Protein AF-0000000083318277 (afdb_homodimer)

Nearest PDB structures (foldseek):
  2yhw-assembly1_A-2  TM=8.645E-01  e=4.310E-25  Homo sapiens
  2yhy-assembly1_A  TM=8.425E-01  e=4.562E-25  Homo sapiens
  3r8e-assembly1_A-2  TM=8.438E-01  e=2.308E-23  Cytophaga hutchinsonii ATCC 33406
  2gup-assembly1_A-2  TM=8.673E-01  e=2.308E-23  Streptococcus pneumoniae TIGR4
  7rhe-assembly1_A-2  TM=7.888E-01  e=1.645E-19  Burkholderia vietnamiensis G4

Foldseek 3Di:
DWEWFWEDDLFKIKIFIADLLLDTPDIDIGGPDLVDAPLVVLVVVLVVVVVRCVVSVHDLVNYQAYFYAYAADAQQVQQAHDDHPSNRNRHRPRSPVSNCVRNPPGDYHYAHLQQLLVLLCCNPKDCVPWQFEKEWEAALFIWIWTGHNNHTDLPPRRRPTRQQADAQDQPPPNDRRGLRCCQHQNNLQVSQCVVVVHGDGSVVLVVCLVVPNPVSVVSNLVSLLSVLSSLLVVCQVGVTLEYEYHYDNCVVDDVSQVSSLVSQLPDRDDNSRNNRYYYYIGDDPCSSRSSRRSSSSDDD/DWEWFWEDDLFKIKIFIADLLLDTPDIDIGGPDLVDAPLVVLVVVLVVNVVRCVVSVHDLVNYQAYFYAYAADAQQVQQAHDDHPSNRNRHRPRSPVSNCVRNPPGDYHYAHLQQLLVLLCCNPKDCVPWQFEKEWEAALFIWIWTGHNNHTDQPDRRRPTRQQADAQDQPPPNDRRRLRCCQHQNNLQVSQCVVVVHGDGSVVLVVCLVVPNPVSVVSNLVNLLSVLSSLLVVCQVGVTLEYEYHYDNCVVDDVSQVSSLVSQLVDRDDNSRNNRYYYYIGDDPCSSRSSRRSSSSDDD

Solvent-accessible surface area (backbone atoms only — not comparable to full-atom values): 28706 Å² total; per-residue (Å²): 95,27,20,35,9,31,19,48,47,64,61,34,32,36,37,33,38,25,38,81,85,70,49,72,78,45,70,51,77,41,76,42,53,85,88,52,50,58,68,56,52,50,51,50,48,51,51,51,51,51,50,50,30,58,75,66,71,53,56,77,88,45,46,68,22,33,6,34,11,28,65,48,33,38,34,37,88,70,29,22,29,50,56,17,83,70,38,65,85,36,46,63,37,45,57,48,62,57,49,33,76,76,59,52,82,55,50,74,38,63,44,30,34,43,40,21,31,30,48,24,24,36,72,76,31,69,34,53,88,57,42,22,30,35,31,34,33,31,20,73,42,33,36,20,7,41,31,48,87,68,24,59,50,39,44,66,39,34,38,21,18,40,46,19,57,21,44,38,32,57,63,43,96,82,38,81,14,26,38,19,67,61,47,8,35,49,24,45,14,51,53,45,16,63,76,68,73,46,93,48,50,43,67,53,41,52,49,39,23,74,72,62,38,61,72,41,35,51,50,50,53,50,30,35,50,49,49,16,45,53,49,25,23,50,33,23,36,44,17,34,54,31,38,32,40,28,46,68,58,45,69,72,37,62,70,54,51,51,45,27,50,52,43,22,47,71,61,25,82,35,75,68,40,28,62,39,42,75,43,64,49,61,58,71,75,58,32,49,32,47,3,5,19,32,56,53,74,46,86,93,96,29,19,34,7,32,19,48,47,63,62,33,31,36,37,32,38,24,38,82,85,68,48,72,80,45,70,51,76,41,75,43,53,84,89,50,52,58,68,56,51,49,49,50,49,51,51,51,50,52,52,49,30,58,76,66,72,53,55,78,88,42,47,68,21,33,6,34,11,28,64,49,34,40,34,36,87,71,28,22,31,51,58,18,82,70,39,64,84,35,47,63,37,43,57,48,61,57,49,34,75,76,58,52,82,55,50,73,38,61,45,28,33,44,40,20,31,29,48,24,24,36,71,76,31,69,34,52,89,57,42,21,30,35,28,36,34,31,21,73,44,31,35,19,8,40,31,51,88,67,24,60,50,39,42,64,41,34,39,21,18,40,46,21,55,21,42,38,31,57,61,44,97,80,36,80,13,26,38,20,67,60,46,10,36,50,23,46,14,51,53,45,14,64,76,66,73,45,91,48,50,43,66,53,42,52,50,41,22,74,71,61,38,61,72,39,36,50,50,51,54,51,30,36,51,50,48,15,45,53,50,24,22,49,32,24,36,43,15,35,54,33,39,31,40,28,47,69,58,45,70,72,37,61,71,54,52,50,44,26,50,52,43,23,47,70,62,25,81,36,74,68,42,27,61,39,42,73,44,62,47,60,56,71,76,58,31,48,32,47,3,5,18,29,57,52,75,47,87,92

Secondary structure (DSSP, 8-state):
-EEEEEEE-SSEEEEEEEETTS-EEEEEEEE--TTS-HHHHHHHHHHHHHHHHHHTT--GGGEEEEEEEE-SSEEGGGTEE---TT-GGGTT-BHHHHHHHHHTTS-EEEEEHHHHHHHHHHHHSTTTT-SSEEEEEESSSEEEEEEETTEEE--SSS-TT-GGGSBS-TTGGGS--BHHHHHSHHHHHHHHHHHHTS---HHHHHHHHHTT-HHHHHHHHHHHHHHHHHHHHHHHHH--SEEEEESGGGGG-HHHHHHHHHHHHHH-SSHHHHT-EEEE-S--TTHHHHHHHHHHHS--/-EEEEEEE-SSEEEEEEEETTS-EEEEEEEE--TTS-HHHHHHHHHHHHHHHHHHTT--GGGEEEEEEEE-SSEEGGGTEE---TT-GGGTT-BHHHHHHHHHTTS-EEEEEHHHHHHHHHHHHSTTTT-SSEEEEEESSSEEEEEEETTEEE--SSS-TT-GGGSBS-TTGGGS--BHHHHHSHHHHHHHHHHHHTS---HHHHHHHHHTT-HHHHHHHHHHHHHHHHHHHHHHHHH--SEEEEESGGGGG-HHHHHHHHHHHHHH-SSHHHHT-EEEE-S--TTHHHHHHHHHHHS--

Organism: Saccharibacillus brassicae (NCBI:txid2583377)

Structure (mmCIF, N/CA/C/O backbone):
data_AF-0000000083318277-model_v1
#
loop_
_entity.id
_entity.type
_entity.pdbx_description
1 polymer 'ROK family protein'
#
loop_
_atom_site.group_PDB
_atom_site.id
_atom_site.type_symbol
_atom_site.label_atom_id
_atom_site.label_alt_id
_atom_site.label_comp_id
_atom_site.label_asym_id
_atom_site.label_entity_id
_atom_site.label_seq_id
_atom_site.pdbx_PDB_ins_code
_atom_site.Cartn_x
_atom_site.Cartn_y
_atom_site.Cartn_z
_atom_site.occupancy
_atom_site.B_iso_or_equiv
_atom_site.auth_seq_id
_atom_site.auth_comp_id
_atom_site.auth_asym_id
_atom_site.auth_atom_id
_atom_site.pdbx_PDB_model_num
ATOM 1 N N . MET A 1 1 ? -22.656 -26.062 -4.105 1 94.56 1 MET A N 1
ATOM 2 C CA . MET A 1 1 ? -22.359 -25.391 -5.371 1 94.56 1 MET A CA 1
ATOM 3 C C . MET A 1 1 ? -20.859 -25.469 -5.676 1 94.56 1 MET A C 1
ATOM 5 O O . MET A 1 1 ? -20.047 -25.688 -4.777 1 94.56 1 MET A O 1
ATOM 9 N N . ILE A 1 2 ? -20.562 -25.453 -6.988 1 97.94 2 ILE A N 1
ATOM 10 C CA . ILE A 1 2 ? -19.203 -25.688 -7.434 1 97.94 2 ILE A CA 1
ATOM 11 C C . ILE A 1 2 ? -18.656 -24.453 -8.133 1 97.94 2 ILE A C 1
ATOM 13 O O . ILE A 1 2 ? -19.375 -23.797 -8.906 1 97.94 2 ILE A O 1
ATOM 17 N N . ALA A 1 3 ? -17.453 -24.125 -7.766 1 98.75 3 ALA A N 1
ATOM 18 C CA . ALA A 1 3 ? -16.703 -23.109 -8.523 1 98.75 3 ALA A CA 1
ATOM 19 C C . ALA A 1 3 ? -15.656 -23.766 -9.414 1 98.75 3 ALA A C 1
ATOM 21 O O . ALA A 1 3 ? -14.992 -24.719 -9.008 1 98.75 3 ALA A O 1
ATOM 22 N N . ILE A 1 4 ? -15.555 -23.297 -10.57 1 98.56 4 ILE A N 1
ATOM 23 C CA . ILE A 1 4 ? -14.445 -23.672 -11.453 1 98.56 4 ILE A CA 1
ATOM 24 C C . ILE A 1 4 ? -13.273 -22.719 -11.234 1 98.56 4 ILE A C 1
ATOM 26 O O . ILE A 1 4 ? -13.414 -21.5 -11.383 1 98.56 4 ILE A O 1
ATOM 30 N N . GLY A 1 5 ? -12.172 -23.234 -10.781 1 98.56 5 GLY A N 1
ATOM 31 C CA . GLY A 1 5 ? -10.945 -22.453 -10.656 1 98.56 5 GLY A CA 1
ATOM 32 C C . GLY A 1 5 ? -9.992 -22.656 -11.828 1 98.56 5 GLY A C 1
ATOM 33 O O . GLY A 1 5 ? -9.711 -23.781 -12.219 1 98.56 5 GLY A O 1
ATOM 34 N N . ILE A 1 6 ? -9.555 -21.578 -12.414 1 98.44 6 ILE A N 1
ATOM 35 C CA . ILE A 1 6 ? -8.57 -21.594 -13.484 1 98.44 6 ILE A CA 1
ATOM 36 C C . ILE A 1 6 ? -7.375 -20.719 -13.094 1 98.44 6 ILE A C 1
ATOM 38 O O . ILE A 1 6 ? -7.516 -19.516 -12.914 1 98.44 6 ILE A O 1
ATOM 42 N N . ASP A 1 7 ? -6.25 -21.297 -12.945 1 97.12 7 ASP A N 1
ATOM 43 C CA . ASP A 1 7 ? -4.996 -20.609 -12.641 1 97.12 7 ASP A CA 1
ATOM 44 C C . ASP A 1 7 ? -4.074 -20.594 -13.859 1 97.12 7 ASP A C 1
ATOM 46 O O . ASP A 1 7 ? -3.441 -21.609 -14.18 1 97.12 7 ASP A O 1
ATOM 50 N N . ILE A 1 8 ? -3.982 -19.469 -14.461 1 95.12 8 ILE A N 1
ATOM 51 C CA . ILE A 1 8 ? -3.166 -19.328 -15.664 1 95.12 8 ILE A CA 1
ATOM 52 C C . ILE A 1 8 ? -1.731 -18.969 -15.273 1 95.12 8 ILE A C 1
ATOM 54 O O . ILE A 1 8 ? -1.472 -17.891 -14.742 1 95.12 8 ILE A O 1
ATOM 58 N N . GLY A 1 9 ? -0.832 -19.875 -15.523 1 90.75 9 GLY A N 1
ATOM 59 C CA . GLY A 1 9 ? 0.586 -19.641 -15.305 1 90.75 9 GLY A CA 1
ATOM 60 C C . GLY A 1 9 ? 1.382 -19.578 -16.594 1 90.75 9 GLY A C 1
ATOM 61 O O . GLY A 1 9 ? 0.856 -19.859 -17.672 1 90.75 9 GLY A O 1
ATOM 62 N N . GLY A 1 10 ? 2.596 -19.172 -16.469 1 84.88 10 GLY A N 1
ATOM 63 C CA . GLY A 1 10 ? 3.463 -19.078 -17.641 1 84.88 10 GLY A CA 1
ATOM 64 C C . GLY A 1 10 ? 3.748 -20.422 -18.281 1 84.88 10 GLY A C 1
ATOM 65 O O . GLY A 1 10 ? 3.887 -20.531 -19.5 1 84.88 10 GLY A O 1
ATOM 66 N N . THR A 1 11 ? 3.756 -21.484 -17.484 1 85.69 11 THR A N 1
ATOM 67 C CA . THR A 1 11 ? 4.148 -22.812 -17.969 1 85.69 11 THR A CA 1
ATOM 68 C C . THR A 1 11 ? 2.947 -23.75 -18.031 1 85.69 11 THR A C 1
ATOM 70 O O . THR A 1 11 ? 2.902 -24.656 -18.859 1 85.69 11 THR A O 1
ATOM 73 N N . LYS A 1 12 ? 2.045 -23.484 -17.141 1 92.31 12 LYS A N 1
ATOM 74 C CA . LYS A 1 12 ? 0.89 -24.375 -17.078 1 92.31 12 LYS A CA 1
ATOM 75 C C . LYS A 1 12 ? -0.378 -23.609 -16.719 1 92.31 12 LYS A C 1
ATOM 77 O O . LYS A 1 12 ? -0.308 -22.531 -16.141 1 92.31 12 LYS A O 1
ATOM 82 N N . ILE A 1 13 ? -1.439 -24.141 -17.062 1 95.69 13 ILE A N 1
ATOM 83 C CA . ILE A 1 13 ? -2.768 -23.719 -16.641 1 95.69 13 ILE A CA 1
ATOM 84 C C . ILE A 1 13 ? -3.424 -24.812 -15.797 1 95.69 13 ILE A C 1
ATOM 86 O O . ILE A 1 13 ? -3.613 -25.938 -16.266 1 95.69 13 ILE A O 1
ATOM 90 N N . ALA A 1 14 ? -3.678 -24.531 -14.555 1 97.19 14 ALA A N 1
ATOM 91 C CA . ALA A 1 14 ? -4.383 -25.469 -13.68 1 97.19 14 ALA A CA 1
ATOM 92 C C . ALA A 1 14 ? -5.887 -25.203 -13.688 1 97.19 14 ALA A C 1
ATOM 94 O O . ALA A 1 14 ? -6.316 -24.047 -13.625 1 97.19 14 ALA A O 1
ATOM 95 N N . VAL A 1 15 ? -6.625 -26.234 -13.852 1 98.06 15 VAL A N 1
ATOM 96 C CA . VAL A 1 15 ? -8.086 -26.156 -13.82 1 98.06 15 VAL A CA 1
ATOM 97 C C . VAL A 1 15 ? -8.641 -27.156 -12.812 1 98.06 15 VAL A C 1
ATOM 99 O O . VAL A 1 15 ? -8.125 -28.266 -12.688 1 98.06 15 VAL A O 1
ATOM 102 N N . GLY A 1 16 ? -9.703 -26.734 -12.133 1 98.19 16 GLY A N 1
ATOM 103 C CA . GLY A 1 16 ? -10.289 -27.656 -11.188 1 98.19 16 GLY A CA 1
ATOM 104 C C . GLY A 1 16 ? -11.68 -27.25 -10.727 1 98.19 16 GLY A C 1
ATOM 105 O O . GLY A 1 16 ? -12.148 -26.156 -11.039 1 98.19 16 GLY A O 1
ATOM 106 N N . LEU A 1 17 ? -12.359 -28.234 -10.141 1 98.69 17 LEU A N 1
ATOM 107 C CA . LEU A 1 17 ? -13.664 -28.062 -9.516 1 98.69 17 LEU A CA 1
ATOM 108 C C . LEU A 1 17 ? -13.539 -28.016 -7.996 1 98.69 17 LEU A C 1
ATOM 110 O O . LEU A 1 17 ? -13.008 -28.938 -7.387 1 98.69 17 LEU A O 1
ATOM 114 N N . VAL A 1 18 ? -13.969 -26.875 -7.43 1 98.44 18 VAL A N 1
ATOM 115 C CA . VAL A 1 18 ? -13.828 -26.688 -5.992 1 98.44 18 VAL A CA 1
ATOM 116 C C . VAL A 1 18 ? -15.203 -26.438 -5.363 1 98.44 18 VAL A C 1
ATOM 118 O O . VAL A 1 18 ? -15.969 -25.609 -5.84 1 98.44 18 VAL A O 1
ATOM 121 N N . ASP A 1 19 ? -15.523 -27.125 -4.281 1 98.38 19 ASP A N 1
ATOM 122 C CA . ASP A 1 19 ? -16.828 -26.938 -3.648 1 98.38 19 ASP A CA 1
ATOM 123 C C . ASP A 1 19 ? -16.797 -25.781 -2.66 1 98.38 19 ASP A C 1
ATOM 125 O O . ASP A 1 19 ? -15.789 -25.062 -2.564 1 98.38 19 ASP A O 1
ATOM 129 N N . ASP A 1 20 ? -17.906 -25.562 -1.999 1 97.19 20 ASP A N 1
ATOM 130 C CA . ASP A 1 20 ? -18.062 -24.375 -1.168 1 97.19 20 ASP A CA 1
ATOM 131 C C . ASP A 1 20 ? -17.297 -24.531 0.145 1 97.19 20 ASP A C 1
ATOM 133 O O . ASP A 1 20 ? -17.266 -23.594 0.957 1 97.19 20 ASP A O 1
ATOM 137 N N . ARG A 1 21 ? -16.797 -25.781 0.396 1 96.81 21 ARG A N 1
ATOM 138 C CA . ARG A 1 21 ? -15.969 -26 1.579 1 96.81 21 ARG A CA 1
ATOM 139 C C . ARG A 1 21 ? -14.484 -25.922 1.236 1 96.81 21 ARG A C 1
ATOM 141 O O . ARG A 1 21 ? -13.633 -26.016 2.121 1 96.81 21 ARG A O 1
ATOM 148 N N . GLY A 1 22 ? -14.102 -25.672 -0.039 1 96.94 22 GLY A N 1
ATOM 149 C CA . GLY A 1 22 ? -12.719 -25.531 -0.473 1 96.94 22 GLY A CA 1
ATOM 150 C C . GLY A 1 22 ? -12.102 -26.859 -0.888 1 96.94 22 GLY A C 1
ATOM 151 O O . GLY A 1 22 ? -10.891 -26.922 -1.126 1 96.94 22 GLY A O 1
ATOM 152 N N . THR A 1 23 ? -12.875 -27.859 -0.989 1 96.75 23 THR A N 1
ATOM 153 C CA . THR A 1 23 ? -12.383 -29.172 -1.399 1 96.75 23 THR A CA 1
ATOM 154 C C . THR A 1 23 ? -12.242 -29.25 -2.918 1 96.75 23 THR A C 1
ATOM 156 O O . THR A 1 23 ? -13.188 -28.953 -3.648 1 96.75 23 THR A O 1
ATOM 159 N N . VAL A 1 24 ? -11.078 -29.688 -3.363 1 97.38 24 VAL A N 1
ATOM 160 C CA . VAL A 1 24 ? -10.859 -29.906 -4.789 1 97.38 24 VAL A CA 1
ATOM 161 C C . VAL A 1 24 ? -11.43 -31.266 -5.191 1 97.38 24 VAL A C 1
ATOM 163 O O . VAL A 1 24 ? -10.898 -32.312 -4.797 1 97.38 24 VAL A O 1
ATOM 166 N N . LEU A 1 25 ? -12.414 -31.266 -5.984 1 98.06 25 LEU A N 1
ATOM 167 C CA . LEU A 1 25 ? -13.094 -32.5 -6.383 1 98.06 25 LEU A CA 1
ATOM 168 C C . LEU A 1 25 ? -12.367 -33.156 -7.547 1 98.06 25 LEU A C 1
ATOM 170 O O . LEU A 1 25 ? -12.336 -34.406 -7.641 1 98.06 25 LEU A O 1
ATOM 174 N N . ALA A 1 26 ? -11.852 -32.375 -8.422 1 98.06 26 ALA A N 1
ATOM 175 C CA . ALA A 1 26 ? -11.117 -32.812 -9.609 1 98.06 26 ALA A CA 1
ATOM 176 C C . ALA A 1 26 ? -10.258 -31.688 -10.164 1 98.06 26 ALA A C 1
ATOM 178 O O . ALA A 1 26 ? -10.594 -30.5 -10 1 98.06 26 ALA A O 1
ATOM 179 N N . GLN A 1 27 ? -9.195 -32.031 -10.75 1 97.88 27 GLN A N 1
ATOM 180 C CA . GLN A 1 27 ? -8.312 -31.016 -11.336 1 97.88 27 GLN A CA 1
ATOM 181 C C . GLN A 1 27 ? -7.523 -31.594 -12.508 1 97.88 27 GLN A C 1
ATOM 183 O O . GLN A 1 27 ? -7.41 -32.812 -12.648 1 97.88 27 GLN A O 1
ATOM 188 N N . GLN A 1 28 ? -7.059 -30.781 -13.312 1 97.19 28 GLN A N 1
ATOM 189 C CA . GLN A 1 28 ? -6.195 -31.078 -14.453 1 97.19 28 GLN A CA 1
ATOM 190 C C . GLN A 1 28 ? -5.211 -29.953 -14.711 1 97.19 28 GLN A C 1
ATOM 192 O O . GLN A 1 28 ? -5.465 -28.797 -14.336 1 97.19 28 GLN A O 1
ATOM 197 N N . SER A 1 29 ? -4.09 -30.266 -15.211 1 96.19 29 SER A N 1
ATOM 198 C CA . SER A 1 29 ? -3.086 -29.281 -15.625 1 96.19 29 SER A CA 1
ATOM 199 C C . SER A 1 29 ? -2.83 -29.359 -17.125 1 96.19 29 SER A C 1
ATOM 201 O O . SER A 1 29 ? -2.688 -30.438 -17.688 1 96.19 29 SER A O 1
ATOM 203 N N . LEU A 1 30 ? -2.859 -28.219 -17.734 1 95.81 30 LEU A N 1
ATOM 204 C CA . LEU A 1 30 ? -2.553 -28.094 -19.156 1 95.81 30 LEU A CA 1
ATOM 205 C C . LEU A 1 30 ? -1.233 -27.359 -19.359 1 95.81 30 LEU A C 1
ATOM 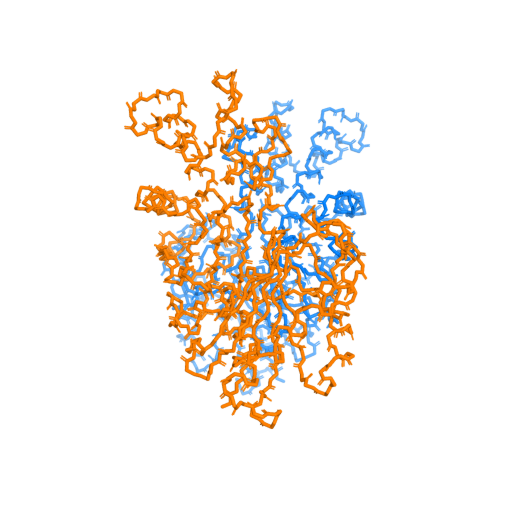207 O O . LEU A 1 30 ? -0.905 -26.438 -18.594 1 95.81 30 LEU A O 1
ATOM 211 N N . LYS A 1 31 ? -0.497 -27.766 -20.344 1 93.75 31 LYS A N 1
ATOM 212 C CA . LYS A 1 31 ? 0.723 -27.031 -20.688 1 93.75 31 LYS A CA 1
ATOM 213 C C . LYS A 1 31 ? 0.402 -25.703 -21.375 1 93.75 31 LYS A C 1
ATOM 215 O O . LYS A 1 31 ? -0.434 -25.656 -22.281 1 93.75 31 LYS A O 1
ATOM 220 N N . THR A 1 32 ? 0.938 -24.656 -20.844 1 90.75 32 THR A N 1
ATOM 221 C CA . THR A 1 32 ? 0.86 -23.391 -21.562 1 90.75 32 THR A CA 1
ATOM 222 C C . THR A 1 32 ? 1.815 -23.375 -22.75 1 90.75 32 THR A C 1
ATOM 224 O O . THR A 1 32 ? 2.893 -22.781 -22.672 1 90.75 32 THR A O 1
ATOM 227 N N . ASP A 1 33 ? 1.435 -23.938 -23.844 1 87.38 33 ASP A N 1
ATOM 228 C CA . ASP A 1 33 ? 2.238 -24.094 -25.047 1 87.38 33 ASP A CA 1
ATOM 229 C C . ASP A 1 33 ? 2.396 -22.766 -25.766 1 87.38 33 ASP A C 1
ATOM 231 O O . ASP A 1 33 ? 1.417 -22.188 -26.266 1 87.38 33 ASP A O 1
ATOM 235 N N . PRO A 1 34 ? 3.629 -22.266 -25.828 1 85.38 34 PRO A N 1
ATOM 236 C CA . PRO A 1 34 ? 3.842 -20.969 -26.469 1 85.38 34 PRO A CA 1
ATOM 237 C C . PRO A 1 34 ? 3.498 -20.984 -27.953 1 85.38 34 PRO A C 1
ATOM 239 O O . PRO A 1 34 ? 3.324 -19.922 -28.578 1 85.38 34 PRO A O 1
ATOM 242 N N . ASP A 1 35 ? 3.375 -22.125 -28.547 1 90.38 35 ASP A N 1
ATOM 243 C CA . ASP A 1 35 ? 3.08 -22.234 -29.969 1 90.38 35 ASP A CA 1
ATOM 244 C C . ASP A 1 35 ? 1.578 -22.156 -30.234 1 90.38 35 ASP A C 1
ATOM 246 O O . ASP A 1 35 ? 1.148 -21.984 -31.375 1 90.38 35 ASP A O 1
ATOM 250 N N . LYS A 1 36 ? 0.843 -22.172 -29.219 1 93.69 36 LYS A N 1
ATOM 251 C CA . LYS A 1 36 ? -0.608 -22.062 -29.344 1 93.69 36 LYS A CA 1
ATOM 252 C C . LYS A 1 36 ? -1.091 -20.641 -29.062 1 93.69 36 LYS A C 1
ATOM 254 O O . LYS A 1 36 ? -0.494 -19.938 -28.25 1 93.69 36 LYS A O 1
ATOM 259 N N . THR A 1 37 ? -2.135 -20.359 -29.734 1 94.75 37 THR A N 1
ATOM 260 C CA . THR A 1 37 ? -2.744 -19.062 -29.453 1 94.75 37 THR A CA 1
ATOM 261 C C . THR A 1 37 ? -3.463 -19.078 -28.109 1 94.75 37 THR A C 1
ATOM 263 O O . THR A 1 37 ? -3.91 -20.141 -27.656 1 94.75 37 THR A O 1
ATOM 266 N N . PRO A 1 38 ? -3.598 -17.922 -27.5 1 95.12 38 PRO A N 1
ATOM 267 C CA . PRO A 1 38 ? -4.367 -17.859 -26.266 1 95.12 38 PRO A CA 1
ATOM 268 C C . PRO A 1 38 ? -5.785 -18.406 -26.422 1 95.12 38 PRO A C 1
ATOM 270 O O . PRO A 1 38 ? -6.297 -19.078 -25.516 1 95.12 38 PRO A O 1
ATOM 273 N N . ALA A 1 39 ? -6.418 -18.141 -27.547 1 96.38 39 ALA A N 1
ATOM 274 C CA . ALA A 1 39 ? -7.766 -18.641 -27.812 1 96.38 39 ALA A CA 1
ATOM 275 C C . ALA A 1 39 ? -7.797 -20.156 -27.812 1 96.38 39 ALA A C 1
ATOM 277 O O . ALA A 1 39 ? -8.719 -20.766 -27.266 1 96.38 39 ALA A O 1
ATOM 278 N N . ALA A 1 40 ? -6.805 -20.719 -28.422 1 96.81 40 ALA A N 1
ATOM 279 C CA . ALA A 1 40 ? -6.707 -22.188 -28.469 1 96.81 40 ALA A CA 1
ATOM 280 C C . ALA A 1 40 ? -6.504 -22.766 -27.062 1 96.81 40 ALA A C 1
ATOM 282 O O . ALA A 1 40 ? -7.066 -23.797 -26.734 1 96.81 40 ALA A O 1
ATOM 283 N N . LEU A 1 41 ? -5.684 -22.109 -26.312 1 96.25 41 LEU A N 1
ATOM 284 C CA . LEU A 1 41 ? -5.422 -22.562 -24.953 1 96.25 41 LEU A CA 1
ATOM 285 C C . LEU A 1 41 ? -6.684 -22.484 -24.094 1 96.25 41 LEU A C 1
ATOM 287 O O . LEU A 1 41 ? -6.949 -23.375 -23.281 1 96.25 41 LEU A O 1
ATOM 291 N N . ILE A 1 42 ? -7.488 -21.406 -24.297 1 97.12 42 ILE A N 1
ATOM 292 C CA . ILE A 1 42 ? -8.734 -21.266 -23.562 1 97.12 42 ILE A CA 1
ATOM 293 C C . ILE A 1 42 ? -9.727 -22.344 -24.016 1 97.12 42 ILE A C 1
ATOM 295 O O . ILE A 1 42 ? -10.484 -22.875 -23.203 1 97.12 42 ILE A O 1
ATOM 299 N N . GLU A 1 43 ? -9.719 -22.625 -25.281 1 97.62 43 GLU A N 1
ATOM 300 C CA . GLU A 1 43 ? -10.562 -23.703 -25.797 1 97.62 43 GLU A CA 1
ATOM 301 C C . GLU A 1 43 ? -10.219 -25.047 -25.125 1 97.62 43 GLU A C 1
ATOM 303 O O . GLU A 1 43 ? -11.109 -25.781 -24.719 1 97.62 43 GLU A O 1
ATOM 308 N N . GLU A 1 44 ? -8.961 -25.297 -25.031 1 97.88 44 GLU A N 1
ATOM 309 C CA . GLU A 1 44 ? -8.508 -26.516 -24.359 1 97.88 44 GLU A CA 1
ATOM 310 C C . GLU A 1 44 ? -8.898 -26.5 -22.891 1 97.88 44 GLU A C 1
ATOM 312 O O . GLU A 1 44 ? -9.266 -27.531 -22.328 1 97.88 44 GLU A O 1
ATOM 317 N N . THR A 1 45 ? -8.734 -25.375 -22.312 1 98 45 THR A N 1
ATOM 318 C CA . THR A 1 45 ? -9.125 -25.203 -20.922 1 98 45 THR A CA 1
ATOM 319 C C . THR A 1 45 ? -10.609 -25.484 -20.734 1 98 45 THR A C 1
ATOM 321 O O . THR A 1 45 ? -11 -26.203 -19.812 1 98 45 THR A O 1
ATOM 324 N N . ALA A 1 46 ? -11.43 -24.969 -21.625 1 97.94 46 ALA A N 1
ATOM 325 C CA . ALA A 1 46 ? -12.875 -25.203 -21.562 1 97.94 46 ALA A CA 1
ATOM 326 C C . ALA A 1 46 ? -13.203 -26.672 -21.719 1 97.94 46 ALA A C 1
ATOM 328 O O . ALA A 1 46 ? -14.078 -27.203 -21.031 1 97.94 46 ALA A O 1
ATOM 329 N N . ALA A 1 47 ? -12.5 -27.312 -22.625 1 98.25 47 ALA A N 1
ATOM 330 C CA . ALA A 1 47 ? -12.695 -28.75 -22.828 1 98.25 47 ALA A CA 1
ATOM 331 C C . ALA A 1 47 ? -12.344 -29.531 -21.562 1 98.25 47 ALA A C 1
ATOM 333 O O . ALA A 1 47 ? -13.055 -30.453 -21.188 1 98.25 47 ALA A O 1
ATOM 334 N N . ALA A 1 48 ? -11.25 -29.094 -20.953 1 98.31 48 ALA A N 1
ATOM 335 C CA . ALA A 1 48 ? -10.828 -29.734 -19.719 1 98.31 48 ALA A CA 1
ATOM 336 C C . ALA A 1 48 ? -11.875 -29.562 -18.625 1 98.31 48 ALA A C 1
ATOM 338 O O . ALA A 1 48 ? -12.164 -30.5 -17.875 1 98.31 48 ALA A O 1
ATOM 339 N N . VAL A 1 49 ? -12.422 -28.391 -18.516 1 98 49 VAL A N 1
ATOM 340 C CA . VAL A 1 49 ? -13.469 -28.109 -17.531 1 98 49 VAL A CA 1
ATOM 341 C C . VAL A 1 49 ? -14.672 -29.016 -17.781 1 98 49 VAL A C 1
ATOM 343 O O . VAL A 1 49 ? -15.172 -29.656 -16.844 1 98 49 VAL A O 1
ATOM 346 N N . ASN A 1 50 ? -15.086 -29.094 -19 1 97.88 50 ASN A N 1
ATOM 347 C CA . ASN A 1 50 ? -16.25 -29.922 -19.328 1 97.88 50 ASN A CA 1
ATOM 348 C C . ASN A 1 50 ? -16 -31.391 -19.031 1 97.88 50 ASN A C 1
ATOM 350 O O . ASN A 1 50 ? -16.891 -32.094 -18.547 1 97.88 50 ASN A O 1
ATOM 354 N N . GLU A 1 51 ? -14.812 -31.797 -19.328 1 98.38 51 GLU A N 1
ATOM 355 C CA . GLU A 1 51 ? -14.445 -33.156 -19.031 1 98.38 51 GLU A CA 1
ATOM 356 C C . GLU A 1 51 ? -14.523 -33.438 -17.531 1 98.38 51 GLU A C 1
ATOM 358 O O . GLU A 1 51 ? -15.047 -34.469 -17.109 1 98.38 51 GLU A O 1
ATOM 363 N N . LEU A 1 52 ? -14.008 -32.531 -16.734 1 98.44 52 LEU A N 1
ATOM 364 C CA . LEU A 1 52 ? -14.039 -32.688 -15.289 1 98.44 52 LEU A CA 1
ATOM 365 C C . LEU A 1 52 ? -15.469 -32.688 -14.773 1 98.44 52 LEU A C 1
ATOM 367 O O . LEU A 1 52 ? -15.805 -33.5 -13.883 1 98.44 52 LEU A O 1
ATOM 371 N N . LEU A 1 53 ? -16.297 -31.828 -15.305 1 97.88 53 LEU A N 1
ATOM 372 C CA . LEU A 1 53 ? -17.688 -31.766 -14.898 1 97.88 53 LEU A CA 1
ATOM 373 C C . LEU A 1 53 ? -18.391 -33.094 -15.203 1 97.88 53 LEU A C 1
ATOM 375 O O . LEU A 1 53 ? -19.125 -33.625 -14.359 1 97.88 53 LEU A O 1
ATOM 379 N N . GLU A 1 54 ? -18.141 -33.594 -16.359 1 98.06 54 GLU A N 1
ATOM 380 C CA . GLU A 1 54 ? -18.734 -34.875 -16.766 1 98.06 54 GLU A CA 1
ATOM 381 C C . GLU A 1 54 ? -18.266 -36 -15.867 1 98.06 54 GLU A C 1
ATOM 383 O O . GLU A 1 54 ? -19.078 -36.812 -15.406 1 98.06 54 GLU A O 1
ATOM 388 N N . GLN A 1 55 ? -17 -36.062 -15.617 1 97.88 55 GLN A N 1
ATOM 389 C CA . GLN A 1 55 ? -16.406 -37.125 -14.797 1 97.88 55 GLN A CA 1
ATOM 390 C C . GLN A 1 55 ? -16.984 -37.094 -13.391 1 97.88 55 GLN A C 1
ATOM 392 O O . GLN A 1 55 ? -17.125 -38.156 -12.766 1 97.88 55 GLN A O 1
ATOM 397 N N . GLN A 1 56 ? -17.328 -35.938 -12.938 1 97.75 56 GLN A N 1
ATOM 398 C CA . GLN A 1 56 ? -17.812 -35.781 -11.57 1 97.75 56 GLN A CA 1
ATOM 399 C C . GLN A 1 56 ? -19.344 -35.75 -11.523 1 97.75 56 GLN A C 1
ATOM 401 O O . GLN A 1 56 ? -19.922 -35.562 -10.461 1 97.75 56 GLN A O 1
ATOM 406 N N . ASN A 1 57 ? -19.969 -35.906 -12.68 1 97.88 57 ASN A N 1
ATOM 407 C CA . ASN A 1 57 ? -21.422 -35.875 -12.812 1 97.88 57 ASN A CA 1
ATOM 408 C C . ASN A 1 57 ? -22 -34.594 -12.227 1 97.88 57 ASN A C 1
ATOM 410 O O . ASN A 1 57 ? -22.938 -34.656 -11.438 1 97.88 57 ASN A O 1
ATOM 414 N N . ILE A 1 58 ? -21.359 -33.531 -12.547 1 97.31 58 ILE A N 1
ATOM 415 C CA . ILE A 1 58 ? -21.812 -32.219 -12.117 1 97.31 58 ILE A CA 1
ATOM 416 C C . ILE A 1 58 ? -22.516 -31.5 -13.273 1 97.31 58 ILE A C 1
ATOM 418 O O . ILE A 1 58 ? -21.938 -31.359 -14.359 1 97.31 58 ILE A O 1
ATOM 422 N N . GLY A 1 59 ? -23.734 -31.016 -13.047 1 96.06 59 GLY A N 1
ATOM 423 C CA . GLY A 1 59 ? -24.5 -30.312 -14.062 1 96.06 59 GLY A CA 1
ATOM 424 C C . GLY A 1 59 ? -24.266 -28.812 -14.039 1 96.06 59 GLY A C 1
ATOM 425 O O . GLY A 1 59 ? -23.719 -28.281 -13.062 1 96.06 59 GLY A O 1
ATOM 426 N N . PRO A 1 60 ? -24.641 -28.156 -15.117 1 94.62 60 PRO A N 1
ATOM 427 C CA . PRO A 1 60 ? -24.438 -26.703 -15.211 1 94.62 60 PRO A CA 1
ATOM 428 C C . PRO A 1 60 ? -25.109 -25.938 -14.07 1 94.62 60 PRO A C 1
ATOM 430 O O . PRO A 1 60 ? -24.594 -24.906 -13.641 1 94.62 60 PRO A O 1
ATOM 433 N N . SER A 1 61 ? -26.188 -26.406 -13.547 1 95.38 61 SER A N 1
ATOM 434 C CA . SER A 1 61 ? -26.938 -25.734 -12.5 1 95.38 61 SER A CA 1
ATOM 435 C C . SER A 1 61 ? -26.219 -25.797 -11.164 1 95.38 61 SER A C 1
ATOM 437 O O . SER A 1 61 ? -26.516 -25.031 -10.242 1 95.38 61 SER A O 1
ATOM 439 N N . ASP A 1 62 ? -25.281 -26.688 -11.086 1 97 62 ASP A N 1
ATOM 440 C CA . ASP A 1 62 ? -24.531 -26.875 -9.852 1 97 62 ASP A CA 1
ATOM 441 C C . ASP A 1 62 ? -23.297 -25.984 -9.828 1 97 62 ASP A C 1
ATOM 443 O O . ASP A 1 62 ? -22.625 -25.859 -8.797 1 97 62 ASP A O 1
ATOM 447 N N . VAL A 1 63 ? -23.031 -25.281 -10.906 1 97.94 63 VAL A N 1
ATOM 448 C CA . VAL A 1 63 ? -21.844 -24.438 -11.023 1 97.94 63 VAL A CA 1
ATOM 449 C C . VAL A 1 63 ? -22.203 -23 -10.664 1 97.94 63 VAL A C 1
ATOM 451 O O . VAL A 1 63 ? -23.109 -22.406 -11.25 1 97.94 63 VAL A O 1
ATOM 454 N N . LYS A 1 64 ? -21.5 -22.469 -9.68 1 98 64 LYS A N 1
ATOM 455 C CA . LYS A 1 64 ? -21.734 -21.125 -9.195 1 98 64 LYS A CA 1
ATOM 456 C C . LYS A 1 64 ? -21.062 -20.078 -10.094 1 98 64 LYS A C 1
ATOM 458 O O . LYS A 1 64 ? -21.547 -18.953 -10.219 1 98 64 LYS A O 1
ATOM 463 N N . GLY A 1 65 ? -19.953 -20.484 -10.719 1 98.31 65 GLY A N 1
ATOM 464 C CA . GLY A 1 65 ? -19.219 -19.578 -11.578 1 98.31 65 GLY A CA 1
ATOM 465 C C . GLY A 1 65 ? -17.781 -20.031 -11.812 1 98.31 65 GLY A C 1
ATOM 466 O O . GLY A 1 65 ? -17.406 -21.141 -11.43 1 98.31 65 GLY A O 1
ATOM 467 N N . ILE A 1 66 ? -17.031 -19.141 -12.516 1 98.5 66 ILE A N 1
ATOM 468 C CA . ILE A 1 66 ? -15.641 -19.406 -12.883 1 98.5 66 ILE A CA 1
ATOM 469 C C . ILE A 1 66 ? -14.742 -18.328 -12.281 1 98.5 66 ILE A C 1
ATOM 471 O O . ILE A 1 66 ? -15.031 -17.125 -12.406 1 98.5 66 ILE A O 1
ATOM 475 N N . GLY A 1 67 ? -13.789 -18.719 -11.531 1 98.38 67 GLY A N 1
ATOM 476 C CA . GLY A 1 67 ? -12.734 -17.828 -11.094 1 98.38 67 GLY A CA 1
ATOM 477 C C . GLY A 1 67 ? -11.43 -18.031 -11.844 1 98.38 67 GLY A C 1
ATOM 478 O O . GLY A 1 67 ? -11.008 -19.172 -12.055 1 98.38 67 GLY A O 1
ATOM 479 N N . VAL A 1 68 ? -10.805 -16.938 -12.242 1 98.19 68 VAL A N 1
ATOM 480 C CA . VAL A 1 68 ? -9.555 -17 -12.992 1 98.19 68 VAL A CA 1
ATOM 481 C C . VAL A 1 68 ? -8.484 -16.172 -12.281 1 98.19 68 VAL A C 1
ATOM 483 O O . VAL A 1 68 ? -8.68 -14.984 -12.023 1 98.19 68 VAL A O 1
ATOM 486 N N . GLY A 1 69 ? -7.441 -16.75 -11.891 1 96.81 69 GLY A N 1
ATOM 487 C CA . GLY A 1 69 ? -6.211 -16.078 -11.508 1 96.81 69 GLY A CA 1
ATOM 488 C C . GLY A 1 69 ? -5.18 -16.047 -12.617 1 96.81 69 GLY A C 1
ATOM 489 O O . GLY A 1 69 ? -4.93 -17.062 -13.273 1 96.81 69 GLY A O 1
ATOM 490 N N . ALA A 1 70 ? -4.602 -14.945 -12.914 1 95.25 70 ALA A N 1
ATOM 491 C CA . ALA A 1 70 ? -3.625 -14.805 -13.992 1 95.25 70 ALA A CA 1
ATOM 492 C C . ALA A 1 70 ? -2.521 -13.828 -13.609 1 95.25 70 ALA A C 1
ATOM 494 O O . ALA A 1 70 ? -2.715 -12.969 -12.742 1 95.25 70 ALA A O 1
ATOM 495 N N . PRO A 1 71 ? -1.396 -13.984 -14.219 1 92.06 71 PRO A N 1
ATOM 496 C CA . PRO A 1 71 ? -0.332 -13.016 -13.945 1 92.06 71 PRO A CA 1
ATOM 497 C C . PRO A 1 71 ? -0.622 -11.641 -14.539 1 92.06 71 PRO A C 1
ATOM 499 O O . PRO A 1 71 ? -1.206 -11.539 -15.625 1 92.06 71 PRO A O 1
ATOM 502 N N . GLY A 1 72 ? -0.249 -10.625 -13.875 1 90.19 72 GLY A N 1
ATOM 503 C CA . GLY A 1 72 ? -0.438 -9.258 -14.336 1 90.19 72 GLY A CA 1
ATOM 504 C C . GLY A 1 72 ? 0.687 -8.773 -15.227 1 90.19 72 GLY A C 1
ATOM 505 O O . GLY A 1 72 ? 1.61 -9.523 -15.539 1 90.19 72 GLY A O 1
ATOM 506 N N . PRO A 1 73 ? 0.511 -7.609 -15.641 1 94.5 73 PRO A N 1
ATOM 507 C CA . PRO A 1 73 ? -0.561 -6.648 -15.367 1 94.5 73 PRO A CA 1
ATOM 508 C C . PRO A 1 73 ? -1.871 -7.016 -16.062 1 94.5 73 PRO A C 1
ATOM 510 O O . PRO A 1 73 ? -1.857 -7.645 -17.125 1 94.5 73 PRO A O 1
ATOM 513 N N . LEU A 1 74 ? -2.959 -6.602 -15.406 1 95.62 74 LEU A N 1
ATOM 514 C CA . LEU A 1 74 ? -4.293 -6.914 -15.906 1 95.62 74 LEU A CA 1
ATOM 515 C C . LEU A 1 74 ? -5.035 -5.645 -16.312 1 95.62 74 LEU A C 1
ATOM 517 O O . LEU A 1 74 ? -4.68 -4.547 -15.875 1 95.62 74 LEU A O 1
ATOM 521 N N . ASP A 1 75 ? -5.918 -5.797 -17.219 1 94.44 75 ASP A N 1
ATOM 522 C CA . ASP A 1 75 ? -7.094 -4.945 -17.375 1 94.44 75 ASP A CA 1
ATOM 523 C C . ASP A 1 75 ? -8.352 -5.641 -16.844 1 94.44 75 ASP A C 1
ATOM 525 O O . ASP A 1 75 ? -9.148 -6.164 -17.625 1 94.44 75 ASP A O 1
ATOM 529 N N . ALA A 1 76 ? -8.484 -5.613 -15.531 1 90.81 76 ALA A N 1
ATOM 530 C CA . ALA A 1 76 ? -9.516 -6.406 -14.875 1 90.81 76 ALA A CA 1
ATOM 531 C C . ALA A 1 76 ? -10.914 -5.93 -15.266 1 90.81 76 ALA A C 1
ATOM 533 O O . ALA A 1 76 ? -11.852 -6.727 -15.352 1 90.81 76 ALA A O 1
ATOM 534 N N . LYS A 1 77 ? -11.055 -4.637 -15.484 1 87.5 77 LYS A N 1
ATOM 535 C CA . LYS A 1 77 ? -12.344 -4.07 -15.867 1 87.5 77 LYS A CA 1
ATOM 536 C C . LYS A 1 77 ? -12.867 -4.723 -17.141 1 87.5 77 LYS A C 1
ATOM 538 O O . LYS A 1 77 ? -14.07 -4.957 -17.281 1 87.5 77 LYS A O 1
ATOM 543 N N . HIS A 1 78 ? -11.93 -5.074 -18.016 1 92.56 78 HIS A N 1
ATOM 544 C CA . HIS A 1 78 ? -12.359 -5.617 -19.297 1 92.56 78 HIS A CA 1
ATOM 545 C C . HIS A 1 78 ? -12 -7.09 -19.422 1 92.56 78 HIS A C 1
ATOM 547 O O . HIS A 1 78 ? -12.156 -7.684 -20.484 1 92.56 78 HIS A O 1
ATOM 553 N N . GLY A 1 79 ? -11.461 -7.609 -18.359 1 95.31 79 GLY A N 1
ATOM 554 C CA . GLY A 1 79 ? -11.188 -9.039 -18.312 1 95.31 79 GLY A CA 1
ATOM 555 C C . GLY A 1 79 ? -10.062 -9.461 -19.234 1 95.31 79 GLY A C 1
ATOM 556 O O . GLY A 1 79 ? -10.133 -10.523 -19.859 1 95.31 79 GLY A O 1
ATOM 557 N N . ARG A 1 80 ? -9 -8.586 -19.359 1 95.62 80 ARG A N 1
ATOM 558 C CA . ARG A 1 80 ? -7.918 -8.82 -20.312 1 95.62 80 ARG A CA 1
ATOM 559 C C . ARG A 1 80 ? -6.566 -8.852 -19.609 1 95.62 80 ARG A C 1
ATOM 561 O O . ARG A 1 80 ? -6.43 -8.336 -18.5 1 95.62 80 ARG A O 1
ATOM 568 N N . LEU A 1 81 ? -5.668 -9.562 -20.266 1 93.75 81 LEU A N 1
ATOM 569 C CA . LEU A 1 81 ? -4.266 -9.445 -19.875 1 93.75 81 LEU A CA 1
ATOM 570 C C . LEU A 1 81 ? -3.592 -8.297 -20.625 1 93.75 81 LEU A C 1
ATOM 572 O O . LEU A 1 81 ? -3.721 -8.188 -21.844 1 93.75 81 LEU A O 1
ATOM 576 N N . ASP A 1 82 ? -3.037 -7.395 -19.984 1 90 82 ASP A N 1
ATOM 577 C CA . ASP A 1 82 ? -2.463 -6.215 -20.625 1 90 82 ASP A CA 1
ATOM 578 C C . ASP A 1 82 ? -1.052 -6.5 -21.141 1 90 82 ASP A C 1
ATOM 580 O O . ASP A 1 82 ? -0.767 -6.324 -22.328 1 90 82 ASP A O 1
ATOM 584 N N . SER A 1 83 ? -0.045 -6.848 -20.359 1 80.81 83 SER A N 1
ATOM 585 C CA . SER A 1 83 ? 1.328 -7.113 -20.766 1 80.81 83 SER A CA 1
ATOM 586 C C . SER A 1 83 ? 2.041 -8.023 -19.781 1 80.81 83 SER A C 1
ATOM 588 O O . SER A 1 83 ? 3.035 -7.625 -19.172 1 80.81 83 SER A O 1
ATOM 590 N N . PRO A 1 84 ? 1.529 -9.203 -19.859 1 78.94 84 PRO A N 1
ATOM 591 C CA . PRO A 1 84 ? 2.227 -10.086 -18.922 1 78.94 84 PRO A CA 1
ATOM 592 C C . PRO A 1 84 ? 3.619 -10.484 -19.406 1 78.94 84 PRO A C 1
ATOM 594 O O . PRO A 1 84 ? 3.76 -11.047 -20.484 1 78.94 84 PRO A O 1
ATOM 597 N N . PRO A 1 85 ? 4.555 -10.156 -18.609 1 75 85 PRO A N 1
ATOM 598 C CA . PRO A 1 85 ? 5.93 -10.398 -19.062 1 75 85 PRO A CA 1
ATOM 599 C C . PRO A 1 85 ? 6.188 -11.867 -19.391 1 75 85 PRO A C 1
ATOM 601 O O . PRO A 1 85 ? 6.934 -12.172 -20.328 1 75 85 PRO A O 1
ATOM 604 N N . ASN A 1 86 ? 5.488 -12.758 -18.781 1 77.12 86 ASN A N 1
ATOM 605 C CA . ASN A 1 86 ? 5.762 -14.188 -18.922 1 77.12 86 ASN A CA 1
ATOM 606 C C . ASN A 1 86 ? 4.809 -14.836 -19.922 1 77.12 86 ASN A C 1
ATOM 608 O O . ASN A 1 86 ? 4.922 -16.031 -20.203 1 77.12 86 ASN A O 1
ATOM 612 N N . LEU A 1 87 ? 3.879 -14.055 -20.406 1 85.88 87 LEU A N 1
ATOM 613 C CA . LEU A 1 87 ? 2.916 -14.508 -21.391 1 85.88 87 LEU A CA 1
ATOM 614 C C . LEU A 1 87 ? 2.773 -13.492 -22.531 1 85.88 87 LEU A C 1
ATOM 616 O O . LEU A 1 87 ? 1.687 -12.961 -22.75 1 85.88 87 LEU A O 1
ATOM 620 N N . PRO A 1 88 ? 3.828 -13.375 -23.25 1 83.12 88 PRO A N 1
ATOM 621 C CA . PRO A 1 88 ? 3.822 -12.281 -24.219 1 83.12 88 PRO A CA 1
ATOM 622 C C . PRO A 1 88 ? 2.738 -12.445 -25.281 1 83.12 88 PRO A C 1
ATOM 624 O O . PRO A 1 88 ? 2.189 -11.445 -25.766 1 83.12 88 PRO A O 1
ATOM 627 N N . THR A 1 89 ? 2.373 -13.68 -25.625 1 88.31 89 THR A N 1
ATOM 628 C CA . THR A 1 89 ? 1.393 -13.898 -26.672 1 88.31 89 THR A CA 1
ATOM 629 C C . THR A 1 89 ? -0.014 -13.562 -26.188 1 88.31 89 THR A C 1
ATOM 631 O O . THR A 1 89 ? -0.949 -13.477 -26.984 1 88.31 89 THR A O 1
ATOM 634 N N . TRP A 1 90 ? -0.155 -13.297 -24.938 1 92.69 90 TRP A N 1
ATOM 635 C CA . TRP A 1 90 ? -1.467 -13.062 -24.344 1 92.69 90 TRP A CA 1
ATOM 636 C C . TRP A 1 90 ? -1.76 -11.57 -24.25 1 92.69 90 TRP A C 1
ATOM 638 O O . TRP A 1 90 ? -2.809 -11.164 -23.734 1 92.69 90 TRP A O 1
ATOM 648 N N . HIS A 1 91 ? -0.842 -10.766 -24.719 1 91.06 91 HIS A N 1
ATOM 649 C CA . HIS A 1 91 ? -0.999 -9.32 -24.625 1 91.06 91 HIS A CA 1
ATOM 650 C C . HIS A 1 91 ? -2.316 -8.867 -25.25 1 91.06 91 HIS A C 1
ATOM 652 O O . HIS A 1 91 ? -2.578 -9.125 -26.422 1 91.06 91 HIS A O 1
ATOM 658 N N . GLY A 1 92 ? -3.105 -8.203 -24.406 1 93.38 92 GLY A N 1
ATOM 659 C CA . GLY A 1 92 ? -4.367 -7.637 -24.859 1 93.38 92 GLY A CA 1
ATOM 660 C C . GLY A 1 92 ? -5.469 -8.672 -24.984 1 93.38 92 GLY A C 1
ATOM 661 O O . GLY A 1 92 ? -6.605 -8.336 -25.328 1 93.38 92 GLY A O 1
ATOM 662 N N . PHE A 1 93 ? -5.211 -9.891 -24.672 1 95.19 93 PHE A N 1
ATOM 663 C CA . PHE A 1 93 ? -6.156 -10.984 -24.891 1 95.19 93 PHE A CA 1
ATOM 664 C C . PHE A 1 93 ? -7.289 -10.93 -23.875 1 95.19 93 PHE A C 1
ATOM 666 O O . PHE A 1 93 ? -7.047 -10.766 -22.672 1 95.19 93 PHE A O 1
ATOM 673 N N . GLY A 1 94 ? -8.531 -11.016 -24.312 1 96.62 94 GLY A N 1
ATOM 674 C CA . GLY A 1 94 ? -9.719 -11 -23.469 1 96.62 94 GLY A CA 1
ATOM 675 C C . GLY A 1 94 ? -10.078 -12.359 -22.922 1 96.62 94 GLY A C 1
ATOM 676 O O . GLY A 1 94 ? -10.953 -13.047 -23.453 1 96.62 94 GLY A O 1
ATOM 677 N N . VAL A 1 95 ? -9.539 -12.727 -21.844 1 96.75 95 VAL A N 1
ATOM 678 C CA . VAL A 1 95 ? -9.711 -14.039 -21.219 1 96.75 95 VAL A CA 1
ATOM 679 C C . VAL A 1 95 ? -11.18 -14.25 -20.859 1 96.75 95 VAL A C 1
ATOM 681 O O . VAL A 1 95 ? -11.758 -15.297 -21.172 1 96.75 95 VAL A O 1
ATOM 684 N N . VAL A 1 96 ? -11.82 -13.242 -20.25 1 97.12 96 VAL A N 1
ATOM 685 C CA . VAL A 1 96 ? -13.18 -13.367 -19.75 1 97.12 96 VAL A CA 1
ATOM 686 C C . VAL A 1 96 ? -14.156 -13.531 -20.906 1 97.12 96 VAL A C 1
ATOM 688 O O . VAL A 1 96 ? -15.023 -14.406 -20.891 1 97.12 96 VAL A O 1
ATOM 691 N N . GLU A 1 97 ? -13.969 -12.68 -21.891 1 96.69 97 GLU A N 1
ATOM 692 C CA . GLU A 1 97 ? -14.836 -12.758 -23.062 1 96.69 97 GLU A CA 1
ATOM 693 C C . GLU A 1 97 ? -14.719 -14.117 -23.75 1 96.69 97 GLU A C 1
ATOM 695 O O . GLU A 1 97 ? -15.727 -14.695 -24.156 1 96.69 97 GLU A O 1
ATOM 700 N N . GLU A 1 98 ? -13.5 -14.602 -23.859 1 96.94 98 GLU A N 1
ATOM 701 C CA . GLU A 1 98 ? -13.289 -15.891 -24.516 1 96.94 98 GLU A CA 1
ATOM 702 C C . GLU A 1 98 ? -13.93 -17.031 -23.719 1 96.94 98 GLU A C 1
ATOM 704 O O . GLU A 1 98 ? -14.547 -17.922 -24.281 1 96.94 98 GLU A O 1
ATOM 709 N N . LEU A 1 99 ? -13.812 -17.016 -22.422 1 97.56 99 LEU A N 1
ATOM 710 C CA . LEU A 1 99 ? -14.406 -18.031 -21.562 1 97.56 99 LEU A CA 1
ATOM 711 C C . LEU A 1 99 ? -15.93 -18 -21.656 1 97.56 99 LEU A C 1
ATOM 713 O O . LEU A 1 99 ? -16.578 -19.047 -21.641 1 97.56 99 LEU A O 1
ATOM 717 N N . ARG A 1 100 ? -16.438 -16.812 -21.766 1 95.75 100 ARG A N 1
ATOM 718 C CA . ARG A 1 100 ? -17.891 -16.656 -21.844 1 95.75 100 ARG A CA 1
ATOM 719 C C . ARG A 1 100 ? -18.438 -17.297 -23.109 1 95.75 100 ARG A C 1
ATOM 721 O O . ARG A 1 100 ? -19.562 -17.781 -23.125 1 95.75 100 ARG A O 1
ATOM 728 N N . LYS A 1 101 ? -17.672 -17.312 -24.141 1 96.44 101 LYS A N 1
ATOM 729 C CA . LYS A 1 101 ? -18.094 -17.984 -25.359 1 96.44 101 LYS A CA 1
ATOM 730 C C . LYS A 1 101 ? -18.328 -19.484 -25.125 1 96.44 101 LYS A C 1
ATOM 732 O O . LYS A 1 101 ? -19.172 -20.094 -25.797 1 96.44 101 LYS A O 1
ATOM 737 N N . HIS A 1 102 ? -17.641 -19.984 -24.188 1 95.88 102 HIS A N 1
ATOM 738 C CA . HIS A 1 102 ? -17.703 -21.422 -23.953 1 95.88 102 HIS A CA 1
ATOM 739 C C . HIS A 1 102 ? -18.703 -21.75 -22.844 1 95.88 102 HIS A C 1
ATOM 741 O O . HIS A 1 102 ? -19.281 -22.844 -22.844 1 95.88 102 HIS A O 1
ATOM 747 N N . PHE A 1 103 ? -18.922 -20.828 -21.922 1 96 103 PHE A N 1
ATOM 748 C CA . PHE A 1 103 ? -19.641 -21.219 -20.719 1 96 103 PHE A CA 1
ATOM 749 C C . PHE A 1 103 ? -20.906 -20.375 -20.562 1 96 103 PHE A C 1
ATOM 751 O O . PHE A 1 103 ? -21.719 -20.609 -19.672 1 96 103 PHE A O 1
ATOM 758 N N . GLY A 1 104 ? -21.047 -19.438 -21.375 1 90.88 104 GLY A N 1
ATOM 759 C CA . GLY A 1 104 ? -22.281 -18.672 -21.422 1 90.88 104 GLY A CA 1
ATOM 760 C C . GLY A 1 104 ? -22.422 -17.719 -20.25 1 90.88 104 GLY A C 1
ATOM 761 O O . GLY A 1 104 ? -21.578 -16.844 -20.031 1 90.88 104 GLY A O 1
ATOM 762 N N . ALA A 1 105 ? -23.453 -18.031 -19.484 1 88.38 105 ALA A N 1
ATOM 763 C CA . ALA A 1 105 ? -23.953 -17.031 -18.547 1 88.38 105 ALA A CA 1
ATOM 764 C C . ALA A 1 105 ? -23.25 -17.156 -17.188 1 88.38 105 ALA A C 1
ATOM 766 O O . ALA A 1 105 ? -23.516 -16.375 -16.281 1 88.38 105 ALA A O 1
ATOM 767 N N . TRP A 1 106 ? -22.469 -18.172 -17.109 1 95.5 106 TRP A N 1
ATOM 768 C CA . TRP A 1 106 ? -21.812 -18.297 -15.805 1 95.5 106 TRP A CA 1
ATOM 769 C C . TRP A 1 106 ? -21 -17.047 -15.477 1 95.5 106 TRP A C 1
ATOM 771 O O . TRP A 1 106 ? -20.328 -16.484 -16.344 1 95.5 106 TRP A O 1
ATOM 781 N N . PRO A 1 107 ? -21.156 -16.531 -14.25 1 96.56 107 PRO A N 1
ATOM 782 C CA . PRO A 1 107 ? -20.281 -15.414 -13.852 1 96.56 107 PRO A CA 1
ATOM 783 C C . PRO A 1 107 ? -18.812 -15.781 -13.906 1 96.56 107 PRO A C 1
ATOM 785 O O . PRO A 1 107 ? -18.422 -16.906 -13.562 1 96.56 107 PRO A O 1
ATOM 788 N N . VAL A 1 108 ? -17.969 -14.859 -14.445 1 97.62 108 VAL A N 1
ATOM 789 C CA . VAL A 1 108 ? -16.531 -15.039 -14.492 1 97.62 108 VAL A CA 1
ATOM 790 C C . VAL A 1 108 ? -15.852 -13.953 -13.664 1 97.62 108 VAL A C 1
ATOM 792 O O . VAL A 1 108 ? -16.047 -12.758 -13.914 1 97.62 108 VAL A O 1
ATOM 795 N N . HIS A 1 109 ? -15.141 -14.367 -12.625 1 97.12 109 HIS A N 1
ATOM 796 C CA . HIS A 1 109 ? -14.312 -13.484 -11.812 1 97.12 109 HIS A CA 1
ATOM 797 C C . HIS A 1 109 ? -12.852 -13.562 -12.227 1 97.12 109 HIS A C 1
ATOM 799 O O . HIS A 1 109 ? -12.312 -14.656 -12.414 1 97.12 109 HIS A O 1
ATOM 805 N N . PHE A 1 110 ? -12.227 -12.422 -12.406 1 97.19 110 PHE A N 1
ATOM 806 C CA . PHE A 1 110 ? -10.891 -12.344 -12.984 1 97.19 110 PHE A CA 1
ATOM 807 C C . PHE A 1 110 ? -10 -11.422 -12.164 1 97.19 110 PHE A C 1
ATOM 809 O O . PHE A 1 110 ? -10.258 -10.227 -12.062 1 97.19 110 PHE A O 1
ATOM 816 N N . GLN A 1 111 ? -8.953 -12.008 -11.531 1 96.62 111 GLN A N 1
ATOM 817 C CA . GLN A 1 111 ? -8.023 -11.242 -10.711 1 96.62 111 GLN A CA 1
ATOM 818 C C . GLN A 1 111 ? -6.586 -11.719 -10.906 1 96.62 111 GLN A C 1
ATOM 820 O O . GLN A 1 111 ? -6.352 -12.758 -11.531 1 96.62 111 GLN A O 1
ATOM 825 N N . ASN A 1 112 ? -5.672 -10.898 -10.43 1 95.69 112 ASN A N 1
ATOM 826 C CA . ASN A 1 112 ? -4.273 -11.305 -10.367 1 95.69 112 ASN A CA 1
ATOM 827 C C . ASN A 1 112 ? -4.09 -12.562 -9.523 1 95.69 112 ASN A C 1
ATOM 829 O O . ASN A 1 112 ? -4.781 -12.742 -8.516 1 95.69 112 ASN A O 1
ATOM 833 N N . ASP A 1 113 ? -3.148 -13.383 -9.914 1 94.88 113 ASP A N 1
ATOM 834 C CA . ASP A 1 113 ? -2.943 -14.672 -9.25 1 94.88 113 ASP A CA 1
ATOM 835 C C . ASP A 1 113 ? -2.564 -14.477 -7.785 1 94.88 113 ASP A C 1
ATOM 837 O O . ASP A 1 113 ? -3.033 -15.219 -6.918 1 94.88 113 ASP A O 1
ATOM 841 N N . ALA A 1 114 ? -1.674 -13.5 -7.457 1 95.5 114 ALA A N 1
ATOM 842 C CA . ALA A 1 114 ? -1.306 -13.258 -6.066 1 95.5 114 ALA A CA 1
ATOM 843 C C . ALA A 1 114 ? -2.502 -12.75 -5.266 1 95.5 114 ALA A C 1
ATOM 845 O O . ALA A 1 114 ? -2.656 -13.078 -4.086 1 95.5 114 ALA A O 1
ATOM 846 N N . THR A 1 115 ? -3.309 -11.93 -5.855 1 97 115 THR A N 1
ATOM 847 C CA . THR A 1 115 ? -4.539 -11.445 -5.242 1 97 115 THR A CA 1
ATOM 848 C C . THR A 1 115 ? -5.484 -12.602 -4.934 1 97 115 THR A C 1
ATOM 850 O O . THR A 1 115 ? -6.035 -12.68 -3.836 1 97 115 THR A O 1
ATOM 853 N N . ALA A 1 116 ? -5.625 -13.492 -5.891 1 97.06 116 ALA A N 1
ATOM 854 C CA . ALA A 1 116 ? -6.461 -14.672 -5.684 1 97.06 116 ALA A CA 1
ATOM 855 C C . ALA A 1 116 ? -5.895 -15.555 -4.57 1 97.06 116 ALA A C 1
ATOM 857 O O . ALA A 1 116 ? -6.645 -16.094 -3.756 1 97.06 116 ALA A O 1
ATOM 858 N N . ALA A 1 117 ? -4.621 -15.688 -4.562 1 96.56 117 ALA A N 1
ATOM 859 C CA . ALA A 1 117 ? -3.969 -16.5 -3.533 1 96.56 117 ALA A CA 1
ATOM 860 C C . ALA A 1 117 ? -4.211 -15.914 -2.145 1 96.56 117 ALA A C 1
ATOM 862 O O . ALA A 1 117 ? -4.395 -16.656 -1.177 1 96.56 117 ALA A O 1
ATOM 863 N N . ALA A 1 118 ? -4.172 -14.625 -2.031 1 97.81 118 ALA A N 1
ATOM 864 C CA . ALA A 1 118 ? -4.473 -13.977 -0.756 1 97.81 118 ALA A CA 1
ATOM 865 C C . ALA A 1 118 ? -5.875 -14.344 -0.273 1 97.81 118 ALA A C 1
ATOM 867 O O . ALA A 1 118 ? -6.074 -14.633 0.909 1 97.81 118 ALA A O 1
ATOM 868 N N . LEU A 1 119 ? -6.785 -14.305 -1.195 1 97.81 119 LEU A N 1
ATOM 869 C CA . LEU A 1 119 ? -8.164 -14.625 -0.833 1 97.81 119 LEU A CA 1
ATOM 870 C C . LEU A 1 119 ? -8.281 -16.078 -0.398 1 97.81 119 LEU A C 1
ATOM 872 O O . LEU A 1 119 ? -9.062 -16.406 0.498 1 97.81 119 LEU A O 1
ATOM 876 N N . ALA A 1 120 ? -7.492 -16.953 -1.031 1 97.88 120 ALA A N 1
ATOM 877 C CA . ALA A 1 120 ? -7.469 -18.359 -0.625 1 97.88 120 ALA A CA 1
ATOM 878 C C . ALA A 1 120 ? -6.98 -18.516 0.814 1 97.88 120 ALA A C 1
ATOM 880 O O . ALA A 1 120 ? -7.551 -19.281 1.594 1 97.88 120 ALA A O 1
ATOM 881 N N . GLU A 1 121 ? -5.922 -17.781 1.132 1 98.12 121 GLU A N 1
ATOM 882 C CA . GLU A 1 121 ? -5.395 -17.828 2.492 1 98.12 121 GLU A CA 1
ATOM 883 C C . GLU A 1 121 ? -6.402 -17.281 3.496 1 98.12 121 GLU A C 1
ATOM 885 O O . GLU A 1 121 ? -6.473 -17.75 4.637 1 98.12 121 GLU A O 1
ATOM 890 N N . LYS A 1 122 ? -7.145 -16.234 3.113 1 98 122 LYS A N 1
ATOM 891 C CA . LYS A 1 122 ? -8.211 -15.703 3.951 1 98 122 LYS A CA 1
ATOM 892 C C . LYS A 1 122 ? -9.32 -16.734 4.148 1 98 122 LYS A C 1
ATOM 894 O O . LYS A 1 122 ? -9.859 -16.875 5.246 1 98 122 LYS A O 1
ATOM 899 N N . TRP A 1 123 ? -9.609 -17.469 3.129 1 97.5 123 TRP A N 1
ATOM 900 C CA . TRP A 1 123 ? -10.719 -18.422 3.113 1 97.5 123 TRP A CA 1
ATOM 901 C C . TRP A 1 123 ? -10.367 -19.688 3.893 1 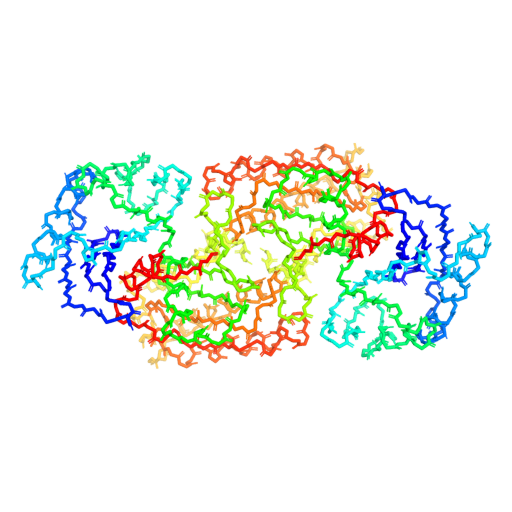97.5 123 TRP A C 1
ATOM 903 O O . TRP A 1 123 ? -11.117 -20.109 4.773 1 97.5 123 TRP A O 1
ATOM 913 N N . LEU A 1 124 ? -9.117 -20.25 3.629 1 97.44 124 LEU A N 1
ATOM 914 C CA . LEU A 1 124 ? -8.836 -21.594 4.109 1 97.44 124 LEU A CA 1
ATOM 915 C C . LEU A 1 124 ? -7.449 -21.672 4.734 1 97.44 124 LEU A C 1
ATOM 917 O O . LEU A 1 124 ? -7.051 -22.719 5.246 1 97.44 124 LEU A O 1
ATOM 921 N N . GLY A 1 125 ? -6.75 -20.594 4.73 1 97.69 125 GLY A N 1
ATOM 922 C CA . GLY A 1 125 ? -5.336 -20.719 5.047 1 97.69 125 GLY A CA 1
ATOM 923 C C . GLY A 1 125 ? -4.93 -19.938 6.285 1 97.69 125 GLY A C 1
ATOM 924 O O . GLY A 1 125 ? -5.629 -19.969 7.301 1 97.69 125 GLY A O 1
ATOM 925 N N . ALA A 1 126 ? -3.766 -19.312 6.184 1 98.25 126 ALA A N 1
ATOM 926 C CA . ALA A 1 126 ? -3.068 -18.75 7.332 1 98.25 126 ALA A CA 1
ATOM 927 C C . ALA A 1 126 ? -3.707 -17.438 7.762 1 98.25 126 ALA A C 1
ATOM 929 O O . ALA A 1 126 ? -3.467 -16.953 8.875 1 98.25 126 ALA A O 1
ATOM 930 N N . ALA A 1 127 ? -4.59 -16.844 6.938 1 98.25 127 ALA A N 1
ATOM 931 C CA . ALA A 1 127 ? -5.078 -15.5 7.215 1 98.25 127 ALA A CA 1
ATOM 932 C C . ALA A 1 127 ? -6.566 -15.516 7.547 1 98.25 127 ALA A C 1
ATOM 934 O O . ALA A 1 127 ? -7.258 -14.508 7.371 1 98.25 127 ALA A O 1
ATOM 935 N N . ARG A 1 128 ? -7.102 -16.641 7.926 1 97.69 128 ARG A N 1
ATOM 936 C CA . ARG A 1 128 ? -8.539 -16.812 8.125 1 97.69 128 ARG A CA 1
ATOM 937 C C . ARG A 1 128 ? -9.094 -15.789 9.102 1 97.69 128 ARG A C 1
ATOM 939 O O . ARG A 1 128 ? -10.195 -15.281 8.922 1 97.69 128 ARG A O 1
ATOM 946 N N . ASP A 1 129 ? -8.32 -15.398 10.133 1 97.75 129 ASP A N 1
ATOM 947 C CA . ASP A 1 129 ? -8.852 -14.547 11.203 1 97.75 129 ASP A CA 1
ATOM 948 C C . ASP A 1 129 ? -8.352 -13.109 11.055 1 97.75 129 ASP A C 1
ATOM 950 O O . ASP A 1 129 ? -8.641 -12.258 11.898 1 97.75 129 ASP A O 1
ATOM 954 N N . ALA A 1 130 ? -7.605 -12.82 10.023 1 98.19 130 ALA A N 1
ATOM 955 C CA . ALA A 1 130 ? -7.02 -11.492 9.844 1 98.19 130 ALA A CA 1
ATOM 956 C C . ALA A 1 130 ? -7.902 -10.609 8.961 1 98.19 130 ALA A C 1
ATOM 958 O O . ALA A 1 130 ? -8.445 -11.078 7.957 1 98.19 130 ALA A O 1
ATOM 959 N N . ASP A 1 131 ? -8.078 -9.367 9.328 1 97.88 131 ASP A N 1
ATOM 960 C CA . ASP A 1 131 ? -8.852 -8.422 8.531 1 97.88 131 ASP A CA 1
ATOM 961 C C . ASP A 1 131 ? -7.938 -7.414 7.832 1 97.88 131 ASP A C 1
ATOM 963 O O . ASP A 1 131 ? -8.391 -6.637 6.992 1 97.88 131 ASP A O 1
ATOM 967 N N . ASN A 1 132 ? -6.691 -7.402 8.227 1 98.69 132 ASN A N 1
ATOM 968 C CA . ASN A 1 132 ? -5.641 -6.586 7.625 1 98.69 132 ASN A CA 1
ATOM 969 C C . ASN A 1 132 ? -4.355 -7.387 7.43 1 98.69 132 ASN A C 1
ATOM 971 O O . ASN A 1 132 ? -3.539 -7.496 8.344 1 98.69 132 ASN A O 1
ATOM 975 N N . PHE A 1 133 ? -4.211 -7.957 6.207 1 98.88 133 PHE A N 1
ATOM 976 C CA . PHE A 1 133 ? -3.002 -8.742 5.988 1 98.88 133 PHE A CA 1
ATOM 977 C C . PHE A 1 133 ? -2.529 -8.625 4.547 1 98.88 133 PHE A C 1
ATOM 979 O O . PHE A 1 133 ? -3.264 -8.133 3.686 1 98.88 133 PHE A O 1
ATOM 986 N N . ILE A 1 134 ? -1.304 -8.984 4.328 1 98.94 134 ILE A N 1
ATOM 987 C CA . ILE A 1 134 ? -0.694 -9.039 3.002 1 98.94 134 ILE A CA 1
ATOM 988 C C . ILE A 1 134 ? -0.119 -10.438 2.76 1 98.94 134 ILE A C 1
ATOM 990 O O . ILE A 1 134 ? 0.601 -10.969 3.604 1 98.94 134 ILE A O 1
ATOM 994 N N . PHE A 1 135 ? -0.578 -11.055 1.729 1 98.75 135 PHE A N 1
ATOM 995 C CA . PHE A 1 135 ? 0.078 -12.25 1.218 1 98.75 135 PHE A CA 1
ATOM 996 C C . PHE A 1 135 ? 1.206 -11.891 0.261 1 98.75 135 PHE A C 1
ATOM 998 O O . PHE A 1 135 ? 1.001 -11.125 -0.685 1 98.75 135 PHE A O 1
ATOM 1005 N N . ILE A 1 136 ? 2.379 -12.375 0.489 1 98.5 136 ILE A N 1
ATOM 1006 C CA . ILE A 1 136 ? 3.539 -12.117 -0.357 1 98.5 136 ILE A CA 1
ATOM 1007 C C . ILE A 1 136 ? 4.074 -13.438 -0.912 1 98.5 136 ILE A C 1
ATOM 1009 O O . ILE A 1 136 ? 4.348 -14.375 -0.154 1 98.5 136 ILE A O 1
ATOM 1013 N N . THR A 1 137 ? 4.125 -13.516 -2.199 1 96.62 137 THR A N 1
ATOM 1014 C CA . THR A 1 137 ? 4.738 -14.688 -2.822 1 96.62 137 THR A CA 1
ATOM 1015 C C . THR A 1 137 ? 6.145 -14.359 -3.32 1 96.62 137 THR A C 1
ATOM 1017 O O . THR A 1 137 ? 6.348 -13.352 -4.008 1 96.62 137 THR A O 1
ATOM 1020 N N . VAL A 1 138 ? 7.133 -15.125 -2.908 1 96.62 138 VAL A N 1
ATOM 1021 C CA . VAL A 1 138 ? 8.516 -15.031 -3.371 1 96.62 138 VAL A CA 1
ATOM 1022 C C . VAL A 1 138 ? 8.875 -16.266 -4.176 1 96.62 138 VAL A C 1
ATOM 1024 O O . VAL A 1 138 ? 9.125 -17.344 -3.609 1 96.62 138 VAL A O 1
ATOM 1027 N N . SER A 1 139 ? 8.867 -16.188 -5.391 1 92.75 139 SER A N 1
ATOM 1028 C CA . SER A 1 139 ? 9.141 -17.25 -6.344 1 92.75 139 SER A CA 1
ATOM 1029 C C . SER A 1 139 ? 10.016 -16.766 -7.496 1 92.75 139 SER A C 1
ATOM 1031 O O . SER A 1 139 ? 11.047 -16.125 -7.27 1 92.75 139 SER A O 1
ATOM 1033 N N . THR A 1 140 ? 9.57 -17.062 -8.781 1 90.88 140 THR A N 1
ATOM 1034 C CA . THR A 1 140 ? 10.297 -16.484 -9.906 1 90.88 140 THR A CA 1
ATOM 1035 C C . THR A 1 140 ? 10.336 -14.961 -9.797 1 90.88 140 THR A C 1
ATOM 1037 O O . THR A 1 140 ? 11.352 -14.336 -10.117 1 90.88 140 THR A O 1
ATOM 1040 N N . GLY A 1 141 ? 9.305 -14.367 -9.367 1 93.75 141 GLY A N 1
ATOM 1041 C CA . GLY A 1 141 ? 9.188 -12.961 -9.023 1 93.75 141 GLY A CA 1
ATOM 1042 C C . GLY A 1 141 ? 8.648 -12.734 -7.625 1 93.75 141 GLY A C 1
ATOM 1043 O O . GLY A 1 141 ? 8.68 -13.633 -6.785 1 93.75 141 GLY A O 1
ATOM 1044 N N . ILE A 1 142 ? 8.328 -11.562 -7.312 1 96.81 142 ILE A N 1
ATOM 1045 C CA . ILE A 1 142 ? 7.688 -11.219 -6.051 1 96.81 142 ILE A CA 1
ATOM 1046 C C . ILE A 1 142 ? 6.355 -10.516 -6.32 1 96.81 142 ILE A C 1
ATOM 1048 O O . ILE A 1 142 ? 6.285 -9.594 -7.137 1 96.81 142 ILE A O 1
ATOM 1052 N N . GLY A 1 143 ? 5.293 -10.977 -5.785 1 96.69 143 GLY A N 1
ATOM 1053 C CA . GLY A 1 143 ? 3.961 -10.391 -5.852 1 96.69 143 GLY A CA 1
ATOM 1054 C C . GLY A 1 143 ? 3.232 -10.406 -4.523 1 96.69 143 GLY A C 1
ATOM 1055 O O . GLY A 1 143 ? 3.715 -10.992 -3.553 1 96.69 143 GLY A O 1
ATOM 1056 N N . ALA A 1 144 ? 2.096 -9.758 -4.531 1 98.31 144 ALA A N 1
ATOM 1057 C CA . ALA A 1 144 ? 1.355 -9.727 -3.273 1 98.31 144 ALA A CA 1
ATOM 1058 C C . ALA A 1 144 ? -0.147 -9.633 -3.523 1 98.31 144 ALA A C 1
ATOM 1060 O O . ALA A 1 144 ? -0.58 -9.219 -4.602 1 98.31 144 ALA A O 1
ATOM 1061 N N . GLY A 1 145 ? -0.891 -10.148 -2.672 1 98.5 145 GLY A N 1
ATOM 1062 C CA . GLY A 1 145 ? -2.293 -9.828 -2.461 1 98.5 145 GLY A CA 1
ATOM 1063 C C . GLY A 1 145 ? -2.545 -9.07 -1.17 1 98.5 145 GLY A C 1
ATOM 1064 O O . GLY A 1 145 ? -1.945 -9.375 -0.138 1 98.5 145 GLY A O 1
ATOM 1065 N N . ILE A 1 146 ? -3.379 -8.078 -1.271 1 98.88 146 ILE A N 1
ATOM 1066 C CA . ILE A 1 146 ? -3.588 -7.168 -0.147 1 98.88 146 ILE A CA 1
ATOM 1067 C C . ILE A 1 146 ? -5.039 -7.25 0.316 1 98.88 146 ILE A C 1
ATOM 1069 O O . ILE A 1 146 ? -5.965 -7.199 -0.5 1 98.88 146 ILE A O 1
ATOM 1073 N N . TYR A 1 147 ? -5.242 -7.492 1.562 1 98.75 147 TYR A N 1
ATOM 1074 C CA . TYR A 1 147 ? -6.543 -7.547 2.217 1 98.75 147 TYR A CA 1
ATOM 1075 C C . TYR A 1 147 ? -6.609 -6.562 3.381 1 98.75 147 TYR A C 1
ATOM 1077 O O . TYR A 1 147 ? -5.824 -6.664 4.328 1 98.75 147 TYR A O 1
ATOM 1085 N N . MET A 1 148 ? -7.492 -5.535 3.301 1 98.44 148 MET A N 1
ATOM 1086 C CA . MET A 1 148 ? -7.602 -4.484 4.309 1 98.44 148 MET A CA 1
ATOM 1087 C C . MET A 1 148 ? -9.055 -4.242 4.691 1 98.44 148 MET A C 1
ATOM 1089 O O . MET A 1 148 ? -9.93 -4.211 3.824 1 98.44 148 MET A O 1
ATOM 1093 N N . HIS A 1 149 ? -9.281 -4.074 5.965 1 97.25 149 HIS A N 1
ATOM 1094 C CA . HIS A 1 149 ? -10.602 -3.768 6.504 1 97.25 149 HIS A CA 1
ATOM 1095 C C . HIS A 1 149 ? -11.648 -4.754 5.996 1 97.25 149 HIS A C 1
ATOM 1097 O O . HIS A 1 149 ? -12.734 -4.348 5.574 1 97.25 149 HIS A O 1
ATOM 1103 N N . GLY A 1 150 ? -11.219 -5.977 5.824 1 96.31 150 GLY A N 1
ATOM 1104 C CA . GLY A 1 150 ? -12.148 -7.051 5.508 1 96.31 150 GLY A CA 1
ATOM 1105 C C . GLY A 1 150 ? -12.422 -7.188 4.023 1 96.31 150 GLY A C 1
ATOM 1106 O O . GLY A 1 150 ? -13.375 -7.855 3.621 1 96.31 150 GLY A O 1
ATOM 1107 N 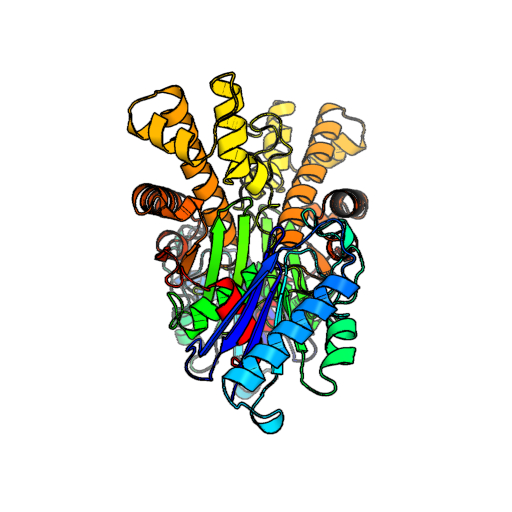N . ARG A 1 151 ? -11.609 -6.57 3.232 1 96.31 151 ARG A N 1
ATOM 1108 C CA . ARG A 1 151 ? -11.852 -6.633 1.795 1 96.31 151 ARG A CA 1
ATOM 1109 C C . ARG A 1 151 ? -10.547 -6.781 1.026 1 96.31 151 ARG A C 1
ATOM 1111 O O . ARG A 1 151 ? -9.5 -6.312 1.476 1 96.31 151 ARG A O 1
ATOM 1118 N N . LEU A 1 152 ? -10.672 -7.398 -0.144 1 96.94 152 LEU A N 1
ATOM 1119 C CA . LEU A 1 152 ? -9.547 -7.492 -1.07 1 96.94 152 LEU A CA 1
ATOM 1120 C C . LEU A 1 152 ? -9.273 -6.145 -1.731 1 96.94 152 LEU A C 1
ATOM 1122 O O . LEU A 1 152 ? -10.203 -5.48 -2.197 1 96.94 152 LEU A O 1
ATOM 1126 N N . ILE A 1 153 ? -8.062 -5.73 -1.75 1 98.12 153 ILE A N 1
ATOM 1127 C CA . ILE A 1 153 ? -7.66 -4.508 -2.441 1 98.12 153 ILE A CA 1
ATOM 1128 C C . ILE A 1 153 ? -7.148 -4.852 -3.84 1 98.12 153 ILE A C 1
ATOM 1130 O O . ILE A 1 153 ? -6.055 -5.402 -3.99 1 98.12 153 ILE A O 1
ATOM 1134 N N . THR A 1 154 ? -7.898 -4.492 -4.844 1 97.38 154 THR A N 1
ATOM 1135 C CA . THR A 1 154 ? -7.551 -4.859 -6.211 1 97.38 154 THR A CA 1
ATOM 1136 C C . THR A 1 154 ? -7.027 -3.65 -6.98 1 97.38 154 THR A C 1
ATOM 1138 O O . THR A 1 154 ? -6.355 -3.801 -8.008 1 97.38 154 THR A O 1
ATOM 1141 N N . GLY A 1 155 ? -7.34 -2.41 -6.453 1 97.38 155 GLY A N 1
ATOM 1142 C CA . GLY A 1 155 ? -6.957 -1.182 -7.129 1 97.38 155 GLY A CA 1
ATOM 1143 C C . GLY A 1 155 ? -7.918 -0.786 -8.234 1 97.38 155 GLY A C 1
ATOM 1144 O O . GLY A 1 155 ? -8.992 -1.368 -8.367 1 97.38 155 GLY A O 1
ATOM 1145 N N . ALA A 1 156 ? -7.609 0.266 -8.938 1 97.25 156 ALA A N 1
ATOM 1146 C CA . ALA A 1 156 ? -8.492 0.874 -9.93 1 97.25 156 ALA A CA 1
ATOM 1147 C C . ALA A 1 156 ? -8.609 -0.001 -11.172 1 97.25 156 ALA A C 1
ATOM 1149 O O . ALA A 1 156 ? -9.656 -0.027 -11.828 1 97.25 156 ALA A O 1
ATOM 1150 N N . SER A 1 157 ? -7.543 -0.779 -11.445 1 95.81 157 SER A N 1
ATOM 1151 C CA . SER A 1 157 ? -7.547 -1.528 -12.703 1 95.81 157 SER A CA 1
ATOM 1152 C C . SER A 1 157 ? -7.262 -3.008 -12.461 1 95.81 157 SER A C 1
ATOM 1154 O O . SER A 1 157 ? -7.102 -3.775 -13.414 1 95.81 157 SER A O 1
ATOM 1156 N N . GLY A 1 158 ? -7.172 -3.393 -11.195 1 95.31 158 GLY A N 1
ATOM 1157 C CA . GLY A 1 158 ? -6.961 -4.793 -10.867 1 95.31 158 GLY A CA 1
ATOM 1158 C C . GLY A 1 158 ? -5.496 -5.16 -10.719 1 95.31 158 GLY A C 1
ATOM 1159 O O . GLY A 1 158 ? -5.137 -6.34 -10.781 1 95.31 158 GLY A O 1
ATOM 1160 N N . ASN A 1 159 ? -4.621 -4.16 -10.523 1 96.69 159 ASN A N 1
ATOM 1161 C CA . ASN A 1 159 ? -3.188 -4.422 -10.539 1 96.69 159 ASN A CA 1
ATOM 1162 C C . ASN A 1 159 ? -2.551 -4.125 -9.188 1 96.69 159 ASN A C 1
ATOM 1164 O O . ASN A 1 159 ? -1.327 -4.012 -9.078 1 96.69 159 ASN A O 1
ATOM 1168 N N . ALA A 1 160 ? -3.398 -3.936 -8.141 1 98 160 ALA A N 1
ATOM 1169 C CA . ALA A 1 160 ? -2.812 -3.82 -6.809 1 98 160 ALA A CA 1
ATOM 1170 C C . ALA A 1 160 ? -1.999 -5.062 -6.461 1 98 160 ALA A C 1
ATOM 1172 O O . ALA A 1 160 ? -2.367 -6.18 -6.836 1 98 160 ALA A O 1
ATOM 1173 N N . GLY A 1 161 ? -0.882 -4.82 -5.793 1 98.25 161 GLY A N 1
ATOM 1174 C CA . GLY A 1 161 ? -0.097 -5.941 -5.301 1 98.25 161 GLY A CA 1
ATOM 1175 C C . GLY A 1 161 ? 1.127 -6.234 -6.148 1 98.25 161 GLY A C 1
ATOM 1176 O O . GLY A 1 161 ? 1.809 -7.238 -5.941 1 98.25 161 GLY A O 1
ATOM 1177 N N . ASP A 1 162 ? 1.421 -5.387 -7.145 1 96.81 162 ASP A N 1
ATOM 1178 C CA . ASP A 1 162 ? 2.648 -5.535 -7.918 1 96.81 162 ASP A CA 1
ATOM 1179 C C . ASP A 1 162 ? 3.857 -5.023 -7.137 1 96.81 162 ASP A C 1
ATOM 1181 O O . ASP A 1 162 ? 4.641 -4.223 -7.652 1 96.81 162 ASP A O 1
ATOM 1185 N N . VAL A 1 163 ? 4.086 -5.641 -5.992 1 98.44 163 VAL A N 1
ATOM 1186 C CA . VAL A 1 163 ? 5.039 -5.117 -5.02 1 98.44 163 VAL A CA 1
ATOM 1187 C C . VAL A 1 163 ? 6.461 -5.5 -5.43 1 98.44 163 VAL A C 1
ATOM 1189 O O . VAL A 1 163 ? 7.434 -4.945 -4.91 1 98.44 163 VAL A O 1
ATOM 1192 N N . GLY A 1 164 ? 6.625 -6.465 -6.312 1 97.25 164 GLY A N 1
ATOM 1193 C CA . GLY A 1 164 ? 7.941 -6.773 -6.84 1 97.25 164 GLY A CA 1
ATOM 1194 C C . GLY A 1 164 ? 8.617 -5.582 -7.492 1 97.25 164 GLY A C 1
ATOM 1195 O O . GLY A 1 164 ? 9.844 -5.551 -7.613 1 97.25 164 GLY A O 1
ATOM 1196 N N . TYR A 1 165 ? 7.844 -4.613 -7.828 1 96.62 165 TYR A N 1
ATOM 1197 C CA . TYR A 1 165 ? 8.359 -3.471 -8.57 1 96.62 165 TYR A CA 1
ATOM 1198 C C . TYR A 1 165 ? 8.336 -2.209 -7.719 1 96.62 165 TYR A C 1
ATOM 1200 O O . TYR A 1 165 ? 8.25 -1.097 -8.242 1 96.62 165 TYR A O 1
ATOM 1208 N N . ILE A 1 166 ? 8.383 -2.377 -6.41 1 97.88 166 ILE A N 1
ATOM 1209 C CA . ILE A 1 166 ? 8.727 -1.221 -5.59 1 97.88 166 ILE A CA 1
ATOM 1210 C C . ILE A 1 166 ? 10.242 -1.027 -5.574 1 97.88 166 ILE A C 1
ATOM 1212 O O . ILE A 1 166 ? 11 -1.999 -5.645 1 97.88 166 ILE A O 1
ATOM 1216 N N . MET A 1 167 ? 10.633 0.212 -5.551 1 97.12 167 MET A N 1
ATOM 1217 C CA . MET A 1 167 ? 12.062 0.513 -5.488 1 97.12 167 MET A CA 1
ATOM 1218 C C . MET A 1 167 ? 12.633 0.174 -4.113 1 97.12 167 MET A C 1
ATOM 1220 O O . MET A 1 167 ? 12.039 0.527 -3.09 1 97.12 167 MET A O 1
ATOM 1224 N N . VAL A 1 168 ? 13.75 -0.528 -4.086 1 96.75 168 VAL A N 1
ATOM 1225 C CA . VAL A 1 168 ? 14.367 -0.883 -2.814 1 96.75 168 VAL A CA 1
ATOM 1226 C C . VAL A 1 168 ? 15.836 -0.474 -2.822 1 96.75 168 VAL A C 1
ATOM 1228 O O . VAL A 1 168 ? 16.328 0.126 -1.861 1 96.75 168 VAL A O 1
ATOM 1231 N N . GLU A 1 169 ? 16.531 -0.716 -3.916 1 95.62 169 GLU A N 1
ATOM 1232 C CA . GLU A 1 169 ? 17.969 -0.481 -3.924 1 95.62 169 GLU A CA 1
ATOM 1233 C C . GLU A 1 169 ? 18.484 -0.24 -5.34 1 95.62 169 GLU A C 1
ATOM 1235 O O . GLU A 1 169 ? 19.141 -1.107 -5.926 1 95.62 169 GLU A O 1
ATOM 1240 N N . PRO A 1 170 ? 18.281 0.987 -5.844 1 93.06 170 PRO A N 1
ATOM 1241 C CA . PRO A 1 170 ? 18.812 1.281 -7.176 1 93.06 170 PRO A CA 1
ATOM 1242 C C . PRO A 1 170 ? 20.312 1.017 -7.285 1 93.06 170 PRO A C 1
ATOM 1244 O O . PRO A 1 170 ? 21.062 1.291 -6.344 1 93.06 170 PRO A O 1
ATOM 1247 N N . GLY A 1 171 ? 20.688 0.421 -8.453 1 88.5 171 GLY A N 1
ATOM 1248 C CA . GLY A 1 171 ? 22.094 0.172 -8.727 1 88.5 171 GLY A CA 1
ATOM 1249 C C . GLY A 1 171 ? 22.609 -1.132 -8.133 1 88.5 171 GLY A C 1
ATOM 1250 O O . GLY A 1 171 ? 23.75 -1.515 -8.352 1 88.5 171 GLY A O 1
ATOM 1251 N N . ALA A 1 172 ? 21.641 -1.793 -7.395 1 85.88 172 ALA A N 1
ATOM 1252 C CA . ALA A 1 172 ? 22.031 -3.094 -6.855 1 85.88 172 ALA A CA 1
ATOM 1253 C C . ALA A 1 172 ? 22.234 -4.113 -7.977 1 85.88 172 ALA A C 1
ATOM 1255 O O . ALA A 1 172 ? 21.375 -4.25 -8.859 1 85.88 172 ALA A O 1
ATOM 1256 N N . ALA A 1 173 ? 23.359 -4.895 -7.848 1 77.69 173 ALA A N 1
ATOM 1257 C CA . ALA A 1 173 ? 23.688 -6.035 -8.695 1 77.69 173 ALA A CA 1
ATOM 1258 C C . ALA A 1 173 ? 23.453 -5.711 -10.172 1 77.69 173 ALA A C 1
ATOM 1260 O O . ALA A 1 173 ? 22.906 -6.523 -10.914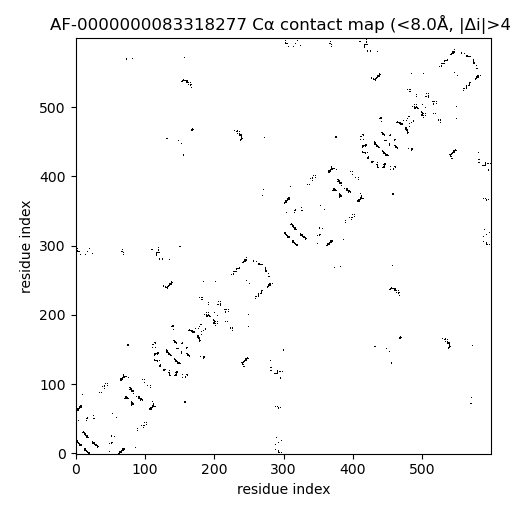 1 77.69 173 ALA A O 1
ATOM 1261 N N . GLY A 1 174 ? 23.609 -4.348 -10.625 1 80.94 174 GLY A N 1
ATOM 1262 C CA . GLY A 1 174 ? 23.438 -4.004 -12.031 1 80.94 174 GLY A CA 1
ATOM 1263 C C . GLY A 1 174 ? 21.969 -3.965 -12.445 1 80.94 174 GLY A C 1
ATOM 1264 O O . GLY A 1 174 ? 21.641 -4.266 -13.594 1 80.94 174 GLY A O 1
ATOM 1265 N N . THR A 1 175 ? 21.109 -3.822 -11.555 1 88.88 175 THR A N 1
ATOM 1266 C CA . THR A 1 175 ? 19.672 -3.766 -11.797 1 88.88 175 THR A CA 1
ATOM 1267 C C . THR A 1 175 ? 19.141 -2.354 -11.562 1 88.88 175 THR A C 1
ATOM 1269 O O . THR A 1 175 ? 19.891 -1.47 -11.125 1 88.88 175 THR A O 1
ATOM 1272 N N . GLU A 1 176 ? 17.828 -2.166 -11.914 1 91.94 176 GLU A N 1
ATOM 1273 C CA . GLU A 1 176 ? 17.172 -0.903 -11.609 1 91.94 176 GLU A CA 1
ATOM 1274 C C . GLU A 1 176 ? 16.922 -0.762 -10.109 1 91.94 176 GLU A C 1
ATOM 1276 O O . GLU A 1 176 ? 16.734 0.35 -9.609 1 91.94 176 GLU A O 1
ATOM 1281 N N . GLY A 1 177 ? 16.938 -1.949 -9.398 1 95.75 177 GLY A N 1
ATOM 1282 C CA . GLY A 1 177 ? 16.828 -1.888 -7.949 1 95.75 177 GLY A CA 1
ATOM 1283 C C . GLY A 1 177 ? 15.43 -2.188 -7.441 1 95.75 177 GLY A C 1
ATOM 1284 O O . GLY A 1 177 ? 15.148 -2.021 -6.254 1 95.75 177 GLY A O 1
ATOM 1285 N N . TYR A 1 178 ? 14.516 -2.705 -8.328 1 97.38 178 TYR A N 1
ATOM 1286 C CA . TYR A 1 178 ? 13.203 -3.152 -7.891 1 97.38 178 TYR A CA 1
ATOM 1287 C C . TYR A 1 178 ? 13.312 -4.398 -7.016 1 97.38 178 TYR A C 1
ATOM 1289 O O . TYR A 1 178 ? 14.234 -5.203 -7.188 1 97.38 178 TYR A O 1
ATOM 1297 N N . TRP A 1 179 ? 12.43 -4.539 -6.121 1 98.19 179 TRP A N 1
ATOM 1298 C CA . TRP A 1 179 ? 12.438 -5.586 -5.102 1 98.19 179 TRP A CA 1
ATOM 1299 C C . TRP A 1 179 ? 12.625 -6.961 -5.734 1 98.19 179 TRP A C 1
ATOM 1301 O O . TRP A 1 179 ? 13.5 -7.727 -5.328 1 98.19 179 TRP A O 1
ATOM 1311 N N . GLU A 1 180 ? 11.883 -7.277 -6.762 1 96.94 180 GLU A N 1
ATOM 1312 C CA . GLU A 1 180 ? 11.93 -8.586 -7.402 1 96.94 180 GLU A CA 1
ATOM 1313 C C . GLU A 1 180 ? 13.258 -8.805 -8.117 1 96.94 180 GLU A C 1
ATOM 1315 O O . GLU A 1 180 ? 13.758 -9.93 -8.18 1 96.94 180 GLU A O 1
ATOM 1320 N N . GLN A 1 181 ? 13.906 -7.773 -8.617 1 96.38 181 GLN A N 1
ATOM 1321 C CA . GLN A 1 181 ? 15.156 -7.879 -9.375 1 96.38 181 GLN A CA 1
ATOM 1322 C C . GLN A 1 181 ? 16.328 -8.18 -8.453 1 96.38 181 GLN A C 1
ATOM 1324 O O . GLN A 1 181 ? 17.406 -8.562 -8.914 1 96.38 181 GLN A O 1
ATOM 1329 N N . ILE A 1 182 ? 16.094 -8.047 -7.176 1 97.38 182 ILE A N 1
ATOM 1330 C CA . ILE A 1 182 ? 17.25 -8.164 -6.305 1 97.38 182 ILE A CA 1
ATOM 1331 C C . ILE A 1 182 ? 17 -9.258 -5.266 1 97.38 182 ILE A C 1
ATOM 1333 O O . ILE A 1 182 ? 17.938 -9.703 -4.59 1 97.38 182 ILE A O 1
ATOM 1337 N N . ALA A 1 183 ? 15.727 -9.734 -5.156 1 97.75 183 ALA A N 1
ATOM 1338 C CA . ALA A 1 183 ? 15.484 -10.602 -4.004 1 97.75 183 ALA A CA 1
ATOM 1339 C C . ALA A 1 183 ? 14.602 -11.789 -4.383 1 97.75 183 ALA A C 1
ATOM 1341 O O . ALA A 1 183 ? 14.281 -12.625 -3.539 1 97.75 183 ALA A O 1
ATOM 1342 N N . SER A 1 184 ? 14.18 -11.938 -5.605 1 97.19 184 SER A N 1
ATOM 1343 C CA . SER A 1 184 ? 13.359 -13.055 -6.047 1 97.19 184 SER A CA 1
ATOM 1344 C C . SER A 1 184 ? 14.211 -14.297 -6.301 1 97.19 184 SER A C 1
ATOM 1346 O O . SER A 1 184 ? 15.438 -14.242 -6.211 1 97.19 184 SER A O 1
ATOM 1348 N N . GLY A 1 185 ? 13.477 -15.43 -6.594 1 96.88 185 GLY A N 1
ATOM 1349 C CA . GLY A 1 185 ? 14.203 -16.625 -6.988 1 96.88 185 GLY A CA 1
ATOM 1350 C C . GLY A 1 185 ? 15.07 -16.422 -8.219 1 96.88 185 GLY A C 1
ATOM 1351 O O . GLY A 1 185 ? 16.234 -16.828 -8.234 1 96.88 185 GLY A O 1
ATOM 1352 N N . THR A 1 186 ? 14.531 -15.75 -9.219 1 95.19 186 THR A N 1
ATOM 1353 C CA . THR A 1 186 ? 15.281 -15.43 -10.43 1 95.19 186 THR A CA 1
ATOM 1354 C C . THR A 1 186 ? 16.5 -14.562 -10.102 1 95.19 186 THR A C 1
ATOM 1356 O O . THR A 1 186 ? 17.578 -14.75 -10.664 1 95.19 186 THR A O 1
ATOM 1359 N N . ALA A 1 187 ? 16.344 -13.625 -9.234 1 97.25 187 ALA A N 1
ATOM 1360 C CA . ALA A 1 187 ? 17.438 -12.742 -8.844 1 97.25 187 ALA A CA 1
ATOM 1361 C C . ALA A 1 187 ? 18.547 -13.516 -8.133 1 97.25 187 ALA A C 1
ATOM 1363 O O . ALA A 1 187 ? 19.719 -13.305 -8.398 1 97.25 187 ALA A O 1
ATOM 1364 N N . ILE A 1 188 ? 18.141 -14.406 -7.207 1 97.5 188 ILE A N 1
ATOM 1365 C CA . ILE A 1 188 ? 19.094 -15.227 -6.473 1 97.5 188 ILE A CA 1
ATOM 1366 C C . ILE A 1 188 ? 19.922 -16.062 -7.449 1 97.5 188 ILE A C 1
ATOM 1368 O O . ILE A 1 188 ? 21.156 -16.078 -7.383 1 97.5 188 ILE A O 1
ATOM 1372 N N . ALA A 1 189 ? 19.234 -16.719 -8.352 1 97.81 189 ALA A N 1
ATOM 1373 C CA . ALA A 1 189 ? 19.906 -17.562 -9.336 1 97.81 189 ALA A CA 1
ATOM 1374 C C . ALA A 1 189 ? 20.875 -16.75 -10.188 1 97.81 189 ALA A C 1
ATOM 1376 O O . ALA A 1 189 ? 22 -17.172 -10.43 1 97.81 189 ALA A O 1
ATOM 1377 N N . ARG A 1 190 ? 20.422 -15.602 -10.664 1 97.38 190 ARG A N 1
ATOM 1378 C CA . ARG A 1 190 ? 21.25 -14.734 -11.5 1 97.38 190 ARG A CA 1
ATOM 1379 C C . ARG A 1 190 ? 22.5 -14.289 -10.758 1 97.38 190 ARG A C 1
ATOM 1381 O O . ARG A 1 190 ? 23.625 -14.414 -11.273 1 97.38 190 ARG A O 1
ATOM 1388 N N . GLN A 1 191 ? 22.328 -13.758 -9.594 1 97.44 191 GLN A N 1
ATOM 1389 C CA . GLN A 1 191 ? 23.438 -13.25 -8.805 1 97.44 191 GLN A CA 1
ATOM 1390 C C . GLN A 1 191 ? 24.406 -14.367 -8.43 1 97.44 191 GLN A C 1
ATOM 1392 O O . GLN A 1 191 ? 25.625 -14.18 -8.477 1 97.44 191 GLN A O 1
ATOM 1397 N N . ALA A 1 192 ? 23.859 -15.523 -8.031 1 98.12 192 ALA A N 1
ATOM 1398 C CA . ALA A 1 192 ? 24.688 -16.672 -7.711 1 98.12 192 ALA A CA 1
ATOM 1399 C C . ALA A 1 192 ? 25.516 -17.109 -8.922 1 98.12 192 ALA A C 1
ATOM 1401 O O . ALA A 1 192 ? 26.703 -17.391 -8.805 1 98.12 192 ALA A O 1
ATOM 1402 N N . SER A 1 193 ? 24.844 -17.188 -10.055 1 98.25 193 SER A N 1
ATOM 1403 C CA . SER A 1 193 ? 25.531 -17.562 -11.289 1 98.25 193 SER A CA 1
ATOM 1404 C C . SER A 1 193 ? 26.672 -16.609 -11.609 1 98.25 193 SER A C 1
ATOM 1406 O O . SER A 1 193 ? 27.75 -17.047 -12.031 1 98.25 193 SER A O 1
ATOM 1408 N N . GLU A 1 194 ? 26.422 -15.344 -11.461 1 96.94 194 GLU A N 1
ATOM 1409 C CA . GLU A 1 194 ? 27.453 -14.344 -11.695 1 96.94 194 GLU A CA 1
ATOM 1410 C C . GLU A 1 194 ? 28.641 -14.547 -10.758 1 96.94 194 GLU A C 1
ATOM 1412 O O . GLU A 1 194 ? 29.797 -14.492 -11.188 1 96.94 194 GLU A O 1
ATOM 1417 N N . LEU A 1 195 ? 28.375 -14.789 -9.5 1 96.69 195 LEU A N 1
ATOM 1418 C CA . LEU A 1 195 ? 29.422 -14.945 -8.492 1 96.69 195 LEU A CA 1
ATOM 1419 C C . LEU A 1 195 ? 30.234 -16.203 -8.734 1 96.69 195 LEU A C 1
ATOM 1421 O O . LEU A 1 195 ? 31.453 -16.234 -8.492 1 96.69 195 LEU A O 1
ATOM 1425 N N . LEU A 1 196 ? 29.594 -17.234 -9.273 1 97.25 196 LEU A N 1
ATOM 1426 C CA . LEU A 1 196 ? 30.25 -18.531 -9.422 1 97.25 196 LEU A CA 1
ATOM 1427 C C . LEU A 1 196 ? 30.844 -18.688 -10.82 1 97.25 196 LEU A C 1
ATOM 1429 O O . LEU A 1 196 ? 31.609 -19.609 -11.086 1 97.25 196 LEU A O 1
ATOM 1433 N N . GLY A 1 197 ? 30.422 -17.875 -11.695 1 97.31 197 GLY A N 1
ATOM 1434 C CA . GLY A 1 197 ? 30.922 -17.938 -13.055 1 97.31 197 GLY A CA 1
ATOM 1435 C C . GLY A 1 197 ? 30.344 -19.094 -13.852 1 97.31 197 GLY A C 1
ATOM 1436 O O . GLY A 1 197 ? 30.953 -19.578 -14.805 1 97.31 197 GLY A O 1
ATOM 1437 N N . ARG A 1 198 ? 29.219 -19.625 -13.414 1 97.69 198 ARG A N 1
ATOM 1438 C CA . ARG A 1 198 ? 28.484 -20.688 -14.094 1 97.69 198 ARG A CA 1
ATOM 1439 C C . ARG A 1 198 ? 27 -20.625 -13.75 1 97.69 198 ARG A C 1
ATOM 1441 O O . ARG A 1 198 ? 26.625 -20.141 -12.688 1 97.69 198 ARG A O 1
ATOM 1448 N N . PRO A 1 199 ? 26.203 -21.188 -14.68 1 97.69 199 PRO A N 1
ATOM 1449 C CA . PRO A 1 199 ? 24.766 -21.172 -14.383 1 97.69 199 PRO A CA 1
ATOM 1450 C C . PRO A 1 199 ? 24.406 -22.078 -13.211 1 97.69 199 PRO A C 1
ATOM 1452 O O . PRO A 1 199 ? 24.797 -23.25 -13.172 1 97.69 199 PRO A O 1
ATOM 1455 N N . VAL A 1 200 ? 23.719 -21.562 -12.227 1 97.44 200 VAL A N 1
ATOM 1456 C CA . VAL A 1 200 ? 23.188 -22.328 -11.102 1 97.44 200 VAL A CA 1
ATOM 1457 C C . VAL A 1 200 ? 21.75 -21.875 -10.797 1 97.44 200 VAL A C 1
ATOM 1459 O O . VAL A 1 200 ? 21.375 -20.75 -11.109 1 97.44 200 VAL A O 1
ATOM 1462 N N . GLY A 1 201 ? 20.922 -22.766 -10.273 1 97 201 GLY A N 1
ATOM 1463 C CA . GLY A 1 201 ? 19.578 -22.422 -9.852 1 97 201 GLY A CA 1
ATOM 1464 C C . GLY A 1 201 ? 19.516 -21.938 -8.414 1 97 201 GLY A C 1
ATOM 1465 O O . GLY A 1 201 ? 20.516 -21.969 -7.695 1 97 201 GLY A O 1
ATOM 1466 N N . THR A 1 202 ? 18.359 -21.469 -8.07 1 96.81 202 THR A N 1
ATOM 1467 C CA . THR A 1 202 ? 18.125 -20.938 -6.73 1 96.81 202 THR A CA 1
ATOM 1468 C C . THR A 1 202 ? 18.391 -22.016 -5.676 1 96.81 202 THR A C 1
ATOM 1470 O O . THR A 1 202 ? 19 -21.734 -4.645 1 96.81 202 THR A O 1
ATOM 1473 N N . LYS A 1 203 ? 17.922 -23.203 -5.941 1 95.88 203 LYS A N 1
ATOM 1474 C CA . LYS A 1 203 ? 18.125 -24.297 -4.992 1 95.88 203 LYS A CA 1
ATOM 1475 C C . LYS A 1 203 ? 19.609 -24.547 -4.742 1 95.88 203 LYS A C 1
ATOM 1477 O O . LYS A 1 203 ? 20.016 -24.734 -3.6 1 95.88 203 LYS A O 1
ATOM 1482 N N . GLU A 1 204 ? 20.312 -24.609 -5.773 1 97.38 204 GLU A N 1
ATOM 1483 C CA . GLU A 1 204 ? 21.734 -24.844 -5.621 1 97.38 204 GLU A CA 1
ATOM 1484 C C . GLU A 1 204 ? 22.406 -23.719 -4.832 1 97.38 204 GLU A C 1
ATOM 1486 O O . GLU A 1 204 ? 23.328 -23.969 -4.043 1 97.38 204 GLU A O 1
ATOM 1491 N N . ALA A 1 205 ? 22.031 -22.5 -5.07 1 97.81 205 ALA A N 1
ATOM 1492 C CA . ALA A 1 205 ? 22.578 -21.375 -4.312 1 97.81 205 ALA A CA 1
ATOM 1493 C C . ALA A 1 205 ? 22.359 -21.578 -2.812 1 97.81 205 ALA A C 1
ATOM 1495 O O . ALA A 1 205 ? 23.281 -21.391 -2.02 1 97.81 205 ALA A O 1
ATOM 1496 N N . PHE A 1 206 ? 21.203 -21.984 -2.441 1 97 206 PHE A N 1
ATOM 1497 C CA . PHE A 1 206 ? 20.891 -22.219 -1.035 1 97 206 PHE A CA 1
ATOM 1498 C C . PHE A 1 206 ? 21.688 -23.391 -0.489 1 97 206 PHE A C 1
ATOM 1500 O O . PHE A 1 206 ? 22.188 -23.344 0.642 1 97 206 PHE A O 1
ATOM 1507 N N . ASP A 1 207 ? 21.797 -24.422 -1.301 1 97.19 207 ASP A N 1
ATOM 1508 C CA . ASP A 1 207 ? 22.562 -25.594 -0.884 1 97.19 207 ASP A CA 1
ATOM 1509 C C . ASP A 1 207 ? 24.016 -25.234 -0.628 1 97.19 207 ASP A C 1
ATOM 1511 O O . ASP A 1 207 ? 24.609 -25.688 0.352 1 97.19 207 ASP A O 1
ATOM 1515 N N . LEU A 1 208 ? 24.531 -24.516 -1.521 1 97.75 208 LEU A N 1
ATOM 1516 C CA . LEU A 1 208 ? 25.922 -24.094 -1.371 1 97.75 208 LEU A CA 1
ATOM 1517 C C . LEU A 1 208 ? 26.094 -23.25 -0.121 1 97.75 208 LEU A C 1
ATOM 1519 O O . LEU A 1 208 ? 27.078 -23.406 0.617 1 97.75 208 LEU A O 1
ATOM 1523 N N . ALA A 1 209 ? 25.203 -22.312 0.119 1 97 209 ALA A N 1
ATOM 1524 C CA . ALA A 1 209 ? 25.266 -21.484 1.324 1 97 209 ALA A CA 1
ATOM 1525 C C . ALA A 1 209 ? 25.203 -22.359 2.582 1 97 209 ALA A C 1
ATOM 1527 O O . ALA A 1 209 ? 25.984 -22.156 3.51 1 97 209 ALA A O 1
ATOM 1528 N N . ALA A 1 210 ? 24.312 -23.281 2.57 1 94.94 210 ALA A N 1
ATOM 1529 C CA . ALA A 1 210 ? 24.141 -24.188 3.707 1 94.94 210 ALA A CA 1
ATOM 1530 C C . ALA A 1 210 ? 25.391 -25.047 3.912 1 94.94 210 ALA A C 1
ATOM 1532 O O . ALA A 1 210 ? 25.719 -25.422 5.043 1 94.94 210 ALA A O 1
ATOM 1533 N N . GLY A 1 211 ? 26.031 -25.297 2.852 1 96.31 211 GLY A N 1
ATOM 1534 C CA . GLY A 1 211 ? 27.234 -26.125 2.893 1 96.31 211 GLY A CA 1
ATOM 1535 C C . GLY A 1 211 ? 28.484 -25.344 3.271 1 96.31 211 GLY A C 1
ATOM 1536 O O . GLY A 1 211 ? 29.562 -25.906 3.379 1 96.31 211 GLY A O 1
ATOM 1537 N N . GLY A 1 212 ? 28.359 -24.031 3.404 1 96.25 212 GLY A N 1
ATOM 1538 C CA . GLY A 1 212 ? 29.469 -23.25 3.938 1 96.25 212 GLY A CA 1
ATOM 1539 C C . GLY A 1 212 ? 30.156 -22.406 2.885 1 96.25 212 GLY A C 1
ATOM 1540 O O . GLY A 1 212 ? 31.203 -21.781 3.158 1 96.25 212 GLY A O 1
ATOM 1541 N N . ASP A 1 213 ? 29.625 -22.406 1.708 1 97.44 213 ASP A N 1
ATOM 1542 C CA . ASP A 1 213 ? 30.203 -21.516 0.701 1 97.44 213 ASP A CA 1
ATOM 1543 C C . ASP A 1 213 ? 30.016 -20.047 1.093 1 97.44 213 ASP A C 1
ATOM 1545 O O . ASP A 1 213 ? 28.891 -19.547 1.123 1 97.44 213 ASP A O 1
ATOM 1549 N N . GLU A 1 214 ? 31.078 -19.344 1.246 1 97.56 214 GLU A N 1
ATOM 1550 C CA . GLU A 1 214 ? 31.031 -18.031 1.871 1 97.56 214 GLU A CA 1
ATOM 1551 C C . GLU A 1 214 ? 30.344 -17.016 0.956 1 97.56 214 GLU A C 1
ATOM 1553 O O . GLU A 1 214 ? 29.484 -16.25 1.396 1 97.56 214 GLU A O 1
ATOM 1558 N N . PRO A 1 215 ? 30.75 -17 -0.34 1 97.31 215 PRO A N 1
ATOM 1559 C CA . PRO A 1 215 ? 30.062 -16.062 -1.227 1 97.31 215 PRO A CA 1
ATOM 1560 C C . PRO A 1 215 ? 28.547 -16.297 -1.278 1 97.31 215 PRO A C 1
ATOM 1562 O O . PRO A 1 215 ? 27.781 -15.344 -1.288 1 97.31 215 PRO A O 1
ATOM 1565 N N . MET A 1 216 ? 28.141 -17.531 -1.282 1 97.94 216 MET A N 1
ATOM 1566 C CA . MET A 1 216 ? 26.703 -17.844 -1.329 1 97.94 216 MET A CA 1
ATOM 1567 C C . MET A 1 216 ? 26.031 -17.516 -0.002 1 97.94 216 MET A C 1
ATOM 1569 O O . MET A 1 216 ? 24.875 -17.094 0.022 1 97.94 216 MET A O 1
ATOM 1573 N N . LYS A 1 217 ? 26.75 -17.734 1.058 1 97.94 217 LYS A N 1
ATOM 1574 C CA . LYS A 1 217 ? 26.234 -17.344 2.361 1 97.94 217 LYS A CA 1
ATOM 1575 C C . LYS A 1 217 ? 25.938 -15.844 2.406 1 97.94 217 LYS A C 1
ATOM 1577 O O . LYS A 1 217 ? 24.875 -15.43 2.879 1 97.94 217 LYS A O 1
ATOM 1582 N N . GLN A 1 218 ? 26.875 -15.102 1.947 1 97.81 218 GLN A N 1
ATOM 1583 C CA . GLN A 1 218 ? 26.703 -13.656 1.927 1 97.81 218 GLN A CA 1
ATOM 1584 C C . GLN A 1 218 ? 25.531 -13.25 1.027 1 97.81 218 GLN A C 1
ATOM 1586 O O . GLN A 1 218 ? 24.766 -12.352 1.367 1 97.81 218 GLN A O 1
ATOM 1591 N N . LEU A 1 219 ? 25.422 -13.859 -0.108 1 97.69 219 LEU A N 1
ATOM 1592 C CA . LEU A 1 219 ? 24.328 -13.578 -1.036 1 97.69 219 LEU A CA 1
ATOM 1593 C C . LEU A 1 219 ? 22.984 -13.844 -0.384 1 97.69 219 LEU A C 1
ATOM 1595 O O . LEU A 1 219 ? 22.078 -13.016 -0.469 1 97.69 219 LEU A O 1
ATOM 1599 N N . ILE A 1 220 ? 22.891 -14.969 0.293 1 97.88 220 ILE A N 1
ATOM 1600 C CA . ILE A 1 220 ? 21.641 -15.375 0.904 1 97.88 220 ILE A CA 1
ATOM 1601 C C . ILE A 1 220 ? 21.297 -14.43 2.055 1 97.88 220 ILE A C 1
ATOM 1603 O O . ILE A 1 220 ? 20.156 -13.992 2.188 1 97.88 220 ILE A O 1
ATOM 1607 N N . GLU A 1 221 ? 22.281 -14.078 2.83 1 97.5 221 GLU A N 1
ATOM 1608 C CA . GLU A 1 221 ? 22.062 -13.141 3.926 1 97.5 221 GLU A CA 1
ATOM 1609 C C . GLU A 1 221 ? 21.594 -11.781 3.408 1 97.5 221 GLU A C 1
ATOM 1611 O O . GLU A 1 221 ? 20.688 -11.172 3.975 1 97.5 221 GLU A O 1
ATOM 1616 N N . THR A 1 222 ? 22.234 -11.344 2.363 1 97.25 222 THR A N 1
ATOM 1617 C CA . THR A 1 222 ? 21.844 -10.086 1.734 1 97.25 222 THR A CA 1
ATOM 1618 C C . THR A 1 222 ? 20.422 -10.164 1.197 1 97.25 222 THR A C 1
ATOM 1620 O O . THR A 1 222 ? 19.656 -9.211 1.316 1 97.25 222 THR A O 1
ATOM 1623 N N . THR A 1 223 ? 20.094 -11.289 0.602 1 97.81 223 THR A N 1
ATOM 1624 C CA . THR A 1 223 ? 18.75 -11.5 0.076 1 97.81 223 THR A CA 1
ATOM 1625 C C . THR A 1 223 ? 17.719 -11.422 1.195 1 97.81 223 THR A C 1
ATOM 1627 O O . THR A 1 223 ? 16.672 -10.789 1.04 1 97.81 223 THR A O 1
ATOM 1630 N N . TYR A 1 224 ? 18.016 -12.047 2.354 1 98.12 224 TYR A N 1
ATOM 1631 C CA . TYR A 1 224 ? 17.109 -12.008 3.494 1 98.12 224 TYR A CA 1
ATOM 1632 C C . TYR A 1 224 ? 16.875 -10.57 3.953 1 98.12 224 TYR A C 1
ATOM 1634 O O . TYR A 1 224 ? 15.75 -10.18 4.242 1 98.12 224 TYR A O 1
ATOM 1642 N N . ARG A 1 225 ? 17.938 -9.82 3.967 1 97.5 225 ARG A N 1
ATOM 1643 C CA . ARG A 1 225 ? 17.828 -8.422 4.352 1 97.5 225 ARG A CA 1
ATOM 1644 C C . ARG A 1 225 ? 16.953 -7.645 3.373 1 97.5 225 ARG A C 1
ATOM 1646 O O . ARG A 1 225 ? 16.094 -6.859 3.785 1 97.5 225 ARG A O 1
ATOM 1653 N N . ARG A 1 226 ? 17.188 -7.902 2.115 1 98 226 ARG A N 1
ATOM 1654 C CA . ARG A 1 226 ? 16.422 -7.23 1.065 1 98 226 ARG A CA 1
ATOM 1655 C C . ARG A 1 226 ? 14.945 -7.598 1.132 1 98 226 ARG A C 1
ATOM 1657 O O . ARG A 1 226 ? 14.078 -6.754 0.911 1 98 226 ARG A O 1
ATOM 1664 N N . LEU A 1 227 ? 14.656 -8.836 1.432 1 98.62 227 LEU A N 1
ATOM 1665 C CA . LEU A 1 227 ? 13.273 -9.25 1.632 1 98.62 227 LEU A CA 1
ATOM 1666 C C . LEU A 1 227 ? 12.656 -8.539 2.83 1 98.62 227 LEU A C 1
ATOM 1668 O O . LEU A 1 227 ? 11.508 -8.086 2.77 1 98.62 227 LEU A O 1
ATOM 1672 N N . GLY A 1 228 ? 13.445 -8.438 3.904 1 98.62 228 GLY A N 1
ATOM 1673 C CA . GLY A 1 228 ? 12.992 -7.68 5.059 1 98.62 228 GLY A CA 1
ATOM 1674 C C . GLY A 1 228 ? 12.68 -6.23 4.73 1 98.62 228 GLY A C 1
ATOM 1675 O O . GLY A 1 228 ? 11.688 -5.68 5.211 1 98.62 228 GLY A O 1
ATOM 1676 N N . MET A 1 229 ? 13.523 -5.621 3.893 1 98.25 229 MET A N 1
ATOM 1677 C CA . MET A 1 229 ? 13.344 -4.227 3.492 1 98.25 229 MET A CA 1
ATOM 1678 C C . MET A 1 229 ? 12 -4.031 2.795 1 98.25 229 MET A C 1
ATOM 1680 O O . MET A 1 229 ? 11.281 -3.08 3.09 1 98.25 229 MET A O 1
ATOM 1684 N N . GLY A 1 230 ? 11.68 -4.945 1.88 1 98.69 230 GLY A N 1
ATOM 1685 C CA . GLY A 1 230 ? 10.383 -4.879 1.225 1 98.69 230 GLY A CA 1
ATOM 1686 C C . GLY A 1 230 ? 9.219 -5.07 2.18 1 98.69 230 GLY A C 1
ATOM 1687 O O . GLY A 1 230 ? 8.219 -4.359 2.096 1 98.69 230 GLY A O 1
ATOM 1688 N N . CYS A 1 231 ? 9.352 -5.992 3.119 1 98.88 231 CYS A N 1
ATOM 1689 C CA . CYS A 1 231 ? 8.312 -6.25 4.102 1 98.88 231 CYS A CA 1
ATOM 1690 C C . CYS A 1 231 ? 8.07 -5.027 4.98 1 98.88 231 CYS A C 1
ATOM 1692 O O . CYS A 1 231 ? 6.926 -4.652 5.23 1 98.88 231 CYS A O 1
ATOM 1694 N N . VAL A 1 232 ? 9.156 -4.406 5.418 1 98.75 232 VAL A N 1
ATOM 1695 C CA . VAL A 1 232 ? 9.039 -3.219 6.258 1 98.75 232 VAL A CA 1
ATOM 1696 C C . VAL A 1 232 ? 8.352 -2.102 5.477 1 98.75 232 VAL A C 1
ATOM 1698 O O . VAL A 1 232 ? 7.488 -1.4 6.016 1 98.75 232 VAL A O 1
ATOM 1701 N N . SER A 1 233 ? 8.695 -1.965 4.227 1 98.81 233 SER A N 1
ATOM 1702 C CA . SER A 1 233 ? 8.055 -0.963 3.381 1 98.81 233 SER A CA 1
ATOM 1703 C C . SER A 1 233 ? 6.551 -1.195 3.293 1 98.81 233 SER A C 1
ATOM 1705 O O . SER A 1 233 ? 5.762 -0.253 3.406 1 98.81 233 SER A O 1
ATOM 1707 N N . LEU A 1 234 ? 6.133 -2.436 3.133 1 98.94 234 LEU A N 1
ATOM 1708 C CA . LEU A 1 234 ? 4.719 -2.77 3.037 1 98.94 234 LEU A CA 1
ATOM 1709 C C . LEU A 1 234 ? 4.016 -2.561 4.375 1 98.94 234 LEU A C 1
ATOM 1711 O O . LEU A 1 234 ? 2.889 -2.064 4.418 1 98.94 234 LEU A O 1
ATOM 1715 N N . ILE A 1 235 ? 4.699 -2.916 5.484 1 98.88 235 ILE A N 1
ATOM 1716 C CA . ILE A 1 235 ? 4.152 -2.725 6.824 1 98.88 235 ILE A CA 1
ATOM 1717 C C . ILE A 1 235 ? 3.947 -1.235 7.09 1 98.88 235 ILE A C 1
ATOM 1719 O O . ILE A 1 235 ? 2.887 -0.825 7.57 1 98.88 235 ILE A O 1
ATOM 1723 N N . ASN A 1 236 ? 4.898 -0.448 6.73 1 98.5 236 ASN A N 1
ATOM 1724 C CA . ASN A 1 236 ? 4.789 0.99 6.945 1 98.5 236 ASN A CA 1
ATOM 1725 C C . ASN A 1 236 ? 3.715 1.61 6.059 1 98.5 236 ASN A C 1
ATOM 1727 O O . ASN A 1 236 ? 3.055 2.572 6.457 1 98.5 236 ASN A O 1
ATOM 1731 N N . THR A 1 237 ? 3.506 1.08 4.914 1 98.81 237 THR A N 1
ATOM 1732 C CA . THR A 1 237 ? 2.535 1.615 3.967 1 98.81 237 THR A CA 1
ATOM 1733 C C . THR A 1 237 ? 1.113 1.258 4.391 1 98.81 237 THR A C 1
ATOM 1735 O O . THR A 1 237 ? 0.214 2.1 4.336 1 98.81 237 THR A O 1
ATOM 1738 N N . LEU A 1 238 ? 0.943 -0.018 4.926 1 98.88 238 LEU A N 1
ATOM 1739 C CA . LEU A 1 238 ? -0.433 -0.499 4.98 1 98.88 238 LEU A CA 1
ATOM 1740 C C . LEU A 1 238 ? -0.812 -0.907 6.398 1 98.88 238 LEU A C 1
ATOM 1742 O O . LEU A 1 238 ? -1.985 -1.158 6.684 1 98.88 238 LEU A O 1
ATOM 1746 N N . ASP A 1 239 ? 0.134 -1.059 7.305 1 98.56 239 ASP A N 1
ATOM 1747 C CA . ASP A 1 239 ? -0.115 -1.378 8.711 1 98.56 239 ASP A CA 1
ATOM 1748 C C . ASP A 1 239 ? -0.93 -2.662 8.844 1 98.56 239 ASP A C 1
ATOM 1750 O O . ASP A 1 239 ? -1.993 -2.666 9.469 1 98.56 239 ASP A O 1
ATOM 1754 N N . PRO A 1 240 ? -0.422 -3.756 8.234 1 98.88 240 PRO A N 1
ATOM 1755 C CA . PRO A 1 240 ? -1.113 -5.035 8.398 1 98.88 240 PRO A CA 1
ATOM 1756 C C . PRO A 1 240 ? -0.867 -5.672 9.766 1 98.88 240 PRO A C 1
ATOM 1758 O O . PRO A 1 240 ? 0.141 -5.379 10.414 1 98.88 240 PRO A O 1
ATOM 1761 N N . GLU A 1 241 ? -1.737 -6.5 10.234 1 98.62 241 GLU A N 1
ATOM 1762 C CA . GLU A 1 241 ? -1.515 -7.258 11.461 1 98.62 241 GLU A CA 1
ATOM 1763 C C . GLU A 1 241 ? -0.806 -8.578 11.172 1 98.62 241 GLU A C 1
ATOM 1765 O O . GLU A 1 241 ? -0.306 -9.234 12.094 1 98.62 241 GLU A O 1
ATOM 1770 N N . LEU A 1 242 ? -0.752 -8.945 9.875 1 98.88 242 LEU A N 1
ATOM 1771 C CA . LEU A 1 242 ? -0.221 -10.242 9.477 1 98.88 242 LEU A CA 1
ATOM 1772 C C . LEU A 1 242 ? 0.395 -10.188 8.086 1 98.88 242 LEU A C 1
ATOM 1774 O O . LEU A 1 242 ? -0.185 -9.594 7.172 1 98.88 242 LEU A O 1
ATOM 1778 N N . LEU A 1 243 ? 1.612 -10.68 7.953 1 98.88 243 LEU A N 1
ATOM 1779 C CA . LEU A 1 243 ? 2.193 -11.023 6.66 1 98.88 243 LEU A CA 1
ATOM 1780 C C . LEU A 1 243 ? 2.229 -12.531 6.465 1 98.88 243 LEU A C 1
ATOM 1782 O O . LEU A 1 243 ? 2.676 -13.266 7.348 1 98.88 243 LEU A O 1
ATOM 1786 N N . VAL A 1 244 ? 1.703 -12.992 5.355 1 98.75 244 VAL A N 1
ATOM 1787 C CA . VAL A 1 244 ? 1.769 -14.398 4.961 1 98.75 244 VAL A CA 1
ATOM 1788 C C . VAL A 1 244 ? 2.758 -14.562 3.809 1 98.75 244 VAL A C 1
ATOM 1790 O O . VAL A 1 244 ? 2.582 -13.969 2.74 1 98.75 244 VAL A O 1
ATOM 1793 N N . ILE A 1 245 ? 3.785 -15.367 3.996 1 98.31 245 ILE A N 1
ATOM 1794 C CA . ILE A 1 245 ? 4.84 -15.508 2.998 1 98.31 245 ILE A CA 1
ATOM 1795 C C . ILE A 1 245 ? 4.723 -16.859 2.307 1 98.31 245 ILE A C 1
ATOM 1797 O O . ILE A 1 245 ? 4.762 -17.906 2.961 1 98.31 245 ILE A O 1
ATOM 1801 N N . GLY A 1 246 ? 4.5 -16.797 1.032 1 96.5 246 GLY A N 1
ATOM 1802 C CA . GLY A 1 246 ? 4.461 -18 0.216 1 96.5 246 GLY A CA 1
ATOM 1803 C C . GLY A 1 246 ? 5.422 -17.953 -0.957 1 96.5 246 GLY A C 1
ATOM 1804 O O . GLY A 1 246 ? 6.328 -17.109 -0.992 1 96.5 246 GLY A O 1
ATOM 1805 N N . GLY A 1 247 ? 5.301 -18.984 -1.868 1 93.75 247 GLY A N 1
ATOM 1806 C CA . GLY A 1 247 ? 6.168 -19.078 -3.029 1 93.75 247 GLY A CA 1
ATOM 1807 C C . GLY A 1 247 ? 7.324 -20.047 -2.84 1 93.75 247 GLY A C 1
ATOM 1808 O O . GLY A 1 247 ? 7.637 -20.422 -1.713 1 93.75 247 GLY A O 1
ATOM 1809 N N . GLY A 1 248 ? 7.949 -20.391 -3.916 1 91.94 248 GLY A N 1
ATOM 1810 C CA . GLY A 1 248 ? 8.984 -21.406 -3.922 1 91.94 248 GLY A CA 1
ATOM 1811 C C . GLY A 1 248 ? 10.164 -21.078 -3.029 1 91.94 248 GLY A C 1
ATOM 1812 O O . GLY A 1 248 ? 10.688 -21.938 -2.334 1 91.94 248 GLY A O 1
ATOM 1813 N N . VAL A 1 249 ? 10.609 -19.875 -2.99 1 93.25 249 VAL A N 1
ATOM 1814 C CA . VAL A 1 249 ? 11.766 -19.438 -2.211 1 93.25 249 VAL A CA 1
ATOM 1815 C C . VAL A 1 249 ? 11.445 -19.547 -0.72 1 93.25 249 VAL A C 1
ATOM 1817 O O . VAL A 1 249 ? 12.328 -19.828 0.092 1 93.25 249 VAL A O 1
ATOM 1820 N N . SER A 1 250 ? 10.18 -19.344 -0.379 1 92.12 250 SER A N 1
ATOM 1821 C CA . SER A 1 250 ? 9.758 -19.375 1.018 1 92.12 250 SER A CA 1
ATOM 1822 C C . SER A 1 250 ? 9.875 -20.781 1.6 1 92.12 250 SER A C 1
ATOM 1824 O O . SER A 1 250 ? 9.82 -20.953 2.818 1 92.12 250 SER A O 1
ATOM 1826 N N . GLN A 1 251 ? 10.055 -21.781 0.779 1 90.75 251 GLN A N 1
ATOM 1827 C CA . GLN A 1 251 ? 10.117 -23.172 1.231 1 90.75 251 GLN A CA 1
ATOM 1828 C C . GLN A 1 251 ? 11.398 -23.438 2.014 1 90.75 251 GLN A C 1
ATOM 1830 O O . GLN A 1 251 ? 11.531 -24.469 2.664 1 90.75 251 GLN A O 1
ATOM 1835 N N . ILE A 1 252 ? 12.297 -22.531 1.996 1 90.44 252 ILE A N 1
ATOM 1836 C CA . ILE A 1 252 ? 13.477 -22.578 2.859 1 90.44 252 ILE A CA 1
ATOM 1837 C C . ILE A 1 252 ? 13.039 -22.641 4.32 1 90.44 252 ILE A C 1
ATOM 1839 O O . ILE A 1 252 ? 13.742 -23.188 5.168 1 90.44 252 ILE A O 1
ATOM 1843 N N . GLY A 1 253 ? 11.969 -21.938 4.648 1 92.81 253 GLY A N 1
ATOM 1844 C CA . GLY A 1 253 ? 11.344 -22.094 5.953 1 92.81 253 GLY A CA 1
ATOM 1845 C C . GLY A 1 253 ? 11.844 -21.094 6.977 1 92.81 253 GLY A C 1
ATOM 1846 O O . GLY A 1 253 ? 11.914 -19.891 6.691 1 92.81 253 GLY A O 1
ATOM 1847 N N . GLU A 1 254 ? 12.109 -21.578 8.109 1 95.94 254 GLU A N 1
ATOM 1848 C CA . GLU A 1 254 ? 12.297 -20.734 9.289 1 95.94 254 GLU A CA 1
ATOM 1849 C C . GLU A 1 254 ? 13.508 -19.812 9.117 1 95.94 254 GLU A C 1
ATOM 1851 O O . GLU A 1 254 ? 13.469 -18.656 9.547 1 95.94 254 GLU A O 1
ATOM 1856 N N . PRO A 1 255 ? 14.578 -20.297 8.453 1 95.81 255 PRO A N 1
ATOM 1857 C CA . PRO A 1 255 ? 15.703 -19.375 8.32 1 95.81 255 PRO A CA 1
ATOM 1858 C C . PRO A 1 255 ? 15.328 -18.078 7.598 1 95.81 255 PRO A C 1
ATOM 1860 O O . PRO A 1 255 ? 15.75 -17 8.008 1 95.81 255 PRO A O 1
ATOM 1863 N N . LEU A 1 256 ? 14.562 -18.203 6.586 1 96.62 256 LEU A N 1
ATOM 1864 C CA . LEU A 1 256 ? 14.094 -17.031 5.848 1 96.62 256 LEU A CA 1
ATOM 1865 C C . LEU A 1 256 ? 13.109 -16.219 6.684 1 96.62 256 LEU A C 1
ATOM 1867 O O . LEU A 1 256 ? 13.266 -15 6.812 1 96.62 256 LEU A O 1
ATOM 1871 N N . LEU A 1 257 ? 12.148 -16.875 7.281 1 98.12 257 LEU A N 1
ATOM 1872 C CA . LEU A 1 257 ? 11.102 -16.188 8.039 1 98.12 257 LEU A CA 1
ATOM 1873 C C . LEU A 1 257 ? 11.68 -15.5 9.266 1 98.12 257 LEU A C 1
ATOM 1875 O O . LEU A 1 257 ? 11.305 -14.367 9.586 1 98.12 257 LEU A O 1
ATOM 1879 N N . ASP A 1 258 ? 12.586 -16.172 9.953 1 98.44 258 ASP A N 1
ATOM 1880 C CA . ASP A 1 258 ? 13.211 -15.586 11.133 1 98.44 258 ASP A CA 1
ATOM 1881 C C . ASP A 1 258 ? 14 -14.328 10.773 1 98.44 258 ASP A C 1
ATOM 1883 O O . ASP A 1 258 ? 14.008 -13.352 11.531 1 98.44 258 ASP A O 1
ATOM 1887 N N . ALA A 1 259 ? 14.711 -14.422 9.664 1 98.12 259 ALA A N 1
ATOM 1888 C CA . ALA A 1 259 ? 15.469 -13.266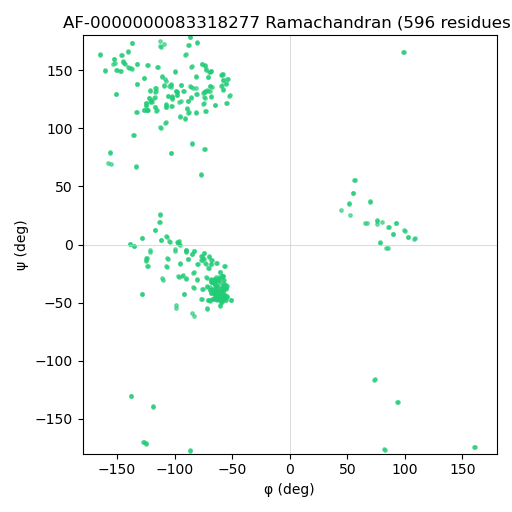 9.211 1 98.12 259 ALA A CA 1
ATOM 1889 C C . ALA A 1 259 ? 14.547 -12.078 8.93 1 98.12 259 ALA A C 1
ATOM 1891 O O . ALA A 1 259 ? 14.844 -10.945 9.32 1 98.12 259 ALA A O 1
ATOM 1892 N N . ILE A 1 260 ? 13.43 -12.344 8.273 1 98.62 260 ILE A N 1
ATOM 1893 C CA . ILE A 1 260 ? 12.469 -11.297 7.961 1 98.62 260 ILE A CA 1
ATOM 1894 C C . ILE A 1 260 ? 11.867 -10.75 9.258 1 98.62 260 ILE A C 1
ATOM 1896 O O . ILE A 1 260 ? 11.781 -9.531 9.438 1 98.62 260 ILE A O 1
ATOM 1900 N N . ARG A 1 261 ? 11.461 -11.648 10.172 1 98.81 261 ARG A N 1
ATOM 1901 C CA . ARG A 1 261 ? 10.906 -11.234 11.453 1 98.81 261 ARG A CA 1
ATOM 1902 C C . ARG A 1 261 ? 11.875 -10.328 12.203 1 98.81 261 ARG A C 1
ATOM 1904 O O . ARG A 1 261 ? 11.469 -9.289 12.742 1 98.81 261 ARG A O 1
ATOM 1911 N N . SER A 1 262 ? 13.086 -10.766 12.25 1 98.81 262 SER A N 1
ATOM 1912 C CA . SER A 1 262 ? 14.109 -9.992 12.945 1 98.81 262 SER A CA 1
ATOM 1913 C C . SER A 1 262 ? 14.266 -8.609 12.328 1 98.81 262 SER A C 1
ATOM 1915 O O . SER A 1 262 ? 14.297 -7.602 13.039 1 98.81 262 SER A O 1
ATOM 1917 N N . TYR A 1 263 ? 14.367 -8.57 11.008 1 98.5 263 TYR A N 1
ATOM 1918 C CA . TYR A 1 263 ? 14.516 -7.285 10.328 1 98.5 263 TYR A CA 1
ATOM 1919 C C . TYR A 1 263 ? 13.32 -6.383 10.594 1 98.5 263 TYR A C 1
ATOM 1921 O O . TYR A 1 263 ? 13.477 -5.195 10.891 1 98.5 263 TYR A O 1
ATOM 1929 N N . VAL A 1 264 ? 12.141 -6.941 10.523 1 98.69 264 VAL A N 1
ATOM 1930 C CA . VAL A 1 264 ? 10.898 -6.191 10.734 1 98.69 264 VAL A CA 1
ATOM 1931 C C . VAL A 1 264 ? 10.852 -5.66 12.164 1 98.69 264 VAL A C 1
ATOM 1933 O O . VAL A 1 264 ? 10.555 -4.484 12.383 1 98.69 264 VAL A O 1
ATOM 1936 N N . SER A 1 265 ? 11.141 -6.48 13.117 1 98.62 265 SER A N 1
ATOM 1937 C CA . SER A 1 265 ? 11.102 -6.086 14.523 1 98.62 265 SER A CA 1
ATOM 1938 C C . SER A 1 265 ? 12.055 -4.926 14.797 1 98.62 265 SER A C 1
ATOM 1940 O O . SER A 1 265 ? 11.789 -4.098 15.672 1 98.62 265 SER A O 1
ATOM 1942 N N . GLU A 1 266 ? 13.07 -4.836 14.016 1 97.94 266 GLU A N 1
ATOM 1943 C CA . GLU A 1 266 ? 14.102 -3.826 14.25 1 97.94 266 GLU A CA 1
ATOM 1944 C C . GLU A 1 266 ? 13.812 -2.553 13.461 1 97.94 266 GLU A C 1
ATOM 1946 O O . GLU A 1 266 ? 14.156 -1.453 13.898 1 97.94 266 GLU A O 1
ATOM 1951 N N . HIS A 1 267 ? 13.078 -2.678 12.32 1 97.44 267 HIS A N 1
ATOM 1952 C CA . HIS A 1 267 ? 13.164 -1.562 11.383 1 97.44 267 HIS A CA 1
ATOM 1953 C C . HIS A 1 267 ? 11.781 -0.999 11.07 1 97.44 267 HIS A C 1
ATOM 1955 O O . HIS A 1 267 ? 11.656 0.102 10.531 1 97.44 267 HIS A O 1
ATOM 1961 N N . ALA A 1 268 ? 10.672 -1.755 11.328 1 97.38 268 ALA A N 1
ATOM 1962 C CA . ALA A 1 268 ? 9.359 -1.146 11.125 1 97.38 268 ALA A CA 1
ATOM 1963 C C . ALA A 1 268 ? 9.195 0.107 11.977 1 97.38 268 ALA A C 1
ATOM 1965 O O . ALA A 1 268 ? 9.727 0.182 13.086 1 97.38 268 ALA A O 1
ATOM 1966 N N . LEU A 1 269 ? 8.484 1.056 11.492 1 95.06 269 LEU A N 1
ATOM 1967 C CA . LEU A 1 269 ? 8.43 2.373 12.117 1 95.06 269 LEU A CA 1
ATOM 1968 C C . LEU A 1 269 ? 7.641 2.326 13.422 1 95.06 269 LEU A C 1
ATOM 1970 O O . LEU A 1 269 ? 8.141 2.746 14.469 1 95.06 269 LEU A O 1
ATOM 1974 N N . SER A 1 270 ? 6.414 1.842 13.391 1 94.44 270 SER A N 1
ATOM 1975 C CA . SER A 1 270 ? 5.543 1.877 14.555 1 94.44 270 SER A CA 1
ATOM 1976 C C . SER A 1 270 ? 5.777 0.669 15.461 1 94.44 270 SER A C 1
ATOM 1978 O O . SER A 1 270 ? 6.152 -0.404 14.984 1 94.44 270 SER A O 1
ATOM 1980 N N . PRO A 1 271 ? 5.52 0.805 16.719 1 94.25 271 PRO A N 1
ATOM 1981 C CA . PRO A 1 271 ? 5.598 -0.358 17.609 1 94.25 271 PRO A CA 1
ATOM 1982 C C . PRO A 1 271 ? 4.695 -1.506 17.156 1 94.25 271 PRO A C 1
ATOM 1984 O O . PRO A 1 271 ? 5.105 -2.668 17.203 1 94.25 271 PRO A O 1
ATOM 1987 N N . ALA A 1 272 ? 3.504 -1.172 16.766 1 95.25 272 ALA A N 1
ATOM 1988 C CA . ALA A 1 272 ? 2.609 -2.203 16.25 1 95.25 272 ALA A CA 1
ATOM 1989 C C . ALA A 1 272 ? 3.199 -2.875 15.023 1 95.25 272 ALA A C 1
ATOM 1991 O O . ALA A 1 272 ? 3.121 -4.098 14.875 1 95.25 272 ALA A O 1
ATOM 1992 N N . GLY A 1 273 ? 3.799 -2.09 14.117 1 97.31 273 GLY A N 1
ATOM 1993 C CA . GLY A 1 273 ? 4.449 -2.631 12.93 1 97.31 273 GLY A CA 1
ATOM 1994 C C . GLY A 1 273 ? 5.578 -3.592 13.258 1 97.31 273 GLY A C 1
ATOM 1995 O O . GLY A 1 273 ? 5.746 -4.609 12.578 1 97.31 273 GLY A O 1
ATOM 1996 N N . ARG A 1 274 ? 6.336 -3.32 14.297 1 97.94 274 ARG A N 1
ATOM 1997 C CA . ARG A 1 274 ? 7.469 -4.145 14.703 1 97.94 274 ARG A CA 1
ATOM 1998 C C . ARG A 1 274 ? 7 -5.496 15.234 1 97.94 274 ARG A C 1
ATOM 2000 O O . ARG A 1 274 ? 7.789 -6.438 15.336 1 97.94 274 ARG A O 1
ATOM 2007 N N . ARG A 1 275 ? 5.719 -5.535 15.547 1 97.62 275 ARG A N 1
ATOM 2008 C CA . ARG A 1 275 ? 5.16 -6.754 16.109 1 97.62 275 ARG A CA 1
ATOM 2009 C C . ARG A 1 275 ? 4.281 -7.48 15.102 1 97.62 275 ARG A C 1
ATOM 2011 O O . ARG A 1 275 ? 3.576 -8.43 15.453 1 97.62 275 ARG A O 1
ATOM 2018 N N . THR A 1 276 ? 4.281 -7.004 13.875 1 98.69 276 THR A N 1
ATOM 2019 C CA . THR A 1 276 ? 3.484 -7.664 12.844 1 98.69 276 THR A CA 1
ATOM 2020 C C . THR A 1 276 ? 3.809 -9.156 12.789 1 98.69 276 THR A C 1
ATOM 2022 O O . THR A 1 276 ? 4.977 -9.539 12.734 1 98.69 276 THR A O 1
ATOM 2025 N N . GLU A 1 277 ? 2.789 -9.953 12.852 1 98.81 277 GLU A N 1
ATOM 2026 C CA . GLU A 1 277 ? 2.994 -11.391 12.727 1 98.81 277 GLU A CA 1
ATOM 2027 C C . GLU A 1 277 ? 3.414 -11.766 11.305 1 98.81 277 GLU A C 1
ATOM 2029 O O . GLU A 1 277 ? 2.891 -11.219 10.336 1 98.81 277 GLU A O 1
ATOM 2034 N N . ILE A 1 278 ? 4.387 -12.625 11.164 1 98.81 278 ILE A N 1
ATOM 2035 C CA . ILE A 1 278 ? 4.879 -13.125 9.883 1 98.81 278 ILE A CA 1
ATOM 2036 C C . ILE A 1 278 ? 4.863 -14.648 9.883 1 98.81 278 ILE A C 1
ATOM 2038 O O . ILE A 1 278 ? 5.578 -15.281 10.664 1 98.81 278 ILE A O 1
ATOM 2042 N N . VAL A 1 279 ? 4.043 -15.234 9.016 1 98.5 279 VAL A N 1
ATOM 2043 C CA . VAL A 1 279 ? 3.85 -16.688 9.031 1 98.5 279 VAL A CA 1
ATOM 2044 C C . VAL A 1 279 ? 3.955 -17.234 7.609 1 98.5 279 VAL A C 1
ATOM 2046 O O . VAL A 1 279 ? 3.789 -16.484 6.637 1 98.5 279 VAL A O 1
ATOM 2049 N N . PRO A 1 280 ? 4.309 -18.516 7.445 1 97.75 280 PRO A N 1
ATOM 2050 C CA . PRO A 1 280 ? 4.285 -19.109 6.109 1 97.75 280 PRO A CA 1
ATOM 2051 C C . PRO A 1 280 ? 2.867 -19.297 5.574 1 97.75 280 PRO A C 1
ATOM 2053 O O . PRO A 1 280 ? 1.926 -19.469 6.352 1 97.75 280 PRO A O 1
ATOM 2056 N N . ALA A 1 281 ? 2.736 -19.188 4.289 1 97.38 281 ALA A N 1
ATOM 2057 C CA . ALA A 1 281 ? 1.471 -19.578 3.674 1 97.38 281 ALA A CA 1
ATOM 2058 C C . ALA A 1 281 ? 1.078 -21 4.074 1 97.38 281 ALA A C 1
ATOM 2060 O O . ALA A 1 281 ? 1.939 -21.875 4.227 1 97.38 281 ALA A O 1
ATOM 2061 N N . ALA A 1 282 ? -0.195 -21.172 4.27 1 96.31 282 ALA A N 1
ATOM 2062 C CA . ALA A 1 282 ? -0.681 -22.469 4.719 1 96.31 282 ALA A CA 1
ATOM 2063 C C . ALA A 1 282 ? -1.031 -23.375 3.529 1 96.31 282 ALA A C 1
ATOM 2065 O O . ALA A 1 282 ? -0.936 -24.594 3.617 1 96.31 282 ALA A O 1
ATOM 2066 N N . LEU A 1 283 ? -1.436 -22.641 2.441 1 90.81 283 LEU A N 1
ATOM 2067 C CA . LEU A 1 283 ? -1.844 -23.422 1.271 1 90.81 283 LEU A CA 1
ATOM 2068 C C . LEU A 1 283 ? -0.658 -23.672 0.347 1 90.81 283 LEU A C 1
ATOM 2070 O O . LEU A 1 283 ? 0.067 -22.734 -0.01 1 90.81 283 LEU A O 1
ATOM 2074 N N . SER A 1 284 ? -0.157 -24.766 0.251 1 77.75 284 SER A N 1
ATOM 2075 C CA . SER A 1 284 ? 0.989 -25.078 -0.596 1 77.75 284 SER A CA 1
ATOM 2076 C C . SER A 1 284 ? 0.546 -25.703 -1.918 1 77.75 284 SER A C 1
ATOM 2078 O O . SER A 1 284 ? 0.829 -25.156 -2.988 1 77.75 284 SER A O 1
ATOM 2080 N N . GLN A 1 285 ? -0.243 -26.703 -1.763 1 76.12 285 GLN A N 1
ATOM 2081 C CA . GLN A 1 285 ? -0.728 -27.375 -2.973 1 76.12 285 GLN A CA 1
ATOM 2082 C C . GLN A 1 285 ? -1.993 -26.688 -3.494 1 76.12 285 GLN A C 1
ATOM 2084 O O . GLN A 1 285 ? -2.854 -26.281 -2.711 1 76.12 285 GLN A O 1
ATOM 2089 N N . ASN A 1 286 ? -2.127 -26.469 -4.738 1 86.25 286 ASN A N 1
ATOM 2090 C CA . ASN A 1 286 ? -3.314 -25.984 -5.43 1 86.25 286 ASN A CA 1
ATOM 2091 C C . ASN A 1 286 ? -3.666 -24.562 -5.012 1 86.25 286 ASN A C 1
ATOM 2093 O O . ASN A 1 286 ? -4.824 -24.141 -5.109 1 86.25 286 ASN A O 1
ATOM 2097 N N . ALA A 1 287 ? -2.66 -23.875 -4.426 1 89 287 ALA A N 1
ATOM 2098 C CA . ALA A 1 287 ? -2.939 -22.531 -3.922 1 89 287 ALA A CA 1
ATOM 2099 C C . ALA A 1 287 ? -3.533 -21.656 -5.016 1 89 287 ALA A C 1
ATOM 2101 O O . ALA A 1 287 ? -4.5 -20.922 -4.781 1 89 287 ALA A O 1
ATOM 2102 N N . GLY A 1 288 ? -2.938 -21.734 -6.168 1 93.19 288 GLY A N 1
ATOM 2103 C CA . GLY A 1 288 ? -3.451 -20.953 -7.277 1 93.19 288 GLY A CA 1
ATOM 2104 C C . GLY A 1 288 ? -4.859 -21.328 -7.684 1 93.19 288 GLY A C 1
ATOM 2105 O O . GLY A 1 288 ? -5.719 -20.469 -7.875 1 93.19 288 GLY A O 1
ATOM 2106 N N . LEU A 1 289 ? -5.074 -22.641 -7.754 1 96.44 289 LEU A N 1
ATOM 2107 C CA . LEU A 1 289 ? -6.379 -23.172 -8.141 1 96.44 289 LEU A CA 1
ATOM 2108 C C . LEU A 1 289 ? -7.441 -22.812 -7.113 1 96.44 289 LEU A C 1
ATOM 2110 O O . LEU A 1 289 ? -8.523 -22.344 -7.473 1 96.44 289 LEU A O 1
ATOM 2114 N N . ILE A 1 290 ? -7.141 -23 -5.883 1 97.5 290 ILE A N 1
ATOM 2115 C CA . ILE A 1 290 ? -8.062 -22.672 -4.801 1 97.5 290 ILE A CA 1
ATOM 2116 C C . ILE A 1 290 ? -8.281 -21.172 -4.758 1 97.5 290 ILE A C 1
ATOM 2118 O O . ILE A 1 290 ? -9.398 -20.703 -4.5 1 97.5 290 ILE A O 1
ATOM 2122 N N . GLY A 1 291 ? -7.227 -20.422 -4.977 1 97.81 291 GLY A N 1
ATOM 2123 C CA . GLY A 1 291 ? -7.348 -18.984 -5.062 1 97.81 291 GLY A CA 1
ATOM 2124 C C . GLY A 1 291 ? -8.312 -18.531 -6.141 1 97.81 291 GLY A C 1
ATOM 2125 O O . GLY A 1 291 ? -9.172 -17.672 -5.898 1 97.81 291 GLY A O 1
ATOM 2126 N N . ALA A 1 292 ? -8.211 -19.109 -7.289 1 98.06 292 ALA A N 1
ATOM 2127 C CA . ALA A 1 292 ? -9.125 -18.781 -8.383 1 98.06 292 ALA A CA 1
ATOM 2128 C C . ALA A 1 292 ? -10.562 -19.109 -8.008 1 98.06 292 ALA A C 1
ATOM 2130 O O . ALA A 1 292 ? -11.469 -18.297 -8.203 1 98.06 292 ALA A O 1
ATOM 2131 N N . ALA A 1 293 ? -10.773 -20.234 -7.406 1 98.44 293 ALA A N 1
ATOM 2132 C CA . ALA A 1 293 ? -12.109 -20.656 -6.996 1 98.44 293 ALA A CA 1
ATOM 2133 C C . ALA A 1 293 ? -12.648 -19.75 -5.891 1 98.44 293 ALA A C 1
ATOM 2135 O O . ALA A 1 293 ? -13.852 -19.516 -5.809 1 98.44 293 ALA A O 1
ATOM 2136 N N . SER A 1 294 ? -11.75 -19.25 -5.07 1 98.06 294 SER A N 1
ATOM 2137 C CA . SER A 1 294 ? -12.164 -18.406 -3.965 1 98.06 294 SER A CA 1
ATOM 2138 C C . SER A 1 294 ? -12.805 -17.109 -4.469 1 98.06 294 SER A C 1
ATOM 2140 O O . SER A 1 294 ? -13.695 -16.562 -3.818 1 98.06 294 SER A O 1
ATOM 2142 N N . LEU A 1 295 ? -12.422 -16.656 -5.641 1 97.56 295 LEU A N 1
ATOM 2143 C CA . LEU A 1 295 ? -13.008 -15.461 -6.238 1 97.56 295 LEU A CA 1
ATOM 2144 C C . LEU A 1 295 ? -14.508 -15.641 -6.465 1 97.56 295 LEU A C 1
ATOM 2146 O O . LEU A 1 295 ? -15.242 -14.656 -6.57 1 97.56 295 LEU A O 1
ATOM 2150 N N . VAL A 1 296 ? -14.922 -16.875 -6.57 1 98 296 VAL A N 1
ATOM 2151 C CA . VAL A 1 296 ? -16.328 -17.203 -6.793 1 98 296 VAL A CA 1
ATOM 2152 C C . VAL A 1 296 ? -17.031 -17.422 -5.453 1 98 296 VAL A C 1
ATOM 2154 O O . VAL A 1 296 ? -18.125 -16.891 -5.23 1 98 296 VAL A O 1
ATOM 2157 N N . HIS A 1 297 ? -16.391 -18.109 -4.539 1 97.94 297 HIS A N 1
ATOM 2158 C CA . HIS A 1 297 ? -17.047 -18.562 -3.316 1 97.94 297 HIS A CA 1
ATOM 2159 C C . HIS A 1 297 ? -17.062 -17.469 -2.258 1 97.94 297 HIS A C 1
ATOM 2161 O O . HIS A 1 297 ? -17.938 -17.453 -1.385 1 97.94 297 HIS A O 1
ATOM 2167 N N . GLN A 1 298 ? -16.109 -16.516 -2.355 1 95.56 298 GLN A N 1
ATOM 2168 C CA . GLN A 1 298 ? -15.953 -15.523 -1.297 1 95.56 298 GLN A CA 1
ATOM 2169 C C . GLN A 1 298 ? -16.438 -14.156 -1.757 1 95.56 298 GLN A C 1
ATOM 2171 O O . GLN A 1 298 ? -16.281 -13.789 -2.922 1 95.56 298 GLN A O 1
ATOM 2176 N N . ALA A 1 299 ? -17.062 -13.461 -0.839 1 89.38 299 ALA A N 1
ATOM 2177 C CA . ALA A 1 299 ? -17.344 -12.047 -1.051 1 89.38 299 ALA A CA 1
ATOM 2178 C C . ALA A 1 299 ? -16.141 -11.188 -0.671 1 89.38 299 ALA A C 1
ATOM 2180 O O . ALA A 1 299 ? -15.469 -11.461 0.33 1 89.38 299 ALA A O 1
ATOM 2181 N N . TYR A 1 300 ? -15.867 -10.242 -1.595 1 85.44 300 TYR A N 1
ATOM 2182 C CA . TYR A 1 300 ? -14.719 -9.398 -1.276 1 85.44 300 TYR A CA 1
ATOM 2183 C C . TYR A 1 300 ? -14.875 -8.016 -1.89 1 85.44 300 TYR A C 1
ATOM 2185 O O . TYR A 1 300 ? -14.094 -7.105 -1.588 1 85.44 300 TYR A O 1
ATOM 2193 N N . MET B 1 1 ? -25.312 20.5 11.539 1 94.44 1 MET B N 1
ATOM 2194 C CA . MET B 1 1 ? -24.5 19.938 12.625 1 94.44 1 MET B CA 1
ATOM 2195 C C . MET B 1 1 ? -23.031 20.344 12.461 1 94.44 1 MET B C 1
ATOM 2197 O O . MET B 1 1 ? -22.594 20.703 11.367 1 94.44 1 MET B O 1
ATOM 2201 N N . ILE B 1 2 ? -22.344 20.438 13.617 1 97.94 2 ILE B N 1
ATOM 2202 C CA . ILE B 1 2 ? -21 20.984 13.633 1 97.94 2 ILE B CA 1
ATOM 2203 C C . ILE B 1 2 ? -20.016 19.906 14.094 1 97.94 2 ILE B C 1
ATOM 2205 O O . ILE B 1 2 ? -20.312 19.141 15.023 1 97.94 2 ILE B O 1
ATOM 2209 N N . ALA B 1 3 ? -18.938 19.828 13.367 1 98.69 3 ALA B N 1
ATOM 2210 C CA . ALA B 1 3 ? -17.797 19.031 13.828 1 98.69 3 ALA B CA 1
ATOM 2211 C C . ALA B 1 3 ? -16.688 19.922 14.383 1 98.69 3 ALA B C 1
ATOM 2213 O O . ALA B 1 3 ? -16.391 20.984 13.828 1 98.69 3 ALA B O 1
ATOM 2214 N N . ILE B 1 4 ? -16.141 19.516 15.438 1 98.56 4 ILE B N 1
ATOM 2215 C CA . ILE B 1 4 ? -14.93 20.141 15.953 1 98.56 4 ILE B CA 1
ATOM 2216 C C . ILE B 1 4 ? -13.703 19.453 15.352 1 98.56 4 ILE B C 1
ATOM 2218 O O . ILE B 1 4 ? -13.531 18.25 15.492 1 98.56 4 ILE B O 1
ATOM 2222 N N . GLY B 1 5 ? -12.922 20.188 14.609 1 98.56 5 GLY B N 1
ATOM 2223 C CA . GLY B 1 5 ? -11.656 19.688 14.094 1 98.56 5 GLY B CA 1
ATOM 2224 C C . GLY B 1 5 ? -10.461 20.109 14.922 1 98.56 5 GLY B C 1
ATOM 2225 O O . GLY B 1 5 ? -10.32 21.297 15.258 1 98.56 5 GLY B O 1
ATOM 2226 N N . ILE B 1 6 ? -9.648 19.188 15.305 1 98.44 6 ILE B N 1
ATOM 2227 C CA . ILE B 1 6 ? -8.414 19.438 16.031 1 98.44 6 ILE B CA 1
ATOM 2228 C C . ILE B 1 6 ? -7.234 18.828 15.266 1 98.44 6 ILE B C 1
ATOM 2230 O O . ILE B 1 6 ? -7.16 17.609 15.094 1 98.44 6 ILE B O 1
ATOM 2234 N N . ASP B 1 7 ? -6.348 19.625 14.812 1 97.12 7 ASP B N 1
ATOM 2235 C CA . ASP B 1 7 ? -5.129 19.219 14.117 1 97.12 7 ASP B CA 1
ATOM 2236 C C . ASP B 1 7 ? -3.898 19.438 15 1 97.12 7 ASP B C 1
ATOM 2238 O O . ASP B 1 7 ? -3.422 20.562 15.148 1 97.12 7 ASP B O 1
ATOM 2242 N N . ILE B 1 8 ? -3.4 18.375 15.508 1 95.19 8 ILE B N 1
ATOM 2243 C CA . ILE B 1 8 ? -2.248 18.453 16.391 1 95.19 8 ILE B CA 1
ATOM 2244 C C . ILE B 1 8 ? -0.959 18.406 15.578 1 95.19 8 ILE B C 1
ATOM 2246 O O . ILE B 1 8 ? -0.649 17.391 14.953 1 95.19 8 ILE B O 1
ATOM 2250 N N . GLY B 1 9 ? -0.232 19.484 15.594 1 90.88 9 GLY B N 1
ATOM 2251 C CA . GLY B 1 9 ? 1.071 19.547 14.953 1 90.88 9 GLY B CA 1
ATOM 2252 C C . GLY B 1 9 ? 2.215 19.688 15.938 1 90.88 9 GLY B C 1
ATOM 2253 O O . GLY B 1 9 ? 1.988 19.891 17.141 1 90.88 9 GLY B O 1
ATOM 2254 N N . GLY B 1 10 ? 3.395 19.562 15.43 1 85.12 10 GLY B N 1
ATOM 2255 C CA . GLY B 1 10 ? 4.57 19.688 16.281 1 85.12 10 GLY B CA 1
ATOM 2256 C C . GLY B 1 10 ? 4.734 21.094 16.844 1 85.12 10 GLY B C 1
ATOM 2257 O O . GLY B 1 10 ? 5.207 21.25 17.969 1 85.12 10 GLY B O 1
ATOM 2258 N N . THR B 1 11 ? 4.27 22.109 16.125 1 85.75 11 THR B N 1
ATOM 2259 C CA . THR B 1 11 ? 4.5 23.484 16.531 1 85.75 11 THR B CA 1
ATOM 2260 C C . THR B 1 11 ? 3.201 24.141 16.969 1 85.75 11 THR B C 1
ATOM 2262 O O . THR B 1 11 ? 3.215 25.047 17.812 1 85.75 11 THR B O 1
ATOM 2265 N N . LYS B 1 12 ? 2.158 23.672 16.391 1 92.38 12 LYS B N 1
ATOM 2266 C CA . LYS B 1 12 ? 0.877 24.297 16.719 1 92.38 12 LYS B CA 1
ATOM 2267 C C . LYS B 1 12 ? -0.247 23.266 16.734 1 92.38 12 LYS B C 1
ATOM 2269 O O . LYS B 1 12 ? -0.128 22.203 16.109 1 92.38 12 LYS B O 1
ATOM 2274 N N . ILE B 1 13 ? -1.253 23.562 17.391 1 95.75 13 ILE B N 1
ATOM 2275 C CA . ILE B 1 13 ? -2.523 22.844 17.375 1 95.75 13 ILE B CA 1
ATOM 2276 C C . ILE B 1 13 ? -3.619 23.75 16.812 1 95.75 13 ILE B C 1
ATOM 2278 O O . ILE B 1 13 ? -3.895 24.828 17.359 1 95.75 13 ILE B O 1
ATOM 2282 N N . ALA B 1 14 ? -4.16 23.391 15.688 1 97.19 14 ALA B N 1
ATOM 2283 C CA . ALA B 1 14 ? -5.277 24.125 15.109 1 97.19 14 ALA B CA 1
ATOM 2284 C C . ALA B 1 14 ? -6.613 23.547 15.555 1 97.19 14 ALA B C 1
ATOM 2286 O O . ALA B 1 14 ? -6.785 22.328 15.586 1 97.19 14 ALA B O 1
ATOM 2287 N N . VAL B 1 15 ? -7.48 24.406 15.969 1 98.06 15 VAL B N 1
ATOM 2288 C CA . VAL B 1 15 ? -8.82 24 16.375 1 98.06 15 VAL B CA 1
ATOM 2289 C C . VAL B 1 15 ? -9.859 24.828 15.617 1 98.06 15 VAL B C 1
ATOM 2291 O O . VAL B 1 15 ? -9.656 26.031 15.375 1 98.06 15 VAL B O 1
ATOM 2294 N N . GLY B 1 16 ? -10.953 24.172 15.273 1 98.19 16 GLY B N 1
ATOM 2295 C CA . GLY B 1 16 ? -11.984 24.922 14.57 1 98.19 16 GLY B CA 1
ATOM 2296 C C . GLY B 1 16 ? -13.328 24.203 14.539 1 98.19 16 GLY B C 1
ATOM 2297 O O . GLY B 1 16 ? -13.43 23.047 14.945 1 98.19 16 GLY B O 1
ATOM 2298 N N . LEU B 1 17 ? -14.344 25 14.234 1 98.69 17 LEU B N 1
ATOM 2299 C CA . LEU B 1 17 ? -15.711 24.531 14.031 1 98.69 17 LEU B CA 1
ATOM 2300 C C . LEU B 1 17 ? -16.047 24.469 12.539 1 98.69 17 LEU B C 1
ATOM 2302 O O . LEU B 1 17 ? -15.938 25.469 11.828 1 98.69 17 LEU B O 1
ATOM 2306 N N . VAL B 1 18 ? -16.375 23.234 12.086 1 98.38 18 VAL B N 1
ATOM 2307 C CA . VAL B 1 18 ? -16.641 23.047 10.664 1 98.38 18 VAL B CA 1
ATOM 2308 C C . VAL B 1 18 ? -18.047 22.5 10.477 1 98.38 18 VAL B C 1
ATOM 2310 O O . VAL B 1 18 ? -18.453 21.531 11.133 1 98.38 18 VAL B O 1
ATOM 2313 N N . ASP B 1 19 ? -18.828 23.062 9.562 1 98.38 19 ASP B N 1
ATOM 2314 C CA . ASP B 1 19 ? -20.188 22.594 9.352 1 98.38 19 ASP B CA 1
ATOM 2315 C C . ASP B 1 19 ? -20.203 21.422 8.359 1 98.38 19 ASP B C 1
ATOM 2317 O O . ASP B 1 19 ? -19.156 20.953 7.93 1 98.38 19 ASP B O 1
ATOM 2321 N N . ASP B 1 20 ? -21.406 20.969 8.055 1 97.19 20 ASP B N 1
ATOM 2322 C CA . ASP B 1 20 ? -21.547 19.75 7.262 1 97.19 20 ASP B CA 1
ATOM 2323 C C . ASP B 1 20 ? -21.266 20.016 5.789 1 97.19 20 ASP B C 1
ATOM 2325 O O . ASP B 1 20 ? -21.281 19.094 4.969 1 97.19 20 ASP B O 1
ATOM 2329 N N . ARG B 1 21 ? -21.141 21.344 5.449 1 96.88 21 ARG B N 1
ATOM 2330 C CA . ARG B 1 21 ? -20.766 21.703 4.082 1 96.88 21 ARG B CA 1
ATOM 2331 C C . ARG B 1 21 ? -19.266 21.938 3.959 1 96.88 21 ARG B C 1
ATOM 2333 O O . ARG B 1 21 ? -18.766 22.188 2.861 1 96.88 21 ARG B O 1
ATOM 2340 N N . GLY B 1 22 ? -18.484 21.812 5.043 1 96.88 22 GLY B N 1
ATOM 2341 C CA . GLY B 1 22 ? -17.031 21.984 5.035 1 96.88 22 GLY B CA 1
ATOM 2342 C C . GLY B 1 22 ? -16.609 23.422 5.289 1 96.88 22 GLY B C 1
ATOM 2343 O O . GLY B 1 22 ? -15.43 23.75 5.148 1 96.88 22 GLY B O 1
ATOM 2344 N N . THR B 1 23 ? -17.531 24.25 5.648 1 96.69 23 THR B N 1
ATOM 2345 C CA . THR B 1 23 ? -17.219 25.641 5.938 1 96.69 23 THR B CA 1
ATOM 2346 C C . THR B 1 23 ? -16.641 25.797 7.344 1 96.69 23 THR B C 1
ATOM 2348 O O . THR B 1 23 ? -17.25 25.328 8.32 1 96.69 23 THR B O 1
ATOM 2351 N N . VAL B 1 24 ? -15.523 26.469 7.438 1 97.38 24 VAL B N 1
ATOM 2352 C CA . VAL B 1 24 ? -14.938 26.781 8.742 1 97.38 24 VAL B CA 1
ATOM 2353 C C . VAL B 1 24 ? -15.625 28 9.344 1 97.38 24 VAL B C 1
ATOM 2355 O O . VAL B 1 24 ? -15.469 29.125 8.844 1 97.38 24 VAL B O 1
ATOM 2358 N N . LEU B 1 25 ? -16.312 27.828 10.391 1 98 25 LEU B N 1
ATOM 2359 C CA . LEU B 1 25 ? -17.094 28.891 11.016 1 98 25 LEU B CA 1
ATOM 2360 C C . LEU B 1 25 ? -16.203 29.734 11.922 1 98 25 LEU B C 1
ATOM 2362 O O . LEU B 1 25 ? -16.406 30.953 12.047 1 98 25 LEU B O 1
ATOM 2366 N N . ALA B 1 26 ? -15.297 29.109 12.578 1 98.06 26 ALA B N 1
ATOM 2367 C CA . ALA B 1 26 ? -14.344 29.734 13.5 1 98.06 26 ALA B CA 1
ATOM 2368 C C . ALA B 1 26 ? -13.141 28.828 13.734 1 98.06 26 ALA B C 1
ATOM 2370 O O . ALA B 1 26 ? -13.242 27.609 13.641 1 98.06 26 ALA B O 1
ATOM 2371 N N . GLN B 1 27 ? -12.047 29.406 13.984 1 97.88 27 GLN B N 1
ATOM 2372 C CA . GLN B 1 27 ? -10.836 28.625 14.25 1 97.88 27 GLN B CA 1
ATOM 2373 C C . GLN B 1 27 ? -9.867 29.406 15.141 1 97.88 27 GLN B C 1
ATOM 2375 O O . GLN B 1 27 ? -9.984 30.625 15.281 1 97.88 27 GLN B O 1
ATOM 2380 N N . GLN B 1 28 ? -9.016 28.734 15.75 1 97.12 28 GLN B N 1
ATOM 2381 C CA . GLN B 1 28 ? -7.93 29.25 16.578 1 97.12 28 GLN B CA 1
ATOM 2382 C C . GLN B 1 28 ? -6.695 28.344 16.5 1 97.12 28 GLN B C 1
ATOM 2384 O O . GLN B 1 28 ? -6.805 27.156 16.172 1 97.12 28 GLN B O 1
ATOM 2389 N N . SER B 1 29 ? -5.562 28.922 16.641 1 96.12 29 SER B N 1
ATOM 2390 C CA . SER B 1 29 ? -4.301 28.188 16.703 1 96.12 29 SER B CA 1
ATOM 2391 C C . SER B 1 29 ? -3.623 28.359 18.062 1 96.12 29 SER B C 1
ATOM 2393 O O . SER B 1 29 ? -3.557 29.469 18.594 1 96.12 29 SER B O 1
ATOM 2395 N N . LEU B 1 30 ? -3.227 27.266 18.594 1 95.81 30 LEU B N 1
ATOM 2396 C CA . LEU B 1 30 ? -2.48 27.25 19.859 1 95.81 30 LEU B CA 1
ATOM 2397 C C . LEU B 1 30 ? -1.036 26.812 19.625 1 95.81 30 LEU B C 1
ATOM 2399 O O . LEU B 1 30 ? -0.768 25.969 18.766 1 95.81 30 LEU B O 1
ATOM 2403 N N . LYS B 1 31 ? -0.15 27.391 20.375 1 93.75 31 LYS B N 1
ATOM 2404 C CA . LYS B 1 31 ? 1.24 26.953 20.297 1 93.75 31 LYS B CA 1
ATOM 2405 C C . LYS B 1 31 ? 1.43 25.609 21 1 93.75 31 LYS B C 1
ATOM 2407 O O . LYS B 1 31 ? 0.935 25.406 22.109 1 93.75 31 LYS B O 1
ATOM 2412 N N . THR B 1 32 ? 2 24.672 20.297 1 91 32 THR B N 1
ATOM 2413 C CA . THR B 1 32 ? 2.418 23.453 20.953 1 91 32 THR B CA 1
ATOM 2414 C C . THR B 1 32 ? 3.668 23.688 21.797 1 91 32 THR B C 1
ATOM 2416 O O . THR B 1 32 ? 4.773 23.328 21.391 1 91 32 THR B O 1
ATOM 2419 N N . ASP B 1 33 ? 3.521 24.188 22.984 1 87.56 33 ASP B N 1
ATOM 2420 C CA . ASP B 1 33 ? 4.602 24.547 23.891 1 87.56 33 ASP B CA 1
ATOM 2421 C C . ASP B 1 33 ? 5.254 23.297 24.484 1 87.56 33 ASP B C 1
ATOM 2423 O O . ASP B 1 33 ? 4.613 22.547 25.234 1 87.56 33 ASP B O 1
ATOM 2427 N N . PRO B 1 34 ? 6.516 23.078 24.141 1 85.5 34 PRO B N 1
ATOM 2428 C CA . PRO B 1 34 ? 7.184 21.875 24.656 1 85.5 34 PRO B CA 1
ATOM 2429 C C . PRO B 1 34 ? 7.312 21.875 26.172 1 85.5 34 PRO B C 1
ATOM 2431 O O . PRO B 1 34 ? 7.562 20.828 26.766 1 85.5 34 PRO B O 1
ATOM 2434 N N . ASP B 1 35 ? 7.141 22.969 26.812 1 90.5 35 ASP B N 1
ATOM 2435 C CA . ASP B 1 35 ? 7.27 23.062 28.25 1 90.5 35 ASP B CA 1
ATOM 2436 C C . ASP B 1 35 ? 5.973 22.672 28.953 1 90.5 35 ASP B C 1
ATOM 2438 O O . ASP B 1 35 ? 5.957 22.453 30.172 1 90.5 35 ASP B O 1
ATOM 2442 N N . LYS B 1 36 ? 4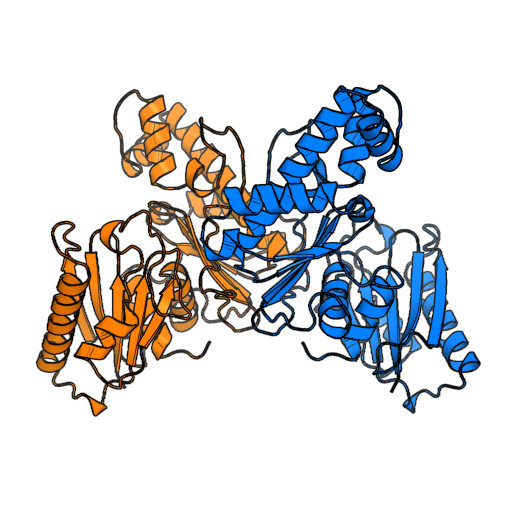.984 22.5 28.219 1 93.62 36 LYS B N 1
ATOM 2443 C CA . LYS B 1 36 ? 3.699 22.094 28.766 1 93.62 36 LYS B CA 1
ATOM 2444 C C . LYS B 1 36 ? 3.465 20.594 28.594 1 93.62 36 LYS B C 1
ATOM 2446 O O . LYS B 1 36 ? 3.928 20 27.609 1 93.62 36 LYS B O 1
ATOM 2451 N N . THR B 1 37 ? 2.754 20.109 29.547 1 94.88 37 THR B N 1
ATOM 2452 C CA . THR B 1 37 ? 2.377 18.703 29.422 1 94.88 37 THR B CA 1
ATOM 2453 C C . THR B 1 37 ? 1.298 18.531 28.359 1 94.88 37 THR B C 1
ATOM 2455 O O . THR B 1 37 ? 0.521 19.453 28.094 1 94.88 37 THR B O 1
ATOM 2458 N N . PRO B 1 38 ? 1.242 17.344 27.766 1 95.19 38 PRO B N 1
ATOM 2459 C CA . PRO B 1 38 ? 0.163 17.094 26.812 1 95.19 38 PRO B CA 1
ATOM 2460 C C . PRO B 1 38 ? -1.223 17.328 27.406 1 95.19 38 PRO B C 1
ATOM 2462 O O . PRO B 1 38 ? -2.113 17.844 26.734 1 95.19 38 PRO B O 1
ATOM 2465 N N . ALA B 1 39 ? -1.407 16.969 28.672 1 96.38 39 ALA B N 1
ATOM 2466 C CA . ALA B 1 39 ? -2.688 17.172 29.344 1 96.38 39 ALA B CA 1
ATOM 2467 C C . ALA B 1 39 ? -3.039 18.656 29.422 1 96.38 39 ALA B C 1
ATOM 2469 O O . ALA B 1 39 ? -4.191 19.031 29.203 1 96.38 39 ALA B O 1
ATOM 2470 N N . ALA B 1 40 ? -2.055 19.438 29.703 1 96.88 40 ALA B N 1
ATOM 2471 C CA . ALA B 1 40 ? -2.26 20.891 29.766 1 96.88 40 ALA B CA 1
ATOM 2472 C C . ALA B 1 40 ? -2.619 21.453 28.406 1 96.88 40 ALA B C 1
ATOM 2474 O O . ALA B 1 40 ? -3.463 22.344 28.281 1 96.88 40 ALA B O 1
ATOM 2475 N N . LEU B 1 41 ? -1.956 20.969 27.406 1 96.31 41 LEU B N 1
ATOM 2476 C CA . LEU B 1 41 ? -2.221 21.422 26.047 1 96.31 41 LEU B CA 1
ATOM 2477 C C . LEU B 1 41 ? -3.631 21.047 25.609 1 96.31 41 LEU B C 1
ATOM 2479 O O . LEU B 1 41 ? -4.312 21.828 24.953 1 96.31 41 LEU B O 1
ATOM 2483 N N . ILE B 1 42 ? -4.086 19.828 26.016 1 97.12 42 ILE B N 1
ATOM 2484 C CA . ILE B 1 42 ? -5.441 19.406 25.672 1 97.12 42 ILE B CA 1
ATOM 2485 C C . ILE B 1 42 ? -6.449 20.25 26.453 1 97.12 42 ILE B C 1
ATOM 2487 O O . ILE B 1 42 ? -7.516 20.578 25.922 1 97.12 42 ILE B O 1
ATOM 2491 N N . GLU B 1 43 ? -6.125 20.578 27.672 1 97.69 43 GLU B N 1
ATOM 2492 C CA . GLU B 1 43 ? -6.98 21.469 28.438 1 97.69 43 GLU B CA 1
ATOM 2493 C C . GLU B 1 43 ? -7.148 22.828 27.75 1 97.69 43 GLU B C 1
ATOM 2495 O O . GLU B 1 43 ? -8.266 23.344 27.656 1 97.69 43 GLU B O 1
ATOM 2500 N N . GLU B 1 44 ? -6.059 23.344 27.297 1 97.94 44 GLU B N 1
ATOM 2501 C CA . GLU B 1 44 ? -6.102 24.609 26.562 1 97.94 44 GLU B CA 1
ATOM 2502 C C . GLU B 1 44 ? -6.906 24.453 25.266 1 97.94 44 GLU B C 1
ATOM 2504 O O . GLU B 1 44 ? -7.637 25.375 24.875 1 97.94 44 GLU B O 1
ATOM 2509 N N . THR B 1 45 ? -6.691 23.375 24.625 1 98 45 THR B N 1
ATOM 2510 C CA . THR B 1 45 ? -7.438 23.078 23.422 1 98 45 THR B CA 1
ATOM 2511 C C . THR B 1 45 ? -8.938 23.031 23.688 1 98 45 THR B C 1
ATOM 2513 O O . THR B 1 45 ? -9.734 23.625 22.953 1 98 45 THR B O 1
ATOM 2516 N N . ALA B 1 46 ? -9.32 22.391 24.766 1 97.88 46 ALA B N 1
ATOM 2517 C CA . ALA B 1 46 ? -10.727 22.297 25.156 1 97.88 46 ALA B CA 1
ATOM 2518 C C . ALA B 1 46 ? -11.297 23.672 25.469 1 97.88 46 ALA B C 1
ATOM 2520 O O . ALA B 1 46 ? -12.43 23.984 25.094 1 97.88 46 ALA B O 1
ATOM 2521 N N . ALA B 1 47 ? -10.508 24.469 26.141 1 98.25 47 ALA B N 1
ATOM 2522 C CA . ALA B 1 47 ? -10.93 25.828 26.438 1 98.25 47 ALA B CA 1
ATOM 2523 C C . ALA B 1 47 ? -11.156 26.625 25.156 1 98.25 47 ALA B C 1
ATOM 2525 O O . ALA B 1 47 ? -12.125 27.375 25.031 1 98.25 47 ALA B O 1
ATOM 2526 N N . ALA B 1 48 ? -10.234 26.422 24.219 1 98.31 48 ALA B N 1
ATOM 2527 C CA . ALA B 1 48 ? -10.352 27.109 22.938 1 98.31 48 ALA B CA 1
ATOM 2528 C C . ALA B 1 48 ? -11.617 26.672 22.203 1 98.31 48 ALA B C 1
ATOM 2530 O O . ALA B 1 48 ? -12.305 27.5 21.609 1 98.31 48 ALA B O 1
ATOM 2531 N N . VAL B 1 49 ? -11.906 25.422 22.234 1 98 49 VAL B N 1
ATOM 2532 C CA . VAL B 1 49 ? -13.109 24.891 21.594 1 98 49 VAL B CA 1
ATOM 2533 C C . VAL B 1 49 ? -14.352 25.531 22.219 1 98 49 VAL B C 1
ATOM 2535 O O . VAL B 1 49 ? -15.234 26.016 21.516 1 98 49 VAL B O 1
ATOM 2538 N N . ASN B 1 50 ? -14.391 25.547 23.516 1 97.81 50 ASN B N 1
ATOM 2539 C CA . ASN B 1 50 ? -15.531 26.109 24.219 1 97.81 50 ASN B CA 1
ATOM 2540 C C . ASN B 1 50 ? -15.711 27.594 23.906 1 97.81 50 ASN B C 1
ATOM 2542 O O . ASN B 1 50 ? -16.844 28.078 23.75 1 97.81 50 ASN B O 1
ATOM 2546 N N . GLU B 1 51 ? -14.602 28.25 23.844 1 98.38 51 GLU B N 1
ATOM 2547 C CA . GLU B 1 51 ? -14.648 29.672 23.5 1 98.38 51 GLU B CA 1
ATOM 2548 C C . GLU B 1 51 ? -15.234 29.859 22.094 1 98.38 51 GLU B C 1
ATOM 2550 O O . GLU B 1 51 ? -16.062 30.75 21.891 1 98.38 51 GLU B O 1
ATOM 2555 N N . LEU B 1 52 ? -14.797 29.062 21.172 1 98.44 52 LEU B N 1
ATOM 2556 C CA . LEU B 1 52 ? -15.297 29.156 19.797 1 98.44 52 LEU B CA 1
ATOM 2557 C C . LEU B 1 52 ? -16.797 28.844 19.75 1 98.44 52 LEU B C 1
ATOM 2559 O O . LEU B 1 52 ? -17.547 29.516 19.031 1 98.44 52 LEU B O 1
ATOM 2563 N N . LEU B 1 53 ? -17.203 27.844 20.469 1 97.88 53 LEU B N 1
ATOM 2564 C CA . LEU B 1 53 ? -18.625 27.484 20.5 1 97.88 53 LEU B CA 1
ATOM 2565 C C . LEU B 1 53 ? -19.469 28.625 21.047 1 97.88 53 LEU B C 1
ATOM 2567 O O . LEU B 1 53 ? -20.5 28.969 20.484 1 97.88 53 LEU B O 1
ATOM 2571 N N . GLU B 1 54 ? -18.984 29.203 22.094 1 98 54 GLU B N 1
ATOM 2572 C CA . GLU B 1 54 ? -19.688 30.328 22.703 1 98 54 GLU B CA 1
ATOM 2573 C C . GLU B 1 54 ? -19.766 31.516 21.734 1 98 54 GLU B C 1
ATOM 2575 O O . GLU B 1 54 ? -20.828 32.125 21.578 1 98 54 GLU B O 1
ATOM 2580 N N . GLN B 1 55 ? -18.672 31.828 21.125 1 97.88 55 GLN B N 1
ATOM 2581 C CA . GLN B 1 55 ? -18.594 32.969 20.203 1 97.88 55 GLN B CA 1
ATOM 2582 C C . GLN B 1 55 ? -19.562 32.781 19.031 1 97.88 55 GLN B C 1
ATOM 2584 O O . GLN B 1 55 ? -20.109 33.75 18.516 1 97.88 55 GLN B O 1
ATOM 2589 N N . GLN B 1 56 ? -19.75 31.562 18.656 1 97.75 56 GLN B N 1
ATOM 2590 C CA . GLN B 1 56 ? -20.594 31.266 17.5 1 97.75 56 GLN B CA 1
ATOM 2591 C C . GLN B 1 56 ? -22.016 30.906 17.906 1 97.75 56 GLN B C 1
ATOM 2593 O O . GLN B 1 56 ? -22.844 30.562 17.062 1 97.75 56 GLN B O 1
ATOM 2598 N N . ASN B 1 57 ? -22.281 30.969 19.203 1 97.81 57 ASN B N 1
ATOM 2599 C CA . ASN B 1 57 ? -23.594 30.641 19.766 1 97.81 57 ASN B CA 1
ATOM 2600 C C . ASN B 1 57 ? -24.031 29.234 19.344 1 97.81 57 ASN B C 1
ATOM 2602 O O . ASN B 1 57 ? -25.156 29.062 18.875 1 97.81 57 ASN B O 1
ATOM 2606 N N . ILE B 1 58 ? -23.125 28.328 19.422 1 97.19 58 ILE B N 1
ATOM 2607 C CA . ILE B 1 58 ? -23.391 26.938 19.109 1 97.19 58 ILE B CA 1
ATOM 2608 C C . ILE B 1 58 ? -23.547 26.125 20.391 1 97.19 58 ILE B C 1
ATOM 2610 O O . ILE B 1 58 ? -22.656 26.156 21.25 1 97.19 58 ILE B O 1
ATOM 2614 N N . GLY B 1 59 ? -24.641 25.391 20.516 1 96 59 GLY B N 1
ATOM 2615 C CA . GLY B 1 59 ? -24.891 24.562 21.688 1 96 59 GLY B CA 1
ATOM 2616 C C . GLY B 1 59 ? -24.359 23.156 21.547 1 96 59 GLY B C 1
ATOM 2617 O O . GLY B 1 59 ? -24.031 22.719 20.453 1 96 59 GLY B O 1
ATOM 2618 N N . PRO B 1 60 ? -24.25 22.469 22.672 1 94.56 60 PRO B N 1
ATOM 2619 C CA . PRO B 1 60 ? -23.719 21.094 22.656 1 94.56 60 PRO B CA 1
ATOM 2620 C C . PRO B 1 60 ? -24.531 20.172 21.75 1 94.56 60 PRO B C 1
ATOM 2622 O O . PRO B 1 60 ? -23.969 19.25 21.141 1 94.56 60 PRO B O 1
ATOM 2625 N N . SER B 1 61 ? -25.797 20.391 21.594 1 95.31 61 SER B N 1
ATOM 2626 C CA . SER B 1 61 ? -26.672 19.531 20.812 1 95.31 61 SER B CA 1
ATOM 2627 C C . SER B 1 61 ? -26.422 19.703 19.312 1 95.31 61 SER B C 1
ATOM 2629 O O . SER B 1 61 ? -26.812 18.859 18.5 1 95.31 61 SER B O 1
ATOM 2631 N N . ASP B 1 62 ? -25.75 20.781 18.984 1 97 62 ASP B N 1
ATOM 2632 C CA . ASP B 1 62 ? -25.469 21.078 17.594 1 97 62 ASP B CA 1
ATOM 2633 C C . ASP B 1 62 ? -24.141 20.453 17.156 1 97 62 ASP B C 1
ATOM 2635 O O . ASP B 1 62 ? -23.797 20.453 15.977 1 97 62 ASP B O 1
ATOM 2639 N N . VAL B 1 63 ? -23.422 19.875 18.094 1 97.88 63 VAL B N 1
ATOM 2640 C CA . VAL B 1 63 ? -22.109 19.312 17.812 1 97.88 63 VAL B CA 1
ATOM 2641 C C . VAL B 1 63 ? -22.25 17.812 17.516 1 97.88 63 VAL B C 1
ATOM 2643 O O . VAL B 1 63 ? -22.781 17.062 18.328 1 97.88 63 VAL B O 1
ATOM 2646 N N . LYS B 1 64 ? -21.781 17.422 16.359 1 97.94 64 LYS B N 1
ATOM 2647 C CA . LYS B 1 64 ? -21.859 16.031 15.914 1 97.94 64 LYS B CA 1
ATOM 2648 C C . LYS B 1 64 ? -20.75 15.188 16.531 1 97.94 64 LYS B C 1
ATOM 2650 O O . LYS B 1 64 ? -20.922 13.992 16.766 1 97.94 64 LYS B O 1
ATOM 2655 N N . GLY B 1 65 ? -19.609 15.82 16.797 1 98.31 65 GLY B N 1
ATOM 2656 C CA . GLY B 1 65 ? -18.453 15.133 17.359 1 98.31 65 GLY B CA 1
ATOM 2657 C C . GLY B 1 65 ? -17.156 15.883 17.172 1 98.31 65 GLY B C 1
ATOM 2658 O O . GLY B 1 65 ? -17.156 17.031 16.734 1 98.31 65 GLY B O 1
ATOM 2659 N N . ILE B 1 66 ? -16.062 15.195 17.578 1 98.5 66 ILE B N 1
ATOM 2660 C CA . ILE B 1 66 ? -14.711 15.75 17.516 1 98.5 66 ILE B CA 1
ATOM 2661 C C . ILE B 1 66 ? -13.828 14.875 16.641 1 98.5 66 ILE B C 1
ATOM 2663 O O . ILE B 1 66 ? -13.805 13.648 16.797 1 98.5 66 ILE B O 1
ATOM 2667 N N . GLY B 1 67 ? -13.234 15.445 15.648 1 98.38 67 GLY B N 1
ATOM 2668 C CA . GLY B 1 67 ? -12.195 14.781 14.883 1 98.38 67 GLY B CA 1
ATOM 2669 C C . GLY B 1 67 ? -10.805 15.289 15.211 1 98.38 67 GLY B C 1
ATOM 2670 O O . GLY B 1 67 ? -10.586 16.5 15.336 1 98.38 67 GLY B O 1
ATOM 2671 N N . VAL B 1 68 ? -9.867 14.375 15.359 1 98.19 68 VAL B N 1
ATOM 2672 C CA . VAL B 1 68 ? -8.492 14.719 15.703 1 98.19 68 VAL B CA 1
ATOM 2673 C C . VAL B 1 68 ? -7.531 14.125 14.672 1 98.19 68 VAL B C 1
ATOM 2675 O O . VAL B 1 68 ? -7.543 12.914 14.43 1 98.19 68 VAL B O 1
ATOM 2678 N N . GLY B 1 69 ? -6.805 14.883 14.008 1 96.88 69 GLY B N 1
ATOM 2679 C CA . GLY B 1 69 ? -5.629 14.484 13.25 1 96.88 69 GLY B CA 1
ATOM 2680 C C . GLY B 1 69 ? -4.328 14.711 14 1 96.88 69 GLY B C 1
ATOM 2681 O O . GLY B 1 69 ? -4.121 15.773 14.578 1 96.88 69 GLY B O 1
ATOM 2682 N N . ALA B 1 70 ? -3.463 13.773 14.062 1 95.25 70 ALA B N 1
ATOM 2683 C CA . ALA B 1 70 ? -2.203 13.883 14.789 1 95.25 70 ALA B CA 1
ATOM 2684 C C . ALA B 1 70 ? -1.079 13.156 14.055 1 95.25 70 ALA B C 1
ATOM 2686 O O . ALA B 1 70 ? -1.336 12.258 13.25 1 95.25 70 ALA B O 1
ATOM 2687 N N . PRO B 1 71 ? 0.109 13.57 14.312 1 92.06 71 PRO B N 1
ATOM 2688 C CA . PRO B 1 71 ? 1.224 12.852 13.695 1 92.06 71 PRO B CA 1
ATOM 2689 C C . PRO B 1 71 ? 1.432 11.461 14.289 1 92.06 71 PRO B C 1
ATOM 2691 O O . PRO B 1 71 ? 1.241 11.266 15.492 1 92.06 71 PRO B O 1
ATOM 2694 N N . GLY B 1 72 ? 1.799 10.531 13.516 1 90.06 72 GLY B N 1
ATOM 2695 C CA . GLY B 1 72 ? 2.055 9.172 13.953 1 90.06 72 GLY B CA 1
ATOM 2696 C C . GLY B 1 72 ? 3.473 8.961 14.445 1 90.06 72 GLY B C 1
ATOM 2697 O O . GLY B 1 72 ? 4.262 9.906 14.5 1 90.06 72 GLY B O 1
ATOM 2698 N N . PRO B 1 73 ? 3.676 7.797 14.852 1 94.38 73 PRO B N 1
ATOM 2699 C CA . PRO B 1 73 ? 2.797 6.625 14.883 1 94.38 73 PRO B CA 1
ATOM 2700 C C . PRO B 1 73 ? 1.713 6.73 15.953 1 94.38 73 PRO B C 1
ATOM 2702 O O . PRO B 1 73 ? 1.917 7.375 16.984 1 94.38 73 PRO B O 1
ATOM 2705 N N . LEU B 1 74 ? 0.593 6.07 15.641 1 95.69 74 LEU B N 1
ATOM 2706 C CA . LEU B 1 74 ? -0.562 6.109 16.531 1 95.69 74 LEU B CA 1
ATOM 2707 C C . LEU B 1 74 ? -0.858 4.727 17.109 1 95.69 74 LEU B C 1
ATOM 2709 O O . LEU B 1 74 ? -0.421 3.717 16.547 1 95.69 74 LEU B O 1
ATOM 2713 N N . ASP B 1 75 ? -1.448 4.719 18.25 1 94.38 75 ASP B N 1
ATOM 2714 C CA . ASP B 1 75 ? -2.316 3.643 18.719 1 94.38 75 ASP B CA 1
ATOM 2715 C C . ASP B 1 75 ? -3.787 4.039 18.609 1 94.38 75 ASP B C 1
ATOM 2717 O O . ASP B 1 75 ? -4.402 4.406 19.625 1 94.38 75 ASP B O 1
ATOM 2721 N N . ALA B 1 76 ? -4.305 3.945 17.406 1 90.94 76 ALA B N 1
ATOM 2722 C CA . ALA B 1 76 ? -5.633 4.48 17.109 1 90.94 76 ALA B CA 1
ATOM 2723 C C . ALA B 1 76 ? -6.707 3.725 17.891 1 90.94 76 ALA B C 1
ATOM 2725 O O . ALA B 1 76 ? -7.723 4.305 18.281 1 90.94 76 ALA B O 1
ATOM 2726 N N . LYS B 1 77 ? -6.504 2.441 18.094 1 87.44 77 LYS B N 1
ATOM 2727 C CA . LYS B 1 77 ? -7.461 1.622 18.828 1 87.44 77 LYS B CA 1
ATOM 2728 C C . LYS B 1 77 ? -7.707 2.186 20.234 1 87.44 77 LYS B C 1
ATOM 2730 O O . LYS B 1 77 ? -8.836 2.156 20.734 1 87.44 77 LYS B O 1
ATOM 2735 N N . HIS B 1 78 ? -6.637 2.756 20.781 1 92.44 78 HIS B N 1
ATOM 2736 C CA . HIS B 1 78 ? -6.766 3.23 22.156 1 92.44 78 HIS B CA 1
ATOM 2737 C C . HIS B 1 78 ? -6.703 4.754 22.219 1 92.44 78 HIS B C 1
ATOM 2739 O O . HIS B 1 78 ? -6.645 5.328 23.312 1 92.44 78 HIS B O 1
ATOM 2745 N N . GLY B 1 79 ? -6.625 5.336 21.062 1 95.31 79 GLY B N 1
ATOM 2746 C CA . GLY B 1 79 ? -6.688 6.789 20.984 1 95.31 79 GLY B CA 1
ATOM 2747 C C . GLY B 1 79 ? -5.453 7.469 21.547 1 95.31 79 GLY B C 1
ATOM 2748 O O . GLY B 1 79 ? -5.551 8.516 22.203 1 95.31 79 GLY B O 1
ATOM 2749 N N . ARG B 1 80 ? -4.242 6.852 21.312 1 95.62 80 ARG B N 1
ATOM 2750 C CA . ARG B 1 80 ? -2.998 7.344 21.906 1 95.62 80 ARG B CA 1
ATOM 2751 C C . ARG B 1 80 ? -1.964 7.637 20.812 1 95.62 80 ARG B C 1
ATOM 2753 O O . ARG B 1 80 ? -2.062 7.125 19.703 1 95.62 80 ARG B O 1
ATOM 2760 N N . LEU B 1 81 ? -1.086 8.539 21.203 1 93.75 81 LEU B N 1
ATOM 2761 C CA . LEU B 1 81 ? 0.127 8.711 20.406 1 93.75 81 LEU B CA 1
ATOM 2762 C C . LEU B 1 81 ? 1.218 7.75 20.875 1 93.75 81 LEU B C 1
ATOM 2764 O O . LEU B 1 81 ? 1.489 7.641 22.062 1 93.75 81 LEU B O 1
ATOM 2768 N N . ASP B 1 82 ? 1.732 6.965 20.078 1 89.94 82 ASP B N 1
ATOM 2769 C CA . ASP B 1 82 ? 2.697 5.941 20.469 1 89.94 82 ASP B CA 1
ATOM 2770 C C . ASP B 1 82 ? 4.113 6.512 20.516 1 89.94 82 ASP B C 1
ATOM 2772 O O . ASP B 1 82 ? 4.793 6.398 21.547 1 89.94 82 ASP B O 1
ATOM 2776 N N . SER B 1 83 ? 4.734 7.078 19.484 1 80.94 83 SER B N 1
ATOM 2777 C CA . SER B 1 83 ? 6.082 7.633 19.469 1 80.94 83 SER B CA 1
ATOM 2778 C C . SER B 1 83 ? 6.25 8.648 18.344 1 80.94 83 SER B C 1
ATOM 2780 O O . SER B 1 83 ? 7.062 8.453 17.438 1 80.94 83 SER B O 1
ATOM 2782 N N . PRO B 1 84 ? 5.566 9.695 18.625 1 78.88 84 PRO B N 1
ATOM 2783 C CA . PRO B 1 84 ? 5.738 10.68 17.562 1 78.88 84 PRO B CA 1
ATOM 2784 C C . PRO B 1 84 ? 7.098 11.383 17.625 1 78.88 84 PRO B C 1
ATOM 2786 O O . PRO B 1 84 ? 7.43 12.008 18.625 1 78.88 84 PRO B O 1
ATOM 2789 N N . PRO B 1 85 ? 7.801 11.234 16.578 1 75 85 PRO B N 1
ATOM 2790 C CA . PRO B 1 85 ? 9.156 11.789 16.609 1 75 85 PRO B CA 1
ATOM 2791 C C . PRO B 1 85 ? 9.18 13.289 16.891 1 75 85 PRO B C 1
ATOM 2793 O O . PRO B 1 85 ? 10.086 13.781 17.578 1 75 85 PRO B O 1
ATOM 2796 N N . ASN B 1 86 ? 8.148 13.984 16.547 1 77.12 86 ASN B N 1
ATOM 2797 C CA . ASN B 1 86 ? 8.133 15.438 16.641 1 77.12 86 ASN B CA 1
ATOM 2798 C C . ASN B 1 86 ? 7.414 15.906 17.906 1 77.12 86 ASN B C 1
ATOM 2800 O O . ASN B 1 86 ? 7.355 17.109 18.188 1 77.12 86 ASN B O 1
ATOM 2804 N N . LEU B 1 87 ? 6.859 14.961 18.609 1 86.19 87 LEU B N 1
ATOM 2805 C CA . LEU B 1 87 ? 6.168 15.234 19.875 1 86.19 87 LEU B CA 1
ATOM 2806 C C . LEU B 1 87 ? 6.59 14.25 20.953 1 86.19 87 LEU B C 1
ATOM 2808 O O . LEU B 1 87 ? 5.762 13.5 21.469 1 86.19 87 LEU B O 1
ATOM 2812 N N . PRO B 1 88 ? 7.812 14.383 21.328 1 83.38 88 PRO B N 1
ATOM 2813 C CA . PRO B 1 88 ? 8.336 13.344 22.219 1 83.38 88 PRO B CA 1
ATOM 2814 C C . PRO B 1 88 ? 7.609 13.297 23.562 1 83.38 88 PRO B C 1
ATOM 2816 O O . PRO B 1 88 ? 7.453 12.227 24.141 1 83.38 88 PRO B O 1
ATOM 2819 N N . THR B 1 89 ? 7.117 14.445 24.031 1 88.56 89 THR B N 1
ATOM 2820 C CA . THR B 1 89 ? 6.473 14.484 25.344 1 88.56 89 THR B CA 1
ATOM 2821 C C . THR B 1 89 ? 5.09 13.844 25.281 1 88.56 89 THR B C 1
ATOM 2823 O O . THR B 1 89 ? 4.48 13.578 26.328 1 88.56 89 THR B O 1
ATOM 2826 N N . TRP B 1 90 ? 4.641 13.516 24.141 1 92.88 90 TRP B N 1
ATOM 2827 C CA . TRP B 1 90 ? 3.293 12.984 23.953 1 92.88 90 TRP B CA 1
ATOM 2828 C C . TRP B 1 90 ? 3.312 11.461 23.891 1 92.88 90 TRP B C 1
ATOM 2830 O O . TRP B 1 90 ? 2.27 10.82 23.703 1 92.88 90 TRP B O 1
ATOM 2840 N N . HIS B 1 91 ? 4.48 10.883 24.047 1 91.31 91 HIS B N 1
ATOM 2841 C CA . HIS B 1 91 ? 4.617 9.438 23.953 1 91.31 91 HIS B CA 1
ATOM 2842 C C . HIS B 1 91 ? 3.676 8.727 24.922 1 91.31 91 HIS B C 1
ATOM 2844 O O . HIS B 1 91 ? 3.734 8.969 26.125 1 91.31 91 HIS B O 1
ATOM 2850 N N . GLY B 1 92 ? 2.824 7.891 24.328 1 93.38 92 GLY B N 1
ATOM 2851 C CA . GLY B 1 92 ? 1.911 7.082 25.125 1 93.38 92 GLY B CA 1
ATOM 2852 C C . GLY B 1 92 ? 0.709 7.859 25.625 1 93.38 92 GLY B C 1
ATOM 2853 O O . GLY B 1 92 ? -0.168 7.301 26.281 1 93.38 92 GLY B O 1
ATOM 2854 N N . PHE B 1 93 ? 0.594 9.094 25.266 1 95.25 93 PHE B N 1
ATOM 2855 C CA . PHE B 1 93 ? -0.449 9.969 25.797 1 95.25 93 PHE B CA 1
ATOM 2856 C C . PHE B 1 93 ? -1.799 9.641 25.172 1 95.25 93 PHE B C 1
ATOM 2858 O O . PHE B 1 93 ? -1.903 9.5 23.953 1 95.25 93 PHE B O 1
ATOM 2865 N N . GLY B 1 94 ? -2.844 9.469 25.969 1 96.62 94 GLY B N 1
ATOM 2866 C CA . GLY B 1 94 ? -4.199 9.164 25.531 1 96.62 94 GLY B CA 1
ATOM 2867 C C . GLY B 1 94 ? -4.996 10.406 25.156 1 96.62 94 GLY B C 1
ATOM 2868 O O . GLY B 1 94 ? -5.781 10.906 25.969 1 96.62 94 GLY B O 1
ATOM 2869 N N . VAL B 1 95 ? -4.895 10.836 23.984 1 96.75 95 VAL B N 1
ATOM 2870 C CA . VAL B 1 95 ? -5.523 12.062 23.5 1 96.75 95 VAL B CA 1
ATOM 2871 C C . VAL B 1 95 ? -7.039 11.945 23.609 1 96.75 95 VAL B C 1
ATOM 2873 O O . VAL B 1 95 ? -7.707 12.852 24.109 1 96.75 95 VAL B O 1
ATOM 2876 N N . VAL B 1 96 ? -7.594 10.812 23.172 1 97.12 96 VAL B N 1
ATOM 2877 C CA . VAL B 1 96 ? -9.039 10.625 23.109 1 97.12 96 VAL B CA 1
ATOM 2878 C C . VAL B 1 96 ? -9.625 10.609 24.516 1 97.12 96 VAL B C 1
ATOM 2880 O O . VAL B 1 96 ? -10.625 11.281 24.781 1 97.12 96 VAL B O 1
ATOM 2883 N N . GLU B 1 97 ? -8.977 9.844 25.359 1 96.69 97 GLU B N 1
ATOM 2884 C CA . GLU B 1 97 ? -9.445 9.773 26.75 1 96.69 97 GLU B CA 1
ATOM 2885 C C . GLU B 1 97 ? -9.422 11.148 27.406 1 96.69 97 GLU B C 1
ATOM 2887 O O . GLU B 1 97 ? -10.352 11.508 28.125 1 96.69 97 GLU B O 1
ATOM 2892 N N . GLU B 1 98 ? -8.367 11.891 27.172 1 96.88 98 GLU B N 1
ATOM 2893 C CA . GLU B 1 98 ? -8.242 13.219 27.781 1 96.88 98 GLU B CA 1
ATOM 2894 C C . GLU B 1 98 ? -9.328 14.156 27.25 1 96.88 98 GLU B C 1
ATOM 2896 O O . GLU B 1 98 ? -9.922 14.922 28.016 1 96.88 98 GLU B O 1
ATOM 2901 N N . LEU B 1 99 ? -9.594 14.125 25.969 1 97.5 99 LEU B N 1
ATOM 2902 C CA . LEU B 1 99 ? -10.625 14.969 25.375 1 97.5 99 LEU B CA 1
ATOM 2903 C C . LEU B 1 99 ? -12 14.617 25.922 1 97.5 99 LEU B C 1
ATOM 2905 O O . LEU B 1 99 ? -12.836 15.492 26.125 1 97.5 99 LEU B O 1
ATOM 2909 N N . ARG B 1 100 ? -12.188 13.367 26.141 1 95.69 100 ARG B N 1
ATOM 2910 C CA . ARG B 1 100 ? -13.484 12.906 26.641 1 95.69 100 ARG B CA 1
ATOM 2911 C C . ARG B 1 100 ? -13.75 13.453 28.031 1 95.69 100 ARG B C 1
ATOM 2913 O O . ARG B 1 100 ? -14.906 13.695 28.406 1 95.69 100 ARG B O 1
ATOM 2920 N N . LYS B 1 101 ? -12.75 13.672 28.797 1 96.38 101 LYS B N 1
ATOM 2921 C CA . LYS B 1 101 ? -12.914 14.281 30.109 1 96.38 101 LYS B CA 1
ATOM 2922 C C . LYS B 1 101 ? -13.523 15.672 30 1 96.38 101 LYS B C 1
ATOM 2924 O O . LYS B 1 101 ? -14.227 16.125 30.906 1 96.38 101 LYS B O 1
ATOM 2929 N N . HIS B 1 102 ? -13.266 16.266 28.922 1 95.81 102 HIS B N 1
ATOM 2930 C CA . HIS B 1 102 ? -13.695 17.656 28.766 1 95.81 102 HIS B CA 1
ATOM 2931 C C . HIS B 1 102 ? -15.023 17.734 28.016 1 95.81 102 HIS B C 1
ATOM 2933 O O . HIS B 1 102 ? -15.797 18.688 28.203 1 95.81 102 HIS B O 1
ATOM 2939 N N . PHE B 1 103 ? -15.305 16.75 27.172 1 96 103 PHE B N 1
ATOM 2940 C CA . PHE B 1 103 ? -16.422 16.922 26.266 1 96 103 PHE B CA 1
ATOM 2941 C C . PHE B 1 103 ? -17.453 15.82 26.453 1 96 103 PHE B C 1
ATOM 2943 O O . PHE B 1 103 ? -18.531 15.852 25.844 1 96 103 PHE B O 1
ATOM 2950 N N . GLY B 1 104 ? -17.172 14.922 27.25 1 90.56 104 GLY B N 1
ATOM 2951 C CA . GLY B 1 104 ? -18.141 13.914 27.641 1 90.56 104 GLY B CA 1
ATOM 2952 C C . GLY B 1 104 ? -18.406 12.906 26.531 1 90.56 104 GLY B C 1
ATOM 2953 O O . GLY B 1 104 ? -17.484 12.25 26.031 1 90.56 104 GLY B O 1
ATOM 2954 N N . ALA B 1 105 ? -19.656 12.961 26.141 1 88.06 105 ALA B N 1
ATOM 2955 C CA . ALA B 1 105 ? -20.172 11.836 25.359 1 88.06 105 ALA B CA 1
ATOM 2956 C C . ALA B 1 105 ? -19.969 12.07 23.859 1 88.06 105 ALA B C 1
ATOM 2958 O O . ALA B 1 105 ? -20.312 11.219 23.031 1 88.06 105 ALA B O 1
ATOM 2959 N N . TRP B 1 106 ? -19.484 13.227 23.578 1 95.44 106 TRP B N 1
ATOM 2960 C CA . TRP B 1 106 ? -19.312 13.453 22.141 1 95.44 106 TRP B CA 1
ATOM 2961 C C . TRP B 1 106 ? -18.391 12.383 21.547 1 95.44 106 TRP B C 1
ATOM 2963 O O . TRP B 1 106 ? -17.391 12.016 22.141 1 95.44 106 TRP B O 1
ATOM 2973 N N . PRO B 1 107 ? -18.797 11.805 20.391 1 96.56 107 PRO B N 1
ATOM 2974 C CA . PRO B 1 107 ? -17.875 10.898 19.703 1 96.56 107 PRO B CA 1
ATOM 2975 C C . PRO B 1 107 ? -16.562 11.57 19.312 1 96.56 107 PRO B C 1
ATOM 2977 O O . PRO B 1 107 ? -16.562 12.734 18.906 1 96.56 107 PRO B O 1
ATOM 2980 N N . VAL B 1 108 ? -15.438 10.867 19.547 1 97.56 108 VAL B N 1
ATOM 2981 C CA . VAL B 1 108 ? -14.117 11.352 19.156 1 97.56 108 VAL B CA 1
ATOM 2982 C C . VAL B 1 108 ? -13.5 10.406 18.125 1 97.56 108 VAL B C 1
ATOM 2984 O O . VAL B 1 108 ? -13.359 9.211 18.375 1 97.56 108 VAL B O 1
ATOM 2987 N N . HIS B 1 109 ? -13.242 10.945 16.938 1 97.12 109 HIS B N 1
ATOM 2988 C CA . HIS B 1 109 ? -12.523 10.234 15.891 1 97.12 109 HIS B CA 1
ATOM 2989 C C . HIS B 1 109 ? -11.055 10.641 15.844 1 97.12 109 HIS B C 1
ATOM 2991 O O . HIS B 1 109 ? -10.734 11.828 15.922 1 97.12 109 HIS B O 1
ATOM 2997 N N . PHE B 1 110 ? -10.18 9.656 15.789 1 97.25 110 PHE B N 1
ATOM 2998 C CA . PHE B 1 110 ? -8.75 9.883 15.945 1 97.25 110 PHE B CA 1
ATOM 2999 C C . PHE B 1 110 ? -7.965 9.156 14.859 1 97.25 110 PHE B C 1
ATOM 3001 O O . PHE B 1 110 ? -7.977 7.922 14.797 1 97.25 110 PHE B O 1
ATOM 3008 N N . GLN B 1 111 ? -7.301 9.938 13.953 1 96.69 111 GLN B N 1
ATOM 3009 C CA . GLN B 1 111 ? -6.523 9.359 12.859 1 96.69 111 GLN B CA 1
ATOM 3010 C C . GLN B 1 111 ? -5.23 10.141 12.633 1 96.69 111 GLN B C 1
ATOM 3012 O O . GLN B 1 111 ? -5.047 11.227 13.195 1 96.69 111 GLN B O 1
ATOM 3017 N N . ASN B 1 112 ? -4.352 9.523 11.867 1 95.69 112 ASN B N 1
ATOM 3018 C CA . ASN B 1 112 ? -3.154 10.219 11.406 1 95.69 112 ASN B CA 1
ATOM 3019 C C . ASN B 1 112 ? -3.508 11.461 10.586 1 95.69 112 ASN B C 1
ATOM 3021 O O . ASN B 1 112 ? -4.492 11.453 9.852 1 95.69 112 ASN B O 1
ATOM 3025 N N . ASP B 1 113 ? -2.693 12.477 10.703 1 94.88 113 ASP B N 1
ATOM 3026 C CA . ASP B 1 113 ? -2.973 13.758 10.055 1 94.88 113 ASP B CA 1
ATOM 3027 C C . ASP B 1 113 ? -3.025 13.602 8.539 1 94.88 113 ASP B C 1
ATOM 3029 O O . ASP B 1 113 ? -3.885 14.188 7.879 1 94.88 113 ASP B O 1
ATOM 3033 N N . ALA B 1 114 ? -2.086 12.828 7.922 1 95.5 114 ALA B N 1
ATOM 3034 C CA . ALA B 1 114 ? -2.115 12.609 6.477 1 95.5 114 ALA B CA 1
ATOM 3035 C C . ALA B 1 114 ? -3.361 11.836 6.062 1 95.5 114 ALA B C 1
ATOM 3037 O O . ALA B 1 114 ? -3.934 12.086 5 1 95.5 114 ALA B O 1
ATOM 3038 N N . THR B 1 115 ? -3.762 10.883 6.84 1 97 115 THR B N 1
ATOM 3039 C CA . THR B 1 115 ? -4.988 10.125 6.617 1 97 115 THR B CA 1
ATOM 3040 C C . THR B 1 115 ? -6.207 11.039 6.648 1 97 115 THR B C 1
ATOM 3042 O O . THR B 1 115 ? -7.07 10.969 5.77 1 97 115 THR B O 1
ATOM 3045 N N . ALA B 1 116 ? -6.242 11.914 7.633 1 97.06 116 ALA B N 1
ATOM 3046 C CA . ALA B 1 116 ? -7.332 12.875 7.73 1 97.06 116 ALA B CA 1
ATOM 3047 C C . ALA B 1 116 ? -7.336 13.82 6.527 1 97.06 116 ALA B C 1
ATOM 3049 O O . ALA B 1 116 ? -8.398 14.156 6 1 97.06 116 ALA B O 1
ATOM 3050 N N . ALA B 1 117 ? -6.18 14.227 6.137 1 96.5 117 ALA B N 1
ATOM 3051 C CA . ALA B 1 117 ? -6.062 15.117 4.988 1 96.5 117 ALA B CA 1
ATOM 3052 C C . ALA B 1 117 ? -6.586 14.453 3.721 1 96.5 117 ALA B C 1
ATOM 3054 O O . ALA B 1 117 ? -7.203 15.109 2.877 1 96.5 117 ALA B O 1
ATOM 3055 N N . ALA B 1 118 ? -6.312 13.195 3.557 1 97.81 118 ALA B N 1
ATOM 3056 C CA . ALA B 1 118 ? -6.84 12.461 2.41 1 97.81 118 ALA B CA 1
ATOM 3057 C C . ALA B 1 118 ? -8.367 12.508 2.387 1 97.81 118 ALA B C 1
ATOM 3059 O O . ALA B 1 118 ? -8.969 12.703 1.33 1 97.81 118 ALA B O 1
ATOM 3060 N N . LEU B 1 119 ? -8.922 12.305 3.539 1 97.81 119 LEU B N 1
ATOM 3061 C CA . LEU B 1 119 ? -10.383 12.312 3.619 1 97.81 119 LEU B CA 1
ATOM 3062 C C . LEU B 1 119 ? -10.93 13.695 3.295 1 97.81 119 LEU B C 1
ATOM 3064 O O . LEU B 1 119 ? -12.008 13.812 2.693 1 97.81 119 LEU B O 1
ATOM 3068 N N . ALA B 1 120 ? -10.188 14.75 3.684 1 97.81 120 ALA B N 1
ATOM 3069 C CA . ALA B 1 120 ? -10.586 16.109 3.336 1 97.81 120 ALA B CA 1
ATOM 3070 C C . ALA B 1 120 ? -10.602 16.312 1.823 1 97.81 120 ALA B C 1
ATOM 3072 O O . ALA B 1 120 ? -11.531 16.906 1.279 1 97.81 120 ALA B O 1
ATOM 3073 N N . GLU B 1 121 ? -9.562 15.805 1.174 1 98.06 121 GLU B N 1
ATOM 3074 C CA . GLU B 1 121 ? -9.492 15.922 -0.279 1 98.06 121 GLU B CA 1
ATOM 3075 C C . GLU B 1 121 ? -10.617 15.141 -0.948 1 98.06 121 GLU B C 1
ATOM 3077 O O . GLU B 1 121 ? -11.125 15.547 -1.996 1 98.06 121 GLU B O 1
ATOM 3082 N N . LYS B 1 122 ? -10.969 13.977 -0.395 1 97.94 122 LYS B N 1
ATOM 3083 C CA . LYS B 1 122 ? -12.109 13.203 -0.884 1 97.94 122 LYS B CA 1
ATOM 3084 C C . LYS B 1 122 ? -13.414 13.969 -0.699 1 97.94 122 LYS B C 1
ATOM 3086 O O . LYS B 1 122 ? -14.281 13.953 -1.575 1 97.94 122 LYS B O 1
ATOM 3091 N N . TRP B 1 123 ? -13.531 14.672 0.385 1 97.5 123 TRP B N 1
ATOM 3092 C CA . TRP B 1 123 ? -14.75 15.359 0.77 1 97.5 123 TRP B CA 1
ATOM 3093 C C . TRP B 1 123 ? -14.93 16.641 -0.037 1 97.5 123 TRP B C 1
ATOM 3095 O O . TRP B 1 123 ? -15.992 16.875 -0.626 1 97.5 123 TRP B O 1
ATOM 3105 N N . LEU B 1 124 ? -13.82 17.469 -0.141 1 97.44 124 LEU B N 1
ATOM 3106 C CA . LEU B 1 124 ? -13.992 18.828 -0.64 1 97.44 124 LEU B CA 1
ATOM 3107 C C . LEU B 1 124 ? -12.914 19.172 -1.661 1 97.44 124 LEU B C 1
ATOM 3109 O O . LEU B 1 124 ? -12.922 20.266 -2.238 1 97.44 124 LEU B O 1
ATOM 3113 N N . GLY B 1 125 ? -12.031 18.25 -1.9 1 97.62 125 GLY B N 1
ATOM 3114 C CA . GLY B 1 125 ? -10.844 18.672 -2.631 1 97.62 125 GLY B CA 1
ATOM 3115 C C . GLY B 1 125 ? -10.68 17.953 -3.959 1 97.62 125 GLY B C 1
ATOM 3116 O O . GLY B 1 125 ? -11.648 17.812 -4.711 1 97.62 125 GLY B O 1
ATOM 3117 N N . ALA B 1 126 ? -9.43 17.609 -4.242 1 98.19 126 ALA B N 1
ATOM 3118 C CA . ALA B 1 126 ? -9.016 17.156 -5.566 1 98.19 126 ALA B CA 1
ATOM 3119 C C . ALA B 1 126 ? -9.461 15.719 -5.824 1 98.19 126 ALA B C 1
ATOM 3121 O O . ALA B 1 126 ? -9.484 15.258 -6.969 1 98.19 126 ALA B O 1
ATOM 3122 N N . ALA B 1 127 ? -9.891 14.984 -4.793 1 98.25 127 ALA B N 1
ATOM 3123 C CA . ALA B 1 127 ? -10.148 13.562 -4.953 1 98.25 127 ALA B CA 1
ATOM 3124 C C . ALA B 1 127 ? -11.641 13.25 -4.812 1 98.25 127 ALA B C 1
ATOM 3126 O O . ALA B 1 127 ? -12.023 12.133 -4.469 1 98.25 127 ALA B O 1
ATOM 3127 N N . ARG B 1 128 ? -12.484 14.227 -4.973 1 97.62 128 ARG B N 1
ATOM 3128 C CA . ARG B 1 128 ? -13.922 14.102 -4.719 1 97.62 128 ARG B CA 1
ATOM 3129 C C . ARG B 1 128 ? -14.516 12.945 -5.516 1 97.62 128 ARG B C 1
ATOM 3131 O O . ARG B 1 128 ? -15.383 12.227 -5.02 1 97.62 128 ARG B O 1
ATOM 3138 N N . ASP B 1 129 ? -14.039 12.688 -6.738 1 97.69 129 ASP B N 1
ATOM 3139 C CA . ASP B 1 129 ? -14.672 11.711 -7.621 1 97.69 129 ASP B CA 1
ATOM 3140 C C . ASP B 1 129 ? -13.867 10.414 -7.68 1 97.69 129 ASP B C 1
ATOM 3142 O O . ASP B 1 129 ? -14.219 9.492 -8.422 1 97.69 129 ASP B O 1
ATOM 3146 N N . ALA B 1 130 ? -12.805 10.32 -6.945 1 98.12 130 ALA B N 1
ATOM 3147 C CA . ALA B 1 130 ? -11.922 9.148 -7.008 1 98.12 130 ALA B CA 1
ATOM 3148 C C . ALA B 1 130 ? -12.289 8.133 -5.93 1 98.12 130 ALA B C 1
ATOM 3150 O O . ALA B 1 130 ? -12.586 8.508 -4.789 1 98.12 130 ALA B O 1
ATOM 3151 N N . ASP B 1 131 ? -12.305 6.871 -6.266 1 97.75 131 ASP B N 1
ATOM 3152 C CA . ASP B 1 131 ? -12.586 5.809 -5.305 1 97.75 131 ASP B CA 1
ATOM 3153 C C . ASP B 1 131 ? -11.312 5.047 -4.941 1 97.75 131 ASP B C 1
ATOM 3155 O O . ASP B 1 131 ? -11.312 4.23 -4.02 1 97.75 131 ASP B O 1
ATOM 3159 N N . ASN B 1 132 ? -10.266 5.277 -5.707 1 98.69 132 ASN B N 1
ATOM 3160 C CA . ASN B 1 132 ? -8.938 4.723 -5.477 1 98.69 132 ASN B CA 1
ATOM 3161 C C . ASN B 1 132 ? -7.852 5.781 -5.652 1 98.69 132 ASN B C 1
ATOM 3163 O O . ASN B 1 132 ? -7.398 6.031 -6.77 1 98.69 132 ASN B O 1
ATOM 3167 N N . PHE B 1 133 ? -7.465 6.41 -4.512 1 98.88 133 PHE B N 1
ATOM 3168 C CA . PHE B 1 133 ? -6.438 7.438 -4.645 1 98.88 133 PHE B CA 1
ATOM 3169 C C . PHE B 1 133 ? -5.531 7.465 -3.42 1 98.88 133 PHE B C 1
ATOM 3171 O O . PHE B 1 133 ? -5.852 6.859 -2.395 1 98.88 133 PHE B O 1
ATOM 3178 N N . ILE B 1 134 ? -4.402 8.078 -3.578 1 98.94 134 ILE B N 1
ATOM 3179 C CA . ILE B 1 134 ? -3.445 8.305 -2.5 1 98.94 134 ILE B CA 1
ATOM 3180 C C . ILE B 1 134 ? -3.127 9.797 -2.4 1 98.94 134 ILE B C 1
ATOM 3182 O O . ILE B 1 134 ? -2.822 10.438 -3.406 1 98.94 134 ILE B O 1
ATOM 3186 N N . PHE B 1 135 ? -3.377 10.336 -1.257 1 98.75 135 PHE B N 1
ATOM 3187 C CA . PHE B 1 135 ? -2.863 11.664 -0.932 1 98.75 135 PHE B CA 1
ATOM 3188 C C . PHE B 1 135 ? -1.447 11.57 -0.376 1 98.75 135 PHE B C 1
ATOM 3190 O O . PHE B 1 135 ? -1.188 10.805 0.558 1 98.75 135 PHE B O 1
ATOM 3197 N N . ILE B 1 136 ? -0.522 12.305 -0.931 1 98.5 136 ILE B N 1
ATOM 3198 C CA . ILE B 1 136 ? 0.867 12.32 -0.485 1 98.5 136 ILE B CA 1
ATOM 3199 C C . ILE B 1 136 ? 1.258 13.742 -0.074 1 98.5 136 ILE B C 1
ATOM 3201 O O . ILE B 1 136 ? 1.089 14.688 -0.847 1 98.5 136 ILE B O 1
ATOM 3205 N N . THR B 1 137 ? 1.679 13.875 1.146 1 96.62 137 THR B N 1
ATOM 3206 C CA . THR B 1 137 ? 2.195 15.156 1.596 1 96.62 137 THR B CA 1
ATOM 3207 C C . THR B 1 137 ? 3.721 15.148 1.633 1 96.62 137 THR B C 1
ATOM 3209 O O . THR B 1 137 ? 4.324 14.234 2.193 1 96.62 137 THR B O 1
ATOM 3212 N N . VAL B 1 138 ? 4.359 16.094 0.963 1 96.69 138 VAL B N 1
ATOM 3213 C CA . VAL B 1 138 ? 5.805 16.297 0.98 1 96.69 138 VAL B CA 1
ATOM 3214 C C . VAL B 1 138 ? 6.133 17.609 1.679 1 96.69 138 VAL B C 1
ATOM 3216 O O . VAL B 1 138 ? 5.961 18.688 1.101 1 96.69 138 VAL B O 1
ATOM 3219 N N . SER B 1 139 ? 6.516 17.562 2.828 1 92.81 139 SER B N 1
ATOM 3220 C CA . SER B 1 139 ? 6.84 18.688 3.688 1 92.81 139 SER B CA 1
ATOM 3221 C C . SER B 1 139 ? 8.102 18.422 4.504 1 92.81 139 SER B C 1
ATOM 3223 O O . SER B 1 139 ? 9.125 18.016 3.953 1 92.81 139 SER B O 1
ATOM 3225 N N . THR B 1 140 ? 8.016 18.656 5.875 1 91 140 THR B N 1
ATOM 3226 C CA . THR B 1 140 ? 9.156 18.281 6.703 1 91 140 THR B CA 1
ATOM 3227 C C . THR B 1 140 ? 9.484 16.797 6.543 1 91 140 THR B C 1
ATOM 3229 O O . THR B 1 140 ? 10.648 16.406 6.52 1 91 140 THR B O 1
ATOM 3232 N N . GLY B 1 141 ? 8.508 16 6.418 1 93.94 141 GLY B N 1
ATOM 3233 C CA . GLY B 1 141 ? 8.586 14.594 6.078 1 93.94 141 GLY B CA 1
ATOM 3234 C C . GLY B 1 141 ? 7.707 14.211 4.902 1 93.94 141 GLY B C 1
ATOM 3235 O O . GLY B 1 141 ? 7.293 15.078 4.125 1 93.94 141 GLY B O 1
ATOM 3236 N N . ILE B 1 142 ? 7.559 12.984 4.664 1 96.88 142 ILE B N 1
ATOM 3237 C CA . ILE B 1 142 ? 6.648 12.477 3.645 1 96.88 142 ILE B CA 1
ATOM 3238 C C . ILE B 1 142 ? 5.641 11.523 4.281 1 96.88 142 ILE B C 1
ATOM 3240 O O . ILE B 1 142 ? 6.016 10.633 5.047 1 96.88 142 ILE B O 1
ATOM 3244 N N . GLY B 1 143 ? 4.391 11.727 4.117 1 96.69 143 GLY B N 1
ATOM 3245 C CA . GLY B 1 143 ? 3.297 10.883 4.562 1 96.69 143 GLY B CA 1
ATOM 3246 C C . GLY B 1 143 ? 2.209 10.711 3.521 1 96.69 143 GLY B C 1
ATOM 3247 O O . GLY B 1 143 ? 2.238 11.352 2.473 1 96.69 143 GLY B O 1
ATOM 3248 N N . ALA B 1 144 ? 1.284 9.836 3.854 1 98.31 144 ALA B N 1
ATOM 3249 C CA . ALA B 1 144 ? 0.221 9.609 2.877 1 98.31 144 ALA B CA 1
ATOM 3250 C C . ALA B 1 144 ? -1.081 9.211 3.566 1 98.31 144 ALA B C 1
ATOM 3252 O O . ALA B 1 144 ? -1.068 8.75 4.711 1 98.31 144 ALA B O 1
ATOM 3253 N N . GLY B 1 145 ? -2.137 9.539 2.998 1 98.5 145 GLY B N 1
ATOM 3254 C CA . GLY B 1 145 ? -3.438 8.93 3.213 1 98.5 145 GLY B CA 1
ATOM 3255 C C . GLY B 1 145 ? -3.904 8.094 2.037 1 98.5 145 GLY B C 1
ATOM 3256 O O . GLY B 1 145 ? -3.729 8.484 0.88 1 98.5 145 GLY B O 1
ATOM 3257 N N . ILE B 1 146 ? -4.434 6.941 2.355 1 98.88 146 ILE B N 1
ATOM 3258 C CA . ILE B 1 146 ? -4.781 5.977 1.319 1 98.88 146 ILE B CA 1
ATOM 3259 C C . ILE B 1 146 ? -6.293 5.738 1.324 1 98.88 146 ILE B C 1
ATOM 3261 O O . ILE B 1 146 ? -6.891 5.527 2.381 1 98.88 146 ILE B O 1
ATOM 3265 N N . TYR B 1 147 ? -6.902 5.891 0.209 1 98.75 147 TYR B N 1
ATOM 3266 C CA . TYR B 1 147 ? -8.328 5.645 -0.015 1 98.75 147 TYR B CA 1
ATOM 3267 C C . TYR B 1 147 ? -8.531 4.637 -1.138 1 98.75 147 TYR B C 1
ATOM 3269 O O . TYR B 1 147 ? -8.117 4.867 -2.275 1 98.75 147 TYR B O 1
ATOM 3277 N N . MET B 1 148 ? -9.109 3.453 -0.824 1 98.44 148 MET B N 1
ATOM 3278 C CA . MET B 1 148 ? -9.297 2.371 -1.787 1 98.44 148 MET B CA 1
ATOM 3279 C C . MET B 1 148 ? -10.719 1.815 -1.718 1 98.44 148 MET B C 1
ATOM 3281 O O . MET B 1 148 ? -11.258 1.628 -0.628 1 98.44 148 MET B O 1
ATOM 3285 N N . HIS B 1 149 ? -11.273 1.564 -2.873 1 97.19 149 HIS B N 1
ATOM 3286 C CA . HIS B 1 149 ? -12.602 0.968 -2.998 1 97.19 149 HIS B CA 1
ATOM 3287 C C . HIS B 1 149 ? -13.625 1.726 -2.162 1 97.19 149 HIS B C 1
ATOM 3289 O O . HIS B 1 149 ? -14.422 1.114 -1.444 1 97.19 149 HIS B O 1
ATOM 3295 N N . GLY B 1 150 ? -13.438 3.02 -2.098 1 96.06 150 GLY B N 1
ATOM 3296 C CA . GLY B 1 150 ? -14.43 3.879 -1.476 1 96.06 150 GLY B CA 1
ATOM 3297 C C . GLY B 1 150 ? -14.266 3.998 0.027 1 96.06 150 GLY B C 1
ATOM 3298 O O . GLY B 1 150 ? -15.172 4.461 0.724 1 96.06 150 GLY B O 1
ATOM 3299 N N . ARG B 1 151 ? -13.148 3.594 0.516 1 96.38 151 ARG B N 1
ATOM 3300 C CA . ARG B 1 151 ? -12.953 3.656 1.961 1 96.38 151 ARG B CA 1
ATOM 3301 C C . ARG B 1 151 ? -11.539 4.109 2.301 1 96.38 151 ARG B C 1
ATOM 3303 O O . ARG B 1 151 ? -10.602 3.855 1.543 1 96.38 151 ARG B O 1
ATOM 3310 N N . LEU B 1 152 ? -11.438 4.73 3.463 1 97 152 LEU B N 1
ATOM 3311 C CA . LEU B 1 152 ? -10.133 5.105 4.008 1 97 152 LEU B CA 1
ATOM 3312 C C . LEU B 1 152 ? -9.391 3.881 4.531 1 97 152 LEU B C 1
ATOM 3314 O O . LEU B 1 152 ? -9.969 3.062 5.254 1 97 152 LEU B O 1
ATOM 3318 N N . ILE B 1 153 ? -8.156 3.715 4.172 1 98.12 153 ILE B N 1
ATOM 3319 C CA . ILE B 1 153 ? -7.32 2.627 4.668 1 98.12 153 ILE B CA 1
ATOM 3320 C C . ILE B 1 153 ? -6.488 3.111 5.855 1 98.12 153 ILE B C 1
ATOM 3322 O O . ILE B 1 153 ? -5.547 3.891 5.684 1 98.12 153 ILE B O 1
ATOM 3326 N N . THR B 1 154 ? -6.797 2.617 7.023 1 97.44 154 THR B N 1
ATOM 3327 C CA . THR B 1 154 ? -6.129 3.088 8.234 1 97.44 154 THR B CA 1
ATOM 3328 C C . THR B 1 154 ? -5.16 2.035 8.758 1 97.44 154 THR B C 1
ATOM 3330 O O . THR B 1 154 ? -4.25 2.35 9.531 1 97.44 154 THR B O 1
ATOM 3333 N N . GLY B 1 155 ? -5.352 0.745 8.305 1 97.44 155 GLY B N 1
ATOM 3334 C CA . GLY B 1 155 ? -4.539 -0.361 8.789 1 97.44 155 GLY B CA 1
ATOM 3335 C C . GLY B 1 155 ? -5.008 -0.908 10.125 1 97.44 155 GLY B C 1
ATOM 3336 O O . GLY B 1 155 ? -6.094 -0.566 10.594 1 97.44 155 GLY B O 1
ATOM 3337 N N . ALA B 1 156 ? -4.285 -1.841 10.672 1 97.31 156 ALA B N 1
ATOM 3338 C CA . ALA B 1 156 ? -4.684 -2.588 11.859 1 97.31 156 ALA B CA 1
ATOM 3339 C C . ALA B 1 156 ? -4.594 -1.717 13.109 1 97.31 156 ALA B C 1
ATOM 3341 O O . ALA B 1 156 ? -5.379 -1.885 14.047 1 97.31 156 ALA B O 1
ATOM 3342 N N . SER B 1 157 ? -3.682 -0.728 13.07 1 95.81 157 SER B N 1
ATOM 3343 C CA . SER B 1 157 ? -3.461 0.043 14.289 1 95.81 157 SER B CA 1
ATOM 3344 C C . SER B 1 157 ? -3.57 1.541 14.023 1 95.81 157 SER B C 1
ATOM 3346 O O . SER B 1 157 ? -3.289 2.355 14.906 1 95.81 157 SER B O 1
ATOM 3348 N N . GLY B 1 158 ? -3.957 1.902 12.805 1 95.38 158 GLY B N 1
ATOM 3349 C CA . GLY B 1 158 ? -4.156 3.305 12.477 1 95.38 158 GLY B CA 1
ATOM 3350 C C . GLY B 1 158 ? -2.916 3.965 11.906 1 95.38 158 GLY B C 1
ATOM 3351 O O . GLY B 1 158 ? -2.807 5.191 11.898 1 95.38 158 GLY B O 1
ATOM 3352 N N . ASN B 1 159 ? -1.952 3.158 11.414 1 96.75 159 ASN B N 1
ATOM 3353 C CA . ASN B 1 159 ? -0.668 3.715 11 1 96.75 159 ASN B CA 1
ATOM 3354 C C . ASN B 1 159 ? -0.425 3.51 9.508 1 96.75 159 ASN B C 1
ATOM 3356 O O . ASN B 1 159 ? 0.703 3.65 9.031 1 96.75 159 ASN B O 1
ATOM 3360 N N . ALA B 1 160 ? -1.487 3.115 8.766 1 98.06 160 ALA B N 1
ATOM 3361 C CA . ALA B 1 160 ? -1.326 3.086 7.312 1 98.06 160 ALA B CA 1
ATOM 3362 C C . ALA B 1 160 ? -0.938 4.461 6.773 1 98.06 160 ALA B C 1
ATOM 3364 O O . ALA B 1 160 ? -1.398 5.484 7.281 1 98.06 160 ALA B O 1
ATOM 3365 N N . GLY B 1 161 ? -0.056 4.438 5.793 1 98.25 161 GLY B N 1
ATOM 3366 C CA . GLY B 1 161 ? 0.291 5.684 5.129 1 98.25 161 GLY B CA 1
ATOM 3367 C C . GLY B 1 161 ? 1.628 6.246 5.574 1 98.25 161 GLY B C 1
ATOM 3368 O O . GLY B 1 161 ? 1.99 7.363 5.207 1 98.25 161 GLY B O 1
ATOM 3369 N N . ASP B 1 162 ? 2.381 5.508 6.395 1 96.81 162 ASP B N 1
ATOM 3370 C CA . ASP B 1 162 ? 3.729 5.93 6.766 1 96.81 162 ASP B CA 1
ATOM 3371 C C . ASP B 1 162 ? 4.719 5.664 5.633 1 96.81 162 ASP B C 1
ATOM 3373 O O . ASP B 1 162 ? 5.77 5.059 5.852 1 96.81 162 ASP B O 1
ATOM 3377 N N . VAL B 1 163 ? 4.445 6.277 4.496 1 98.44 163 VAL B N 1
ATOM 3378 C CA . VAL B 1 163 ? 5.141 5.938 3.26 1 98.44 163 VAL B CA 1
ATOM 3379 C C . VAL B 1 163 ? 6.504 6.621 3.229 1 98.44 163 VAL B C 1
ATOM 3381 O O . VAL B 1 163 ? 7.367 6.27 2.42 1 98.44 163 VAL B O 1
ATOM 3384 N N . GLY B 1 164 ? 6.723 7.625 4.055 1 97.38 164 GLY B N 1
ATOM 3385 C CA . GLY B 1 164 ? 8.047 8.219 4.168 1 97.38 164 GLY B CA 1
ATOM 3386 C C . GLY B 1 164 ? 9.117 7.215 4.535 1 97.38 164 GLY B C 1
ATOM 3387 O O . GLY B 1 164 ? 10.305 7.445 4.281 1 97.38 164 GLY B O 1
ATOM 3388 N N . TYR B 1 165 ? 8.703 6.109 5.055 1 96.81 165 TYR B N 1
ATOM 3389 C CA . TYR B 1 165 ? 9.648 5.121 5.555 1 96.81 165 TYR B CA 1
ATOM 3390 C C . TYR B 1 165 ? 9.625 3.855 4.707 1 96.81 165 TYR B C 1
ATOM 3392 O O . TYR B 1 165 ? 9.922 2.764 5.195 1 96.81 165 TYR B O 1
ATOM 3400 N N . ILE B 1 166 ? 9.242 3.99 3.465 1 98 166 ILE B N 1
ATOM 3401 C CA . ILE B 1 166 ? 9.555 2.908 2.537 1 98 166 ILE B CA 1
ATOM 3402 C C . ILE B 1 166 ? 10.992 3.045 2.045 1 98 166 ILE B C 1
ATOM 3404 O O . ILE B 1 166 ? 11.508 4.156 1.914 1 98 166 ILE B O 1
ATOM 3408 N N . MET B 1 167 ? 11.617 1.921 1.834 1 97.38 167 MET B N 1
ATOM 3409 C CA . MET B 1 167 ? 12.984 1.933 1.319 1 97.38 167 MET B CA 1
ATOM 3410 C C . MET B 1 167 ? 13.008 2.346 -0.148 1 97.38 167 MET B C 1
ATOM 3412 O O . MET B 1 167 ? 12.219 1.844 -0.953 1 97.38 167 MET B O 1
ATOM 3416 N N . VAL B 1 168 ? 13.891 3.258 -0.488 1 97.06 168 VAL B N 1
ATOM 3417 C CA . VAL B 1 168 ? 13.992 3.701 -1.874 1 97.06 168 VAL B CA 1
ATOM 3418 C C . VAL B 1 168 ? 15.445 3.609 -2.342 1 97.06 168 VAL B C 1
ATOM 3420 O O . VAL B 1 168 ? 15.719 3.107 -3.434 1 97.06 168 VAL B O 1
ATOM 3423 N N . GLU B 1 169 ? 16.391 4.02 -1.512 1 95.75 169 GLU B N 1
ATOM 3424 C CA . GLU B 1 169 ? 17.781 4.082 -1.947 1 95.75 169 GLU B CA 1
ATOM 3425 C C . GLU B 1 169 ? 18.734 4.008 -0.759 1 95.75 169 GLU B C 1
ATOM 3427 O O . GLU B 1 169 ? 19.344 5.012 -0.375 1 95.75 169 GLU B O 1
ATOM 3432 N N . PRO B 1 170 ? 18.969 2.781 -0.252 1 93.88 170 PRO B N 1
ATOM 3433 C CA . PRO B 1 170 ? 19.906 2.65 0.876 1 93.88 170 PRO B CA 1
ATOM 3434 C C . PRO B 1 170 ? 21.281 3.246 0.583 1 93.88 170 PRO B C 1
ATOM 3436 O O . PRO B 1 170 ? 21.781 3.111 -0.531 1 93.88 170 PRO B O 1
ATOM 3439 N N . GLY B 1 171 ? 21.828 3.955 1.611 1 90.81 171 GLY B N 1
ATOM 3440 C CA . GLY B 1 171 ? 23.172 4.516 1.509 1 90.81 171 GLY B CA 1
ATOM 3441 C C . GLY B 1 171 ? 23.203 5.855 0.793 1 90.81 171 GLY B C 1
ATOM 3442 O O . GLY B 1 171 ? 24.25 6.496 0.712 1 90.81 171 GLY B O 1
ATOM 3443 N N . ALA B 1 172 ? 21.969 6.25 0.323 1 89.25 172 ALA B N 1
ATOM 3444 C CA . ALA B 1 172 ? 21.906 7.547 -0.352 1 89.25 172 ALA B CA 1
ATOM 3445 C C . ALA B 1 172 ? 22.125 8.688 0.63 1 89.25 172 ALA B C 1
ATOM 3447 O O . ALA B 1 172 ? 21.578 8.688 1.732 1 89.25 172 ALA B O 1
ATOM 3448 N N . ALA B 1 173 ? 23.031 9.57 0.149 1 86.12 173 ALA B N 1
ATOM 3449 C CA . ALA B 1 173 ? 23.297 10.812 0.87 1 86.12 173 ALA B CA 1
ATOM 3450 C C . ALA B 1 173 ? 23.625 10.539 2.338 1 86.12 173 ALA B C 1
ATOM 3452 O O . ALA B 1 173 ? 23.188 11.281 3.223 1 86.12 173 ALA B O 1
ATOM 3453 N N . GLY B 1 174 ? 24.156 9.312 2.686 1 86.06 174 GLY B N 1
ATOM 3454 C CA . GLY B 1 174 ? 24.547 9 4.051 1 86.06 174 GLY B CA 1
ATOM 3455 C C . GLY B 1 174 ? 23.375 8.609 4.934 1 86.06 174 GLY B C 1
ATOM 3456 O O . GLY B 1 174 ? 23.422 8.805 6.148 1 86.06 174 GLY B O 1
ATOM 3457 N N . THR B 1 175 ? 22.312 8.227 4.379 1 91.62 175 THR B N 1
ATOM 3458 C CA . THR B 1 175 ? 21.109 7.859 5.125 1 91.62 175 THR B CA 1
ATOM 3459 C C . THR B 1 175 ? 20.812 6.367 4.992 1 91.62 175 THR B C 1
ATOM 3461 O O . THR B 1 175 ? 21.516 5.656 4.266 1 91.62 175 THR B O 1
ATOM 3464 N N . GLU B 1 176 ? 19.766 5.91 5.746 1 93 176 GLU B N 1
ATOM 3465 C CA . GLU B 1 176 ? 19.312 4.531 5.617 1 93 176 GLU B CA 1
ATOM 3466 C C . GLU B 1 176 ? 18.625 4.301 4.27 1 93 176 GLU B C 1
ATOM 3468 O O . GLU B 1 176 ? 18.531 3.164 3.807 1 93 176 GLU B O 1
ATOM 3473 N N . GLY B 1 177 ? 18.188 5.449 3.656 1 96.12 177 GLY B N 1
ATOM 3474 C CA . GLY B 1 177 ? 17.641 5.332 2.311 1 96.12 177 GLY B CA 1
ATOM 3475 C C . GLY B 1 177 ? 16.125 5.305 2.275 1 96.12 177 GLY B C 1
ATOM 3476 O O . GLY B 1 177 ? 15.531 5.027 1.233 1 96.12 177 GLY B O 1
ATOM 3477 N N . TYR B 1 178 ? 15.453 5.648 3.416 1 97.62 178 TYR B N 1
ATOM 3478 C CA . TYR B 1 178 ? 14 5.805 3.416 1 97.62 178 TYR B CA 1
ATOM 3479 C C . TYR B 1 178 ? 13.586 7.02 2.596 1 97.62 178 TYR B C 1
ATOM 3481 O O . TYR B 1 178 ? 14.328 8 2.502 1 97.62 178 TYR B O 1
ATOM 3489 N N . TRP B 1 179 ? 12.453 6.945 2.021 1 98.38 179 TRP B N 1
ATOM 3490 C CA . TRP B 1 179 ? 11.938 7.941 1.091 1 98.38 179 TRP B CA 1
ATOM 3491 C C . TRP B 1 179 ? 12.023 9.344 1.688 1 98.38 179 TRP B C 1
ATOM 3493 O O . TRP B 1 179 ? 12.555 10.258 1.059 1 98.38 179 TRP B O 1
ATOM 3503 N N . GLU B 1 180 ? 11.586 9.523 2.904 1 97.25 180 GLU B N 1
ATOM 3504 C CA . GLU B 1 180 ? 11.555 10.828 3.557 1 97.25 180 GLU B CA 1
ATOM 3505 C C . GLU B 1 180 ? 12.969 11.336 3.836 1 97.25 180 GLU B C 1
ATOM 3507 O O . GLU B 1 180 ? 13.211 12.547 3.795 1 97.25 180 GLU B O 1
ATOM 3512 N N . GLN B 1 181 ? 13.945 10.469 4.062 1 96.81 181 GLN B N 1
ATOM 3513 C CA . GLN B 1 181 ? 15.305 10.852 4.406 1 96.81 181 GLN B CA 1
ATOM 3514 C C . GLN B 1 181 ? 16.062 11.375 3.186 1 96.81 181 GLN B C 1
ATOM 3516 O O . GLN B 1 181 ? 17.125 11.984 3.316 1 96.81 181 GLN B O 1
ATOM 3521 N N . ILE B 1 182 ? 15.469 11.164 2.041 1 97.69 182 ILE B N 1
ATOM 3522 C CA . ILE B 1 182 ? 16.266 11.5 0.863 1 97.69 182 ILE B CA 1
ATOM 3523 C C . ILE B 1 182 ? 15.484 12.492 -0.007 1 97.69 182 ILE B C 1
ATOM 3525 O O . ILE B 1 182 ? 16.062 13.109 -0.908 1 97.69 182 ILE B O 1
ATOM 3529 N N . ALA B 1 183 ? 14.164 12.68 0.296 1 98.06 183 ALA B N 1
ATOM 3530 C CA . ALA B 1 183 ? 13.406 13.438 -0.696 1 98.06 183 ALA B CA 1
ATOM 3531 C C . ALA B 1 183 ? 12.461 14.422 -0.024 1 98.06 183 ALA B C 1
ATOM 3533 O O . ALA B 1 183 ? 11.734 15.156 -0.702 1 98.06 183 ALA B O 1
ATOM 3534 N N . SER B 1 184 ? 12.406 14.523 1.271 1 97.5 184 SER B N 1
ATOM 3535 C CA . SER B 1 184 ? 11.539 15.461 1.983 1 97.5 184 SER B CA 1
ATOM 3536 C C . SER B 1 184 ? 12.148 16.859 2.008 1 97.5 184 SER B C 1
ATOM 3538 O O . SER B 1 184 ? 13.273 17.062 1.543 1 97.5 184 SER B O 1
ATOM 3540 N N . GLY B 1 185 ? 11.32 17.812 2.541 1 97.06 185 GLY B N 1
ATOM 3541 C CA . GLY B 1 185 ? 11.859 19.156 2.734 1 97.06 185 GLY B CA 1
ATOM 3542 C C . GLY B 1 185 ? 13.086 19.172 3.631 1 97.06 185 GLY B C 1
ATOM 3543 O O . GLY B 1 185 ? 14.086 19.812 3.311 1 97.06 185 GLY B O 1
ATOM 3544 N N . THR B 1 186 ? 13.023 18.438 4.734 1 95.62 186 THR B N 1
ATOM 3545 C CA . THR B 1 186 ? 14.156 18.312 5.645 1 95.62 186 THR B CA 1
ATOM 3546 C C . THR B 1 186 ? 15.367 17.719 4.934 1 95.62 186 THR B C 1
ATOM 3548 O O . THR B 1 186 ? 16.5 18.141 5.145 1 95.62 186 THR B O 1
ATOM 3551 N N . ALA B 1 187 ? 15.164 16.734 4.129 1 97.75 187 ALA B N 1
ATOM 3552 C CA . ALA B 1 187 ? 16.25 16.094 3.389 1 97.75 187 ALA B CA 1
ATOM 3553 C C . ALA B 1 187 ? 16.891 17.062 2.4 1 97.75 187 ALA B C 1
ATOM 3555 O O . ALA B 1 187 ? 18.109 17.109 2.283 1 97.75 187 ALA B O 1
ATOM 3556 N N . ILE B 1 188 ? 16.047 17.828 1.671 1 97.94 188 ILE B N 1
ATOM 3557 C CA . ILE B 1 188 ? 16.531 18.797 0.706 1 97.94 188 ILE B CA 1
ATOM 3558 C C . ILE B 1 188 ? 17.422 19.828 1.414 1 97.94 188 ILE B C 1
ATOM 3560 O O . ILE B 1 188 ? 18.547 20.094 0.973 1 97.94 188 ILE B O 1
ATOM 3564 N N . ALA B 1 189 ? 16.922 20.359 2.506 1 98.06 189 ALA B N 1
ATOM 3565 C CA . ALA B 1 189 ? 17.672 21.344 3.266 1 98.06 189 ALA B CA 1
ATOM 3566 C C . ALA B 1 189 ? 19 20.781 3.756 1 98.06 189 ALA B C 1
ATOM 3568 O O . ALA B 1 189 ? 20.047 21.438 3.66 1 98.06 189 ALA B O 1
ATOM 3569 N N . ARG B 1 190 ? 18.984 19.578 4.297 1 97.88 190 ARG B N 1
ATOM 3570 C CA . ARG B 1 190 ? 20.188 18.922 4.809 1 97.88 190 ARG B CA 1
ATOM 3571 C C . ARG B 1 190 ? 21.219 18.734 3.701 1 97.88 190 ARG B C 1
ATOM 3573 O O . ARG B 1 190 ? 22.391 19.109 3.855 1 97.88 190 ARG B O 1
ATOM 3580 N N . GLN B 1 191 ? 20.812 18.141 2.631 1 98 191 GLN B N 1
ATOM 3581 C CA . GLN B 1 191 ? 21.703 17.859 1.52 1 98 191 GLN B CA 1
ATOM 3582 C C . GLN B 1 191 ? 22.25 19.141 0.91 1 98 191 GLN B C 1
ATOM 3584 O O . GLN B 1 191 ? 23.438 19.219 0.572 1 98 191 GLN B O 1
ATOM 3589 N N . ALA B 1 192 ? 21.375 20.141 0.74 1 98.44 192 ALA B N 1
ATOM 3590 C CA . ALA B 1 192 ? 21.812 21.438 0.221 1 98.44 192 ALA B CA 1
ATOM 3591 C C . ALA B 1 192 ? 22.859 22.078 1.141 1 98.44 192 ALA B C 1
ATOM 3593 O O . ALA B 1 192 ? 23.875 22.594 0.674 1 98.44 192 ALA B O 1
ATOM 3594 N N . SER B 1 193 ? 22.578 22.031 2.424 1 98.5 193 SER B N 1
ATOM 3595 C CA . SER B 1 193 ? 23.5 22.594 3.402 1 98.5 193 SER B CA 1
ATOM 3596 C C . SER B 1 193 ? 24.859 21.922 3.324 1 98.5 193 SER B C 1
ATOM 3598 O O . SER B 1 193 ? 25.906 22.578 3.414 1 98.5 193 SER B O 1
ATOM 3600 N N . GLU B 1 194 ? 24.844 20.625 3.221 1 97.44 194 GLU B N 1
ATOM 3601 C CA . GLU B 1 194 ? 26.094 19.875 3.088 1 97.44 194 GLU B CA 1
ATOM 3602 C C . GLU B 1 194 ? 26.859 20.281 1.841 1 97.44 194 GLU B C 1
ATOM 3604 O O . GLU B 1 194 ? 28.078 20.5 1.896 1 97.44 194 GLU B O 1
ATOM 3609 N N . LEU B 1 195 ? 26.188 20.438 0.728 1 97.25 195 LEU B N 1
ATOM 3610 C CA . LEU B 1 195 ? 26.812 20.781 -0.547 1 97.25 195 LEU B CA 1
ATOM 3611 C C . LEU B 1 195 ? 27.375 22.188 -0.518 1 97.25 195 LEU B C 1
ATOM 3613 O O . LEU B 1 195 ? 28.422 22.469 -1.123 1 97.25 195 LEU B O 1
ATOM 3617 N N . LEU B 1 196 ? 26.734 23.078 0.225 1 97.44 196 LEU B N 1
ATOM 3618 C CA . LEU B 1 196 ? 27.109 24.484 0.219 1 97.44 196 LEU B CA 1
ATOM 3619 C C . LEU B 1 196 ? 28.062 24.797 1.37 1 97.44 196 LEU B C 1
ATOM 3621 O O . LEU B 1 196 ? 28.656 25.875 1.413 1 97.44 196 LEU B O 1
ATOM 3625 N N . GLY B 1 197 ? 28.109 23.938 2.295 1 97.5 197 GLY B N 1
ATOM 3626 C CA . GLY B 1 197 ? 28.984 24.156 3.443 1 97.5 197 GLY B CA 1
ATOM 3627 C C . GLY B 1 197 ? 28.438 25.172 4.422 1 97.5 197 GLY B C 1
ATOM 3628 O O . GLY B 1 197 ? 29.203 25.797 5.156 1 97.5 197 GLY B O 1
ATOM 3629 N N . ARG B 1 198 ? 27.141 25.469 4.363 1 97.75 198 ARG B N 1
ATOM 3630 C CA . ARG B 1 198 ? 26.438 26.359 5.27 1 97.75 198 ARG B CA 1
ATOM 3631 C C . ARG B 1 198 ? 24.969 25.969 5.398 1 97.75 198 ARG B C 1
ATOM 3633 O O . ARG B 1 198 ? 24.406 25.391 4.48 1 97.75 198 ARG B O 1
ATOM 3640 N N . PRO B 1 199 ? 24.406 26.391 6.539 1 97.81 199 PRO B N 1
ATOM 3641 C CA . PRO B 1 199 ? 22.984 26.062 6.699 1 97.81 199 PRO B CA 1
ATOM 3642 C C . PRO B 1 199 ? 22.094 26.828 5.73 1 97.81 199 PRO B C 1
ATOM 3644 O O . PRO B 1 199 ? 22.203 28.047 5.621 1 97.81 199 PRO B O 1
ATOM 3647 N N . VAL B 1 200 ? 21.25 26.141 4.996 1 97.44 200 VAL B N 1
ATOM 3648 C CA . VAL B 1 200 ? 20.25 26.75 4.121 1 97.44 200 VAL B CA 1
ATOM 3649 C C . VAL B 1 200 ? 18.938 26 4.25 1 97.44 200 VAL B C 1
ATOM 3651 O O . VAL B 1 200 ? 18.906 24.828 4.629 1 97.44 200 VAL B O 1
ATOM 3654 N N . GLY B 1 201 ? 17.812 26.672 4.031 1 97.12 201 GLY B N 1
ATOM 3655 C CA . GLY B 1 201 ? 16.5 26.047 4.02 1 97.12 201 GLY B CA 1
ATOM 3656 C C . GLY B 1 201 ? 16.109 25.5 2.658 1 97.12 201 GLY B C 1
ATOM 3657 O O . GLY B 1 201 ? 16.812 25.719 1.671 1 97.12 201 GLY B O 1
ATOM 3658 N N . THR B 1 202 ? 15.039 24.797 2.67 1 96.88 202 THR B N 1
ATOM 3659 C CA . THR B 1 202 ? 14.516 24.188 1.452 1 96.88 202 THR B CA 1
ATOM 3660 C C . THR B 1 202 ? 14.219 25.25 0.403 1 96.88 202 THR B C 1
ATOM 3662 O O . THR B 1 202 ? 14.539 25.078 -0.775 1 96.88 202 THR B O 1
ATOM 3665 N N . LYS B 1 203 ? 13.617 26.328 0.838 1 95.94 203 LYS B N 1
ATOM 3666 C CA . LYS B 1 203 ? 13.273 27.406 -0.083 1 95.94 203 LYS B CA 1
ATOM 3667 C C . LYS B 1 203 ? 14.523 27.969 -0.765 1 95.94 203 LYS B C 1
ATOM 3669 O O . LYS B 1 203 ? 14.523 28.203 -1.975 1 95.94 203 LYS B O 1
ATOM 3674 N N . GLU B 1 204 ? 15.477 28.203 0.005 1 97.38 204 GLU B N 1
ATOM 3675 C CA . GLU B 1 204 ? 16.703 28.734 -0.569 1 97.38 204 GLU B CA 1
ATOM 3676 C C . GLU B 1 204 ? 17.328 27.75 -1.561 1 97.38 204 GLU B C 1
ATOM 3678 O O . GLU B 1 204 ? 17.875 28.156 -2.582 1 97.38 204 GLU B O 1
ATOM 3683 N N . ALA B 1 205 ? 17.312 26.484 -1.271 1 97.88 205 ALA B N 1
ATOM 3684 C CA . ALA B 1 205 ? 17.812 25.484 -2.197 1 97.88 205 ALA B CA 1
ATOM 3685 C C . ALA B 1 205 ? 17.125 25.578 -3.551 1 97.88 205 ALA B C 1
ATOM 3687 O O . ALA B 1 205 ? 17.781 25.562 -4.598 1 97.88 205 ALA B O 1
ATOM 3688 N N . PHE B 1 206 ? 15.844 25.719 -3.533 1 97.12 206 PHE B N 1
ATOM 3689 C CA . PHE B 1 206 ? 15.078 25.844 -4.77 1 97.12 206 PHE B CA 1
ATOM 3690 C C . PHE B 1 206 ? 15.406 27.141 -5.492 1 97.12 206 PHE B C 1
ATOM 3692 O O . PHE B 1 206 ? 15.523 27.156 -6.719 1 97.12 206 PHE B O 1
ATOM 3699 N N . ASP B 1 207 ? 15.531 28.203 -4.715 1 97.19 207 ASP B N 1
ATOM 3700 C CA . ASP B 1 207 ? 15.867 29.484 -5.297 1 97.19 207 ASP B CA 1
ATOM 3701 C C . ASP B 1 207 ? 17.219 29.438 -6 1 97.19 207 ASP B C 1
ATOM 3703 O O . ASP B 1 207 ? 17.375 29.984 -7.098 1 97.19 207 ASP B O 1
ATOM 3707 N N . LEU B 1 208 ? 18.125 28.875 -5.336 1 97.75 208 LEU B N 1
ATOM 3708 C CA . LEU B 1 208 ? 19.453 28.766 -5.918 1 97.75 208 LEU B CA 1
ATOM 3709 C C . LEU B 1 208 ? 19.422 27.922 -7.191 1 97.75 208 LEU B C 1
ATOM 3711 O O . LEU B 1 208 ? 20.062 28.266 -8.188 1 97.75 208 LEU B O 1
ATOM 3715 N N . ALA B 1 209 ? 18.719 26.828 -7.18 1 97.06 209 ALA B N 1
ATOM 3716 C CA . ALA B 1 209 ? 18.562 25.984 -8.375 1 97.06 209 ALA B CA 1
ATOM 3717 C C . ALA B 1 209 ? 17.938 26.781 -9.523 1 97.06 209 ALA B C 1
ATOM 3719 O O . ALA B 1 209 ? 18.438 26.734 -10.656 1 97.06 209 ALA B O 1
ATOM 3720 N N . ALA B 1 210 ? 16.922 27.5 -9.203 1 94.94 210 ALA B N 1
ATOM 3721 C CA . ALA B 1 210 ? 16.234 28.312 -10.203 1 94.94 210 ALA B CA 1
ATOM 3722 C C . ALA B 1 210 ? 17.141 29.406 -10.75 1 94.94 210 ALA B C 1
ATOM 3724 O O . ALA B 1 210 ? 17.031 29.797 -11.914 1 94.94 210 ALA B O 1
ATOM 3725 N N . GLY B 1 211 ? 18.016 29.828 -9.93 1 96.31 211 GLY B N 1
ATOM 3726 C CA . GLY B 1 211 ? 18.938 30.875 -10.305 1 96.31 211 GLY B CA 1
ATOM 3727 C C . GLY B 1 211 ? 20.141 30.375 -11.07 1 96.31 211 GLY B C 1
ATOM 3728 O O . GLY B 1 211 ? 21 31.156 -11.492 1 96.31 211 GLY B O 1
ATOM 3729 N N . GLY B 1 212 ? 20.281 29.047 -11.203 1 96.25 212 GLY B N 1
ATOM 3730 C CA . GLY B 1 212 ? 21.312 28.5 -12.078 1 96.25 212 GLY B CA 1
ATOM 3731 C C . GLY B 1 212 ? 22.453 27.859 -11.32 1 96.25 212 GLY B C 1
ATOM 3732 O O . GLY B 1 212 ? 23.469 27.469 -11.922 1 96.25 212 GLY B O 1
ATOM 3733 N N . ASP B 1 213 ? 22.312 27.781 -10.047 1 97.44 213 ASP B N 1
ATOM 3734 C CA . ASP B 1 213 ? 23.344 27.062 -9.289 1 97.44 213 ASP B CA 1
ATOM 3735 C C . ASP B 1 213 ? 23.359 25.578 -9.664 1 97.44 213 ASP B C 1
ATOM 3737 O O . ASP B 1 213 ? 22.406 24.844 -9.375 1 97.44 213 ASP B O 1
ATOM 3741 N N . GLU B 1 214 ? 24.438 25.109 -10.156 1 97.56 214 GLU B N 1
ATOM 3742 C CA . GLU B 1 214 ? 24.484 23.797 -10.781 1 97.56 214 GLU B CA 1
ATOM 3743 C C . GLU B 1 214 ? 24.344 22.688 -9.734 1 97.56 214 GLU B C 1
ATOM 3745 O O . GLU B 1 214 ? 23.578 21.734 -9.922 1 97.56 214 GLU B O 1
ATOM 3750 N N . PRO B 1 215 ? 25.125 22.797 -8.625 1 97.56 215 PRO B N 1
ATOM 3751 C CA . PRO B 1 215 ? 24.953 21.766 -7.605 1 97.56 215 PRO B CA 1
ATOM 3752 C C . PRO B 1 215 ? 23.516 21.688 -7.09 1 97.56 215 PRO B C 1
ATOM 3754 O O . PRO B 1 215 ? 23 20.578 -6.879 1 97.56 215 PRO B O 1
ATOM 3757 N N . MET B 1 216 ? 22.875 22.781 -6.91 1 98.06 216 MET B N 1
ATOM 3758 C CA . MET B 1 216 ? 21.5 22.797 -6.422 1 98.06 216 MET B CA 1
ATOM 3759 C C . MET B 1 216 ? 20.531 22.297 -7.488 1 98.06 216 MET B C 1
ATOM 3761 O O . MET B 1 216 ? 19.547 21.641 -7.176 1 98.06 216 MET B O 1
ATOM 3765 N N . LYS B 1 217 ? 20.828 22.641 -8.719 1 98 217 LYS B N 1
ATOM 3766 C CA . LYS B 1 217 ? 20.031 22.094 -9.805 1 98 217 LYS B CA 1
ATOM 3767 C C . LYS B 1 217 ? 20.047 20.578 -9.812 1 98 217 LYS B C 1
ATOM 3769 O O . LYS B 1 217 ? 19.016 19.938 -9.953 1 98 217 LYS B O 1
ATOM 3774 N N . GLN B 1 218 ? 21.219 20.062 -9.688 1 98 218 GLN B N 1
ATOM 3775 C CA . GLN B 1 218 ? 21.375 18.609 -9.664 1 98 218 GLN B CA 1
ATOM 3776 C C . GLN B 1 218 ? 20.641 18 -8.469 1 98 218 GLN B C 1
ATOM 3778 O O . GLN B 1 218 ? 20.016 16.938 -8.586 1 98 218 GLN B O 1
ATOM 3783 N N . LEU B 1 219 ? 20.766 18.594 -7.336 1 98.06 219 LEU B N 1
ATOM 3784 C CA . LEU B 1 219 ? 20.094 18.125 -6.133 1 98.06 219 LEU B CA 1
ATOM 3785 C C . LEU B 1 219 ? 18.594 18.078 -6.328 1 98.06 219 LEU B C 1
ATOM 3787 O O . LEU B 1 219 ? 17.938 17.078 -6 1 98.06 219 LEU B O 1
ATOM 3791 N N . ILE B 1 220 ? 18.062 19.141 -6.906 1 98.06 220 ILE B N 1
ATOM 3792 C CA . ILE B 1 220 ? 16.609 19.25 -7.09 1 98.06 220 ILE B CA 1
ATOM 3793 C C . ILE B 1 220 ? 16.141 18.219 -8.117 1 98.06 220 ILE B C 1
ATOM 3795 O O . ILE B 1 220 ? 15.133 17.547 -7.906 1 98.06 220 ILE B O 1
ATOM 3799 N N . GLU B 1 221 ? 16.891 18.062 -9.164 1 97.69 221 GLU B N 1
ATOM 3800 C CA . GLU B 1 221 ? 16.547 17.062 -10.18 1 97.69 221 GLU B CA 1
ATOM 3801 C C . GLU B 1 221 ? 16.562 15.656 -9.586 1 97.69 221 GLU B C 1
ATOM 3803 O O . GLU B 1 221 ? 15.68 14.852 -9.875 1 97.69 221 GLU B O 1
ATOM 3808 N N . THR B 1 222 ? 17.578 15.391 -8.812 1 97.69 222 THR B N 1
ATOM 3809 C CA . THR B 1 222 ? 17.672 14.102 -8.133 1 97.69 222 THR B CA 1
ATOM 3810 C C . THR B 1 222 ? 16.5 13.898 -7.184 1 97.69 222 THR B C 1
ATOM 3812 O O . THR B 1 222 ? 15.953 12.797 -7.098 1 97.69 222 THR B O 1
ATOM 3815 N N . THR B 1 223 ? 16.141 14.945 -6.48 1 98.06 223 THR B N 1
ATOM 3816 C CA . THR B 1 223 ? 15.008 14.883 -5.562 1 98.06 223 THR B CA 1
ATOM 3817 C C . THR B 1 223 ? 13.719 14.562 -6.312 1 98.06 223 THR B C 1
ATOM 3819 O O . THR B 1 223 ? 12.938 13.719 -5.867 1 98.06 223 THR B O 1
ATOM 3822 N N . TYR B 1 224 ? 13.508 15.195 -7.477 1 98.19 224 TYR B N 1
ATOM 3823 C CA . TYR B 1 224 ? 12.32 14.922 -8.281 1 98.19 224 TYR B CA 1
ATOM 3824 C C . TYR B 1 224 ? 12.273 13.461 -8.703 1 98.19 224 TYR B C 1
ATOM 3826 O O . TYR B 1 224 ? 11.211 12.828 -8.641 1 98.19 224 TYR B O 1
ATOM 3834 N N . ARG B 1 225 ? 13.398 12.961 -9.07 1 97.62 225 ARG B N 1
ATOM 3835 C CA . ARG B 1 225 ? 13.477 11.555 -9.453 1 97.62 225 ARG B CA 1
ATOM 3836 C C . ARG B 1 225 ? 13.125 10.641 -8.281 1 97.62 225 ARG B C 1
ATOM 3838 O O . ARG B 1 225 ? 12.367 9.68 -8.438 1 97.62 225 ARG B O 1
ATOM 3845 N N . ARG B 1 226 ? 13.672 10.977 -7.141 1 98.19 226 ARG B N 1
ATOM 3846 C CA . ARG B 1 226 ? 13.438 10.188 -5.934 1 98.19 226 ARG B CA 1
ATOM 3847 C C . ARG B 1 226 ? 11.969 10.242 -5.531 1 98.19 226 ARG B C 1
ATOM 3849 O O . ARG B 1 226 ? 11.406 9.234 -5.082 1 98.19 226 ARG B O 1
ATOM 3856 N N . LEU B 1 227 ? 11.344 11.383 -5.68 1 98.62 227 LEU B N 1
ATOM 3857 C CA . LEU B 1 227 ? 9.906 11.492 -5.43 1 98.62 227 LEU B CA 1
ATOM 3858 C C . LEU B 1 227 ? 9.117 10.625 -6.406 1 98.62 227 LEU B C 1
ATOM 3860 O O . LEU B 1 227 ? 8.172 9.938 -6.008 1 98.62 227 LEU B O 1
ATOM 3864 N N . GLY B 1 228 ? 9.539 10.664 -7.668 1 98.62 228 GLY B N 1
ATOM 3865 C CA . GLY B 1 228 ? 8.922 9.789 -8.656 1 98.62 228 GLY B CA 1
ATOM 3866 C C . GLY B 1 228 ? 9.039 8.32 -8.305 1 98.62 228 GLY B C 1
ATOM 3867 O O . GLY B 1 228 ? 8.086 7.555 -8.477 1 98.62 228 GLY B O 1
ATOM 3868 N N . MET B 1 229 ? 10.211 7.93 -7.793 1 98.25 229 MET B N 1
ATOM 3869 C CA . MET B 1 229 ? 10.461 6.543 -7.41 1 98.25 229 MET B CA 1
ATOM 3870 C C . MET B 1 229 ? 9.469 6.086 -6.344 1 98.25 229 MET B C 1
ATOM 3872 O O . MET B 1 229 ? 8.906 4.996 -6.438 1 98.25 229 MET B O 1
ATOM 3876 N N . GLY B 1 230 ? 9.25 6.938 -5.332 1 98.69 230 GLY B N 1
ATOM 3877 C CA . GLY B 1 230 ? 8.266 6.617 -4.316 1 98.69 230 GLY B CA 1
ATOM 3878 C C . GLY B 1 230 ? 6.852 6.531 -4.863 1 98.69 230 GLY B C 1
ATOM 3879 O O . GLY B 1 230 ? 6.094 5.629 -4.504 1 98.69 230 GLY B O 1
ATOM 3880 N N . CYS B 1 231 ? 6.504 7.43 -5.758 1 98.88 231 CYS B N 1
ATOM 3881 C CA . CYS B 1 231 ? 5.176 7.434 -6.367 1 98.88 231 CYS B CA 1
ATOM 3882 C C . CYS B 1 231 ? 4.945 6.16 -7.176 1 98.88 231 CYS B C 1
ATOM 3884 O O . CYS B 1 231 ? 3.881 5.543 -7.074 1 98.88 231 CYS B O 1
ATOM 3886 N N . VAL B 1 232 ? 5.941 5.773 -7.941 1 98.75 232 VAL B N 1
ATOM 3887 C CA . VAL B 1 232 ? 5.824 4.559 -8.75 1 98.75 232 VAL B CA 1
ATOM 3888 C C . VAL B 1 232 ? 5.66 3.348 -7.832 1 98.75 232 VAL B C 1
ATOM 3890 O O . VAL B 1 232 ? 4.844 2.463 -8.109 1 98.75 232 VAL B O 1
ATOM 3893 N N . SER B 1 233 ? 6.391 3.326 -6.754 1 98.81 233 SER B N 1
ATOM 3894 C CA . SER B 1 233 ? 6.262 2.238 -5.789 1 98.81 233 SER B CA 1
ATOM 3895 C C . SER B 1 233 ? 4.844 2.15 -5.242 1 98.81 233 SER B C 1
ATOM 3897 O O . SER B 1 233 ? 4.277 1.061 -5.141 1 98.81 233 SER B O 1
ATOM 3899 N N . LEU B 1 234 ? 4.242 3.275 -4.918 1 98.94 234 LEU B N 1
ATOM 3900 C CA . LEU B 1 234 ? 2.887 3.305 -4.383 1 98.94 234 LEU B CA 1
ATOM 3901 C C . LEU B 1 234 ? 1.873 2.908 -5.453 1 98.94 234 LEU B C 1
ATOM 3903 O O . LEU B 1 234 ? 0.917 2.186 -5.168 1 98.94 234 LEU B O 1
ATOM 3907 N N . ILE B 1 235 ? 2.098 3.371 -6.703 1 98.88 235 ILE B N 1
ATOM 3908 C CA . ILE B 1 235 ? 1.222 3.027 -7.816 1 98.88 235 ILE B CA 1
ATOM 3909 C C . ILE B 1 235 ? 1.263 1.521 -8.062 1 98.88 235 ILE B C 1
ATOM 3911 O O . ILE B 1 235 ? 0.219 0.881 -8.211 1 98.88 235 ILE B O 1
ATOM 3915 N N . ASN B 1 236 ? 2.424 0.965 -8.039 1 98.5 236 ASN B N 1
ATOM 3916 C CA . ASN B 1 236 ? 2.557 -0.471 -8.258 1 98.5 236 ASN B CA 1
ATOM 3917 C C . ASN B 1 236 ? 1.954 -1.272 -7.105 1 98.5 236 ASN B C 1
ATOM 3919 O O . ASN B 1 236 ? 1.419 -2.361 -7.316 1 98.5 236 ASN B O 1
ATOM 3923 N N . THR B 1 237 ? 2.008 -0.776 -5.934 1 98.81 237 THR B N 1
ATOM 3924 C CA . THR B 1 237 ? 1.503 -1.474 -4.754 1 98.81 237 THR B CA 1
ATOM 3925 C C . THR B 1 237 ? -0.022 -1.436 -4.715 1 98.81 237 THR B C 1
ATOM 3927 O O . THR B 1 237 ? -0.666 -2.443 -4.414 1 98.81 237 THR B O 1
ATOM 3930 N N . LEU B 1 238 ? -0.615 -0.232 -5.133 1 98.88 238 LEU B N 1
ATOM 3931 C CA . LEU B 1 238 ? -2.012 -0.055 -4.75 1 98.88 238 LEU B CA 1
ATOM 3932 C C . LEU B 1 238 ? -2.881 0.221 -5.973 1 98.88 238 LEU B C 1
ATOM 3934 O O . LEU B 1 238 ? -4.109 0.215 -5.879 1 98.88 238 LEU B O 1
ATOM 3938 N N . ASP B 1 239 ? -2.312 0.536 -7.117 1 98.56 239 ASP B N 1
ATOM 3939 C CA . ASP B 1 239 ? -3.037 0.755 -8.367 1 98.56 239 ASP B CA 1
ATOM 3940 C C . ASP B 1 239 ? -4.105 1.836 -8.195 1 98.56 239 ASP B C 1
ATOM 3942 O O . ASP B 1 239 ? -5.281 1.601 -8.469 1 98.56 239 ASP B O 1
ATOM 3946 N N . PRO B 1 240 ? -3.678 3.031 -7.734 1 98.88 240 PRO B N 1
ATOM 3947 C CA . PRO B 1 240 ? -4.637 4.133 -7.633 1 98.88 240 PRO B CA 1
ATOM 3948 C C . PRO B 1 240 ? -4.957 4.762 -8.984 1 98.88 240 PRO B C 1
ATOM 3950 O O . PRO B 1 240 ? -4.148 4.676 -9.922 1 98.88 240 PRO B O 1
ATOM 3953 N N . GLU B 1 241 ? -6.082 5.371 -9.141 1 98.62 241 GLU B N 1
ATOM 3954 C CA . GLU B 1 241 ? -6.406 6.117 -10.359 1 98.62 241 GLU B CA 1
ATOM 3955 C C . GLU B 1 241 ? -5.938 7.566 -10.258 1 98.62 241 GLU B C 1
ATOM 3957 O O . GLU B 1 241 ? -5.887 8.281 -11.258 1 98.62 241 GLU B O 1
ATOM 3962 N N . LEU B 1 242 ? -5.566 7.977 -9.023 1 98.88 242 LEU B N 1
ATOM 3963 C CA . LEU B 1 242 ? -5.227 9.375 -8.766 1 98.88 242 LEU B CA 1
ATOM 3964 C C . LEU B 1 242 ? -4.219 9.492 -7.629 1 98.88 242 LEU B C 1
ATOM 3966 O O . LEU B 1 242 ? -4.352 8.82 -6.605 1 98.88 242 LEU B O 1
ATOM 3970 N N . LEU B 1 243 ? -3.152 10.234 -7.852 1 98.88 243 LEU B N 1
ATOM 3971 C CA . LEU B 1 243 ? -2.291 10.734 -6.785 1 98.88 243 LEU B CA 1
ATOM 3972 C C . LEU B 1 243 ? -2.516 12.227 -6.559 1 98.88 243 LEU B C 1
ATOM 3974 O O . LEU B 1 243 ? -2.527 13.008 -7.516 1 98.88 243 LEU B O 1
ATOM 3978 N N . VAL B 1 244 ? -2.762 12.602 -5.332 1 98.75 244 VAL B N 1
ATOM 3979 C CA . VAL B 1 244 ? -2.875 14 -4.93 1 98.75 244 VAL B CA 1
ATOM 3980 C C . VAL B 1 244 ? -1.643 14.414 -4.129 1 98.75 244 VAL B C 1
ATOM 3982 O O . VAL B 1 244 ? -1.357 13.836 -3.078 1 98.75 244 VAL B O 1
ATOM 3985 N N . ILE B 1 245 ? -0.912 15.406 -4.598 1 98.25 245 ILE B N 1
ATOM 3986 C CA . ILE B 1 245 ? 0.344 15.797 -3.967 1 98.25 245 ILE B CA 1
ATOM 3987 C C . ILE B 1 245 ? 0.162 17.125 -3.227 1 98.25 245 ILE B C 1
ATOM 3989 O O . ILE B 1 245 ? -0.223 18.125 -3.828 1 98.25 245 ILE B O 1
ATOM 3993 N N . GLY B 1 246 ? 0.361 17.047 -1.942 1 96.44 246 GLY B N 1
ATOM 3994 C CA . GLY B 1 246 ? 0.325 18.234 -1.113 1 96.44 246 GLY B CA 1
ATOM 3995 C C . GLY B 1 246 ? 1.583 18.438 -0.288 1 96.44 246 GLY B C 1
ATOM 3996 O O . GLY B 1 246 ? 2.609 17.812 -0.557 1 96.44 246 GLY B O 1
ATOM 3997 N N . GLY B 1 247 ? 1.526 19.438 0.654 1 93.75 247 GLY B N 1
ATOM 3998 C CA . GLY B 1 247 ? 2.67 19.75 1.5 1 93.75 247 GLY B CA 1
ATOM 3999 C C . GLY B 1 247 ? 3.482 20.922 1.002 1 93.75 247 GLY B C 1
ATOM 4000 O O . GLY B 1 247 ? 3.348 21.344 -0.153 1 93.75 247 GLY B O 1
ATOM 4001 N N . GLY B 1 248 ? 4.32 21.422 1.849 1 91.94 248 GLY B N 1
ATOM 4002 C CA . GLY B 1 248 ? 5.074 22.641 1.575 1 91.94 248 GLY B CA 1
ATOM 4003 C C . GLY B 1 248 ? 5.969 22.531 0.355 1 91.94 248 GLY B C 1
ATOM 4004 O O . GLY B 1 248 ? 6.066 23.469 -0.437 1 91.94 248 GLY B O 1
ATOM 4005 N N . VAL B 1 249 ? 6.625 21.438 0.136 1 93.31 249 VAL B N 1
ATOM 4006 C CA . VAL B 1 249 ? 7.547 21.234 -0.975 1 93.31 249 VAL B CA 1
ATOM 4007 C C . VAL B 1 249 ? 6.777 21.219 -2.293 1 93.31 249 VAL B C 1
ATOM 4009 O O . VAL B 1 249 ? 7.285 21.672 -3.324 1 93.31 249 VAL B O 1
ATOM 4012 N N . SER B 1 250 ? 5.539 20.766 -2.236 1 92.38 250 SER B N 1
ATOM 4013 C CA . SER B 1 250 ? 4.715 20.656 -3.436 1 92.38 250 SER B CA 1
ATOM 4014 C C . SER B 1 250 ? 4.352 22.031 -3.977 1 92.38 250 SER B C 1
ATOM 4016 O O . SER B 1 250 ? 3.895 22.156 -5.113 1 92.38 250 SER B O 1
ATOM 4018 N N . GLN B 1 251 ? 4.562 23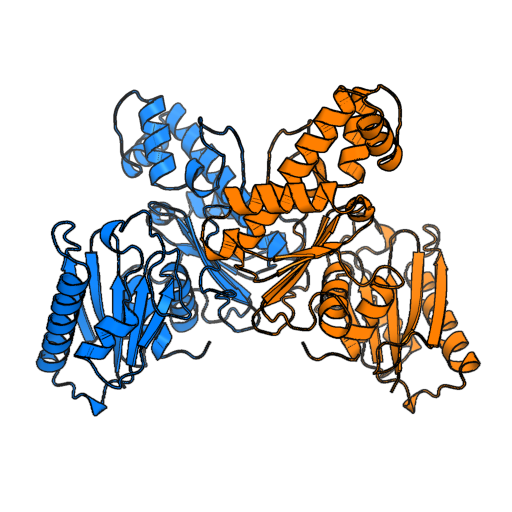.078 -3.219 1 90.88 251 GLN B N 1
ATOM 4019 C CA . GLN B 1 251 ? 4.195 24.438 -3.619 1 90.88 251 GLN B CA 1
ATOM 4020 C C . GLN B 1 251 ? 5.09 24.938 -4.75 1 90.88 251 GLN B C 1
ATOM 4022 O O . GLN B 1 251 ? 4.801 25.969 -5.371 1 90.88 251 GLN B O 1
ATOM 4027 N N . ILE B 1 252 ? 6.121 24.25 -5.039 1 90.69 252 ILE B N 1
ATOM 4028 C CA . ILE B 1 252 ? 6.938 24.516 -6.215 1 90.69 252 ILE B CA 1
ATOM 4029 C C . ILE B 1 252 ? 6.074 24.422 -7.473 1 90.69 252 ILE B C 1
ATOM 4031 O O . ILE B 1 252 ? 6.355 25.094 -8.477 1 90.69 252 ILE B O 1
ATOM 4035 N N . GLY B 1 253 ? 5.109 23.516 -7.48 1 93 253 GLY B N 1
ATOM 4036 C CA . GLY B 1 253 ? 4.102 23.5 -8.531 1 93 253 GLY B CA 1
ATOM 4037 C C . GLY B 1 253 ? 4.461 22.578 -9.688 1 93 253 GLY B C 1
ATOM 4038 O O . GLY B 1 253 ? 4.863 21.438 -9.477 1 93 253 GLY B O 1
ATOM 4039 N N . GLU B 1 254 ? 4.262 23.078 -10.844 1 96 254 GLU B N 1
ATOM 4040 C CA . GLU B 1 254 ? 4.258 22.25 -12.047 1 96 254 GLU B CA 1
ATOM 4041 C C . GLU B 1 254 ? 5.617 21.609 -12.281 1 96 254 GLU B C 1
ATOM 4043 O O . GLU B 1 254 ? 5.699 20.453 -12.719 1 96 254 GLU B O 1
ATOM 4048 N N . PRO B 1 255 ? 6.715 22.328 -11.961 1 95.94 255 PRO B N 1
ATOM 4049 C CA . PRO B 1 255 ? 8 21.672 -12.203 1 95.94 255 PRO B CA 1
ATOM 4050 C C . PRO B 1 255 ? 8.141 20.359 -11.445 1 95.94 255 PRO B C 1
ATOM 4052 O O . PRO B 1 255 ? 8.633 19.359 -12 1 95.94 255 PRO B O 1
ATOM 4055 N N . LEU B 1 256 ? 7.711 20.328 -10.242 1 96.69 256 LEU B N 1
ATOM 4056 C CA . LEU B 1 256 ? 7.746 19.125 -9.445 1 96.69 256 LEU B CA 1
ATOM 4057 C C . LEU B 1 256 ? 6.75 18.094 -9.969 1 96.69 256 LEU B C 1
ATOM 4059 O O . LEU B 1 256 ? 7.105 16.922 -10.18 1 96.69 256 LEU B O 1
ATOM 4063 N N . LEU B 1 257 ? 5.531 18.516 -10.211 1 98.19 257 LEU B N 1
ATOM 4064 C CA . LEU B 1 257 ? 4.473 17.609 -10.641 1 98.19 257 LEU B CA 1
ATOM 4065 C C . LEU B 1 257 ? 4.789 17 -12.008 1 98.19 257 LEU B C 1
ATOM 4067 O O . LEU B 1 257 ? 4.578 15.812 -12.234 1 98.19 257 LEU B O 1
ATOM 4071 N N . ASP B 1 258 ? 5.277 17.828 -12.914 1 98.5 258 ASP B N 1
ATOM 4072 C CA . ASP B 1 258 ? 5.621 17.359 -14.25 1 98.5 258 ASP B CA 1
ATOM 4073 C C . ASP B 1 258 ? 6.727 16.297 -14.188 1 98.5 258 ASP B C 1
ATOM 4075 O O . ASP B 1 258 ? 6.703 15.328 -14.945 1 98.5 258 ASP B O 1
ATOM 4079 N N . ALA B 1 259 ? 7.699 16.578 -13.352 1 98.19 259 ALA B N 1
ATOM 4080 C CA . ALA B 1 259 ? 8.789 15.617 -13.188 1 98.19 259 ALA B CA 1
ATOM 4081 C C . ALA B 1 259 ? 8.266 14.281 -12.68 1 98.19 259 ALA B C 1
ATOM 4083 O O . ALA B 1 259 ? 8.656 13.219 -13.18 1 98.19 259 ALA B O 1
ATOM 4084 N N . ILE B 1 260 ? 7.375 14.328 -11.703 1 98.62 260 ILE B N 1
ATOM 4085 C CA . ILE B 1 260 ? 6.793 13.109 -11.148 1 98.62 260 ILE B CA 1
ATOM 4086 C C . ILE B 1 260 ? 5.957 12.406 -12.219 1 98.62 260 ILE B C 1
ATOM 4088 O O . ILE B 1 260 ? 6.074 11.188 -12.406 1 98.62 260 ILE B O 1
ATOM 4092 N N . ARG B 1 261 ? 5.113 13.172 -12.93 1 98.81 261 ARG B N 1
ATOM 4093 C CA . ARG B 1 261 ? 4.293 12.609 -14 1 98.81 261 ARG B CA 1
ATOM 4094 C C . ARG B 1 261 ? 5.152 11.898 -15.039 1 98.81 261 ARG B C 1
ATOM 4096 O O . ARG B 1 261 ? 4.836 10.789 -15.461 1 98.81 261 ARG B O 1
ATOM 4103 N N . SER B 1 262 ? 6.176 12.578 -15.438 1 98.81 262 SER B N 1
ATOM 4104 C CA . SER B 1 262 ? 7.074 12.016 -16.438 1 98.81 262 SER B CA 1
ATOM 4105 C C . SER B 1 262 ? 7.699 10.711 -15.945 1 98.81 262 SER B C 1
ATOM 4107 O O . SER B 1 262 ? 7.719 9.711 -16.672 1 98.81 262 SER B O 1
ATOM 4109 N N . TYR B 1 263 ? 8.203 10.734 -14.727 1 98.5 263 TYR B N 1
ATOM 4110 C CA . TYR B 1 263 ? 8.82 9.531 -14.164 1 98.5 263 TYR B CA 1
ATOM 4111 C C . TYR B 1 263 ? 7.812 8.391 -14.086 1 98.5 263 TYR B C 1
ATOM 4113 O O . TYR B 1 263 ? 8.117 7.258 -14.453 1 98.5 263 TYR B O 1
ATOM 4121 N N . VAL B 1 264 ? 6.621 8.695 -13.633 1 98.69 264 VAL B N 1
ATOM 4122 C CA . VAL B 1 264 ? 5.566 7.695 -13.477 1 98.69 264 VAL B CA 1
ATOM 4123 C C . VAL B 1 264 ? 5.199 7.117 -14.844 1 98.69 264 VAL B C 1
ATOM 4125 O O . VAL B 1 264 ? 5.102 5.898 -15.008 1 98.69 264 VAL B O 1
ATOM 4128 N N . SER B 1 265 ? 5 7.957 -15.812 1 98.62 265 SER B N 1
ATOM 4129 C CA . SER B 1 265 ? 4.617 7.516 -17.156 1 98.62 265 SER B CA 1
ATOM 4130 C C . SER B 1 265 ? 5.66 6.57 -17.75 1 98.62 265 SER B C 1
ATOM 4132 O O . SER B 1 265 ? 5.324 5.68 -18.531 1 98.62 265 SER B O 1
ATOM 4134 N N . GLU B 1 266 ? 6.863 6.723 -17.312 1 97.88 266 GLU B N 1
ATOM 4135 C CA . GLU B 1 266 ? 7.961 5.941 -17.891 1 97.88 266 GLU B CA 1
ATOM 4136 C C . GLU B 1 266 ? 8.203 4.664 -17.094 1 97.88 266 GLU B C 1
ATOM 4138 O O . GLU B 1 266 ? 8.625 3.65 -17.641 1 97.88 266 GLU B O 1
ATOM 4143 N N . HIS B 1 267 ? 7.859 4.668 -15.773 1 97.31 267 HIS B N 1
ATOM 4144 C CA . HIS B 1 267 ? 8.453 3.627 -14.945 1 97.31 267 HIS B CA 1
ATOM 4145 C C . HIS B 1 267 ? 7.379 2.793 -14.25 1 97.31 267 HIS B C 1
ATOM 4147 O O . HIS B 1 267 ? 7.664 1.71 -13.734 1 97.31 267 HIS B O 1
ATOM 4153 N N . ALA B 1 268 ? 6.109 3.289 -14.133 1 97.31 268 ALA B N 1
ATOM 4154 C CA . ALA B 1 268 ? 5.082 2.426 -13.555 1 97.31 268 ALA B CA 1
ATOM 4155 C C . ALA B 1 268 ? 4.93 1.139 -14.359 1 97.31 268 ALA B C 1
ATOM 4157 O O . ALA B 1 268 ? 5.105 1.14 -15.586 1 97.31 268 ALA B O 1
ATOM 4158 N N . LEU B 1 269 ? 4.617 0.083 -13.719 1 95.12 269 LEU B N 1
ATOM 4159 C CA . LEU B 1 269 ? 4.652 -1.237 -14.336 1 95.12 269 LEU B CA 1
ATOM 4160 C C . LEU B 1 269 ? 3.51 -1.4 -15.336 1 95.12 269 LEU B C 1
ATOM 4162 O O . LEU B 1 269 ? 3.74 -1.732 -16.5 1 95.12 269 LEU B O 1
ATOM 4166 N N . SER B 1 270 ? 2.279 -1.191 -14.914 1 94.56 270 SER B N 1
ATOM 4167 C CA . SER B 1 270 ? 1.118 -1.445 -15.766 1 94.56 270 SER B CA 1
ATOM 4168 C C . SER B 1 270 ? 0.81 -0.245 -16.656 1 94.56 270 SER B C 1
ATOM 4170 O O . SER B 1 270 ? 1.084 0.897 -16.281 1 94.56 270 SER B O 1
ATOM 4172 N N . PRO B 1 271 ? 0.207 -0.471 -17.781 1 94.31 271 PRO B N 1
ATOM 4173 C CA . PRO B 1 271 ? -0.233 0.654 -18.609 1 94.31 271 PRO B CA 1
ATOM 4174 C C . PRO B 1 271 ? -1.172 1.602 -17.875 1 94.31 271 PRO B C 1
ATOM 4176 O O . PRO B 1 271 ? -1.047 2.822 -18 1 94.31 271 PRO B O 1
ATOM 4179 N N . ALA B 1 272 ? -2.088 1.039 -17.141 1 95.25 272 ALA B N 1
ATOM 4180 C CA . ALA B 1 272 ? -2.979 1.875 -16.344 1 95.25 272 ALA B CA 1
ATOM 4181 C C . ALA B 1 272 ? -2.193 2.697 -15.328 1 95.25 272 ALA B C 1
ATOM 4183 O O . ALA B 1 272 ? -2.477 3.881 -15.125 1 95.25 272 ALA B O 1
ATOM 4184 N N . GLY B 1 273 ? -1.197 2.094 -14.672 1 97.38 273 GLY B N 1
ATOM 4185 C CA . GLY B 1 273 ? -0.347 2.797 -13.727 1 97.38 273 GLY B CA 1
ATOM 4186 C C . GLY B 1 273 ? 0.401 3.961 -14.352 1 97.38 273 GLY B C 1
ATOM 4187 O O . GLY B 1 273 ? 0.55 5.016 -13.727 1 97.38 273 GLY B O 1
ATOM 4188 N N . ARG B 1 274 ? 0.845 3.82 -15.586 1 97.94 274 ARG B N 1
ATOM 4189 C CA . ARG B 1 274 ? 1.6 4.852 -16.297 1 97.94 274 ARG B CA 1
ATOM 4190 C C . ARG B 1 274 ? 0.72 6.055 -16.609 1 97.94 274 ARG B C 1
ATOM 4192 O O . ARG B 1 274 ? 1.226 7.141 -16.906 1 97.94 274 ARG B O 1
ATOM 4199 N N . ARG B 1 275 ? -0.569 5.812 -16.516 1 97.62 275 ARG B N 1
ATOM 4200 C CA . ARG B 1 275 ? -1.519 6.871 -16.844 1 97.62 275 ARG B CA 1
ATOM 4201 C C . ARG B 1 275 ? -2.174 7.434 -15.578 1 97.62 275 ARG B C 1
ATOM 4203 O O . ARG B 1 275 ? -3.135 8.195 -15.664 1 97.62 275 ARG B O 1
ATOM 4210 N N . THR B 1 276 ? -1.706 7.004 -14.43 1 98.69 276 THR B N 1
ATOM 4211 C CA . THR B 1 276 ? -2.27 7.516 -13.18 1 98.69 276 THR B CA 1
ATOM 4212 C C . THR B 1 276 ? -2.266 9.047 -13.18 1 98.69 276 THR B C 1
ATOM 4214 O O . THR B 1 276 ? -1.243 9.664 -13.469 1 98.69 276 THR B O 1
ATOM 4217 N N . GLU B 1 277 ? -3.4 9.609 -12.898 1 98.81 277 GLU B N 1
ATOM 4218 C CA . GLU B 1 277 ? -3.475 11.062 -12.797 1 98.81 277 GLU B CA 1
ATOM 4219 C C . GLU B 1 277 ? -2.732 11.562 -11.562 1 98.81 277 GLU B C 1
ATOM 4221 O O . GLU B 1 277 ? -2.811 10.953 -10.492 1 98.81 277 GLU B O 1
ATOM 4226 N N . ILE B 1 278 ? -1.968 12.617 -11.695 1 98.81 278 ILE B N 1
ATOM 4227 C CA . ILE B 1 278 ? -1.229 13.242 -10.609 1 98.81 278 ILE B CA 1
ATOM 4228 C C . ILE B 1 278 ? -1.559 14.734 -10.547 1 98.81 278 ILE B C 1
ATOM 4230 O O . ILE B 1 278 ? -1.266 15.477 -11.492 1 98.81 278 ILE B O 1
ATOM 4234 N N . VAL B 1 279 ? -2.182 15.172 -9.461 1 98.5 279 VAL B N 1
ATOM 4235 C CA . VAL B 1 279 ? -2.672 16.547 -9.359 1 98.5 279 VAL B CA 1
ATOM 4236 C C . VAL B 1 279 ? -2.252 17.141 -8.023 1 98.5 279 VAL B C 1
ATOM 4238 O O . VAL B 1 279 ? -1.951 16.422 -7.074 1 98.5 279 VAL B O 1
ATOM 42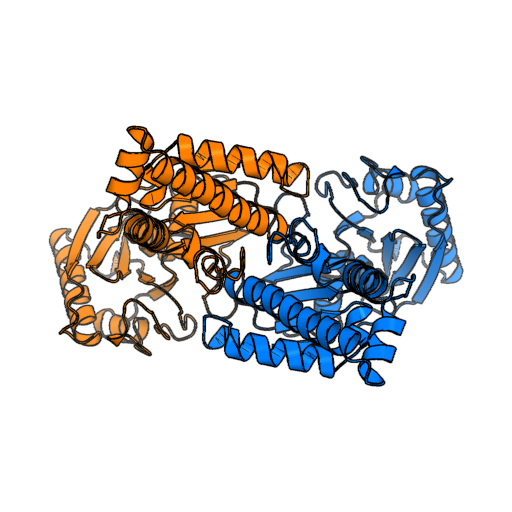41 N N . PRO B 1 280 ? -2.145 18.469 -7.934 1 97.69 280 PRO B N 1
ATOM 4242 C CA . PRO B 1 280 ? -1.884 19.094 -6.633 1 97.69 280 PRO B CA 1
ATOM 4243 C C . PRO B 1 280 ? -3.072 18.984 -5.684 1 97.69 280 PRO B C 1
ATOM 4245 O O . PRO B 1 280 ? -4.223 18.938 -6.129 1 97.69 280 PRO B O 1
ATOM 4248 N N . ALA B 1 281 ? -2.773 18.906 -4.422 1 97.31 281 ALA B N 1
ATOM 4249 C CA . ALA B 1 281 ? -3.842 19.031 -3.436 1 97.31 281 ALA B CA 1
ATOM 4250 C C . ALA B 1 281 ? -4.625 20.328 -3.645 1 97.31 281 ALA B C 1
ATOM 4252 O O . ALA B 1 281 ? -4.055 21.359 -4.023 1 97.31 281 ALA B O 1
ATOM 4253 N N . ALA B 1 282 ? -5.906 20.219 -3.439 1 96.19 282 ALA B N 1
ATOM 4254 C CA . ALA B 1 282 ? -6.766 21.375 -3.674 1 96.19 282 ALA B CA 1
ATOM 4255 C C . ALA B 1 282 ? -6.922 22.219 -2.406 1 96.19 282 ALA B C 1
ATOM 4257 O O . ALA B 1 282 ? -7.117 23.438 -2.477 1 96.19 282 ALA B O 1
ATOM 4258 N N . LEU B 1 283 ? -6.805 21.469 -1.275 1 90.56 283 LEU B N 1
ATOM 4259 C CA . LEU B 1 283 ? -6.992 22.172 -0.013 1 90.56 283 LEU B CA 1
ATOM 4260 C C . LEU B 1 283 ? -5.664 22.703 0.518 1 90.56 283 LEU B C 1
ATOM 4262 O O . LEU B 1 283 ? -4.676 21.953 0.577 1 90.56 283 LEU B O 1
ATOM 4266 N N . SER B 1 284 ? -5.418 23.859 0.513 1 77.06 284 SER B N 1
ATOM 4267 C CA . SER B 1 284 ? -4.164 24.438 0.986 1 77.06 284 SER B CA 1
ATOM 4268 C C . SER B 1 284 ? -4.305 24.984 2.404 1 77.06 284 SER B C 1
ATOM 4270 O O . SER B 1 284 ? -3.625 24.516 3.322 1 77.06 284 SER B O 1
ATOM 4272 N N . GLN B 1 285 ? -5.273 25.828 2.531 1 75.75 285 GLN B N 1
ATOM 4273 C CA . GLN B 1 285 ? -5.492 26.406 3.855 1 75.75 285 GLN B CA 1
ATOM 4274 C C . GLN B 1 285 ? -6.375 25.5 4.707 1 75.75 285 GLN B C 1
ATOM 4276 O O . GLN B 1 285 ? -7.336 24.906 4.207 1 75.75 285 GLN B O 1
ATOM 4281 N N . ASN B 1 286 ? -6.074 25.266 5.914 1 86 286 ASN B N 1
ATOM 4282 C CA . ASN B 1 286 ? -6.871 24.562 6.918 1 86 286 ASN B CA 1
ATOM 4283 C C . ASN B 1 286 ? -7.035 23.078 6.57 1 86 286 ASN B C 1
ATOM 4285 O O . ASN B 1 286 ? -8 22.438 6.992 1 86 286 ASN B O 1
ATOM 4289 N N . ALA B 1 287 ? -6.137 22.609 5.684 1 88.81 287 ALA B N 1
ATOM 4290 C CA . ALA B 1 287 ? -6.27 21.234 5.25 1 88.81 287 ALA B CA 1
ATOM 4291 C C . ALA B 1 287 ? -6.305 20.281 6.441 1 88.81 287 ALA B C 1
ATOM 4293 O O . ALA B 1 287 ? -7.121 19.359 6.484 1 88.81 287 ALA B O 1
ATOM 4294 N N . GLY B 1 288 ? -5.418 20.516 7.367 1 93.19 288 GLY B N 1
ATOM 4295 C CA . GLY B 1 288 ? -5.391 19.688 8.555 1 93.19 288 GLY B CA 1
ATOM 4296 C C . GLY B 1 288 ? -6.664 19.781 9.375 1 93.19 288 GLY B C 1
ATOM 4297 O O . GLY B 1 288 ? -7.219 18.75 9.789 1 93.19 288 GLY B O 1
ATOM 4298 N N . LEU B 1 289 ? -7.113 21.016 9.547 1 96.44 289 LEU B N 1
ATOM 4299 C CA . LEU B 1 289 ? -8.32 21.266 10.336 1 96.44 289 LEU B CA 1
ATOM 4300 C C . LEU B 1 289 ? -9.539 20.656 9.664 1 96.44 289 LEU B C 1
ATOM 4302 O O . LEU B 1 289 ? -10.344 19.984 10.312 1 96.44 289 LEU B O 1
ATOM 4306 N N . ILE B 1 290 ? -9.68 20.859 8.406 1 97.44 290 ILE B N 1
ATOM 4307 C CA . ILE B 1 290 ? -10.789 20.312 7.641 1 97.44 290 ILE B CA 1
ATOM 4308 C C . ILE B 1 290 ? -10.695 18.797 7.613 1 97.44 290 ILE B C 1
ATOM 4310 O O . ILE B 1 290 ? -11.711 18.094 7.691 1 97.44 290 ILE B O 1
ATOM 4314 N N . GLY B 1 291 ? -9.492 18.297 7.473 1 97.81 291 GLY B N 1
ATOM 4315 C CA . GLY B 1 291 ? -9.273 16.859 7.543 1 97.81 291 GLY B CA 1
ATOM 4316 C C . GLY B 1 291 ? -9.758 16.25 8.852 1 97.81 291 GLY B C 1
ATOM 4317 O O . GLY B 1 291 ? -10.445 15.227 8.844 1 97.81 291 GLY B O 1
ATOM 4318 N N . ALA B 1 292 ? -9.422 16.875 9.93 1 98.06 292 ALA B N 1
ATOM 4319 C CA . ALA B 1 292 ? -9.875 16.406 11.242 1 98.06 292 ALA B CA 1
ATOM 4320 C C . ALA B 1 292 ? -11.398 16.406 11.328 1 98.06 292 ALA B C 1
ATOM 4322 O O . ALA B 1 292 ? -12 15.422 11.766 1 98.06 292 ALA B O 1
ATOM 4323 N N . ALA B 1 293 ? -12.008 17.438 10.859 1 98.38 293 ALA B N 1
ATOM 4324 C CA . ALA B 1 293 ? -13.461 17.547 10.883 1 98.38 293 ALA B CA 1
ATOM 4325 C C . ALA B 1 293 ? -14.109 16.516 9.961 1 98.38 293 ALA B C 1
ATOM 4327 O O . ALA B 1 293 ? -15.203 16.031 10.242 1 98.38 293 ALA B O 1
ATOM 4328 N N . SER B 1 294 ? -13.422 16.203 8.891 1 98.06 294 SER B N 1
ATOM 4329 C CA . SER B 1 294 ? -13.953 15.242 7.93 1 98.06 294 SER B CA 1
ATOM 4330 C C . SER B 1 294 ? -14.133 13.867 8.562 1 98.06 294 SER B C 1
ATOM 4332 O O . SER B 1 294 ? -15.039 13.117 8.195 1 98.06 294 SER B O 1
ATOM 4334 N N . LEU B 1 295 ? -13.32 13.539 9.547 1 97.62 295 LEU B N 1
ATOM 4335 C CA . LEU B 1 295 ? -13.43 12.266 10.25 1 97.62 295 LEU B CA 1
ATOM 4336 C C . LEU B 1 295 ? -14.789 12.133 10.922 1 97.62 295 LEU B C 1
ATOM 4338 O O . LEU B 1 295 ? -15.242 11.023 11.219 1 97.62 295 LEU B O 1
ATOM 4342 N N . VAL B 1 296 ? -15.414 13.258 11.195 1 98 296 VAL B N 1
ATOM 4343 C CA . VAL B 1 296 ? -16.719 13.289 11.844 1 98 296 VAL B CA 1
ATOM 4344 C C . VAL B 1 296 ? -17.828 13.305 10.789 1 98 296 VAL B C 1
ATOM 4346 O O . VAL B 1 296 ? -18.797 12.555 10.891 1 98 296 VAL B O 1
ATOM 4349 N N . HIS B 1 297 ? -17.656 14.078 9.742 1 97.94 297 HIS B N 1
ATOM 4350 C CA . HIS B 1 297 ? -18.734 14.344 8.789 1 97.94 297 HIS B CA 1
ATOM 4351 C C . HIS B 1 297 ? -18.828 13.234 7.742 1 97.94 297 HIS B C 1
ATOM 4353 O O . HIS B 1 297 ? -19.906 13.008 7.176 1 97.94 297 HIS B O 1
ATOM 4359 N N . GLN B 1 298 ? -17.703 12.523 7.516 1 95.56 298 GLN B N 1
ATOM 4360 C CA . GLN B 1 298 ? -17.672 11.555 6.426 1 95.56 298 GLN B CA 1
ATOM 4361 C C . GLN B 1 298 ? -17.688 10.125 6.961 1 95.56 298 GLN B C 1
ATOM 4363 O O . GLN B 1 298 ? -17.094 9.836 7.996 1 95.56 298 GLN B O 1
ATOM 4368 N N . ALA B 1 299 ? -18.438 9.297 6.254 1 89.31 299 ALA B N 1
ATOM 4369 C CA . ALA B 1 299 ? -18.328 7.859 6.488 1 89.31 299 ALA B CA 1
ATOM 4370 C C . ALA B 1 299 ? -17.125 7.273 5.742 1 89.31 299 ALA B C 1
ATOM 4372 O O . ALA B 1 299 ? -16.844 7.652 4.602 1 89.31 299 ALA B O 1
ATOM 4373 N N . TYR B 1 300 ? -16.406 6.43 6.508 1 85.56 300 TYR B N 1
ATOM 4374 C CA . TYR B 1 300 ? -15.258 5.836 5.836 1 85.56 300 TYR B CA 1
ATOM 4375 C C . TYR B 1 300 ? -14.93 4.469 6.426 1 85.56 300 TYR B C 1
ATOM 4377 O O . TYR B 1 300 ? -14.086 3.744 5.891 1 85.56 300 TYR B O 1
#

pLDDT: mean 95.81, std 4.1, range [75.0, 98.94]

Radius of gyration: 25.46 Å; Cα contacts (8 Å, |Δi|>4): 1492; chains: 2; bounding box: 58×70×60 Å

Sequence (600 aa):
MIAIGIDIGGTKIAVGLVDDRGTVLAQQSLKTDPDKTPAALIEETAAAVNELLEQQNIGPSDVKGIGVGAPGPLDAKHGRLDSPPNLPTWHGFGVVEELRKHFGAWPVHFQNDATAAALAEKWLGAARDADNFIFITVSTGIGAGIYMHGRLITGASGNAGDVGYIMVEPGAAGTEGYWEQIASGTAIARQASELLGRPVGTKEAFDLAAGGDEPMKQLIETTYRRLGMGCVSLINTLDPELLVIGGGVSQIGEPLLDAIRSYVSEHALSPAGRRTEIVPAALSQNAGLIGAASLVHQAYMIAIGIDIGGTKIAVGLVDDRGTVLAQQSLKTDPDKTPAALIEETAAAVNELLEQQNIGPSDVKGIGVGAPGPLDAKHGRLDSPPNLPTWHGFGVVEELRKHFGAWPVHFQNDATAAALAEKWLGAARDADNFIFITVSTGIGAGIYMHGRLITGASGNAGDVGYIMVEPGAAGTEGYWEQIASGTAIARQASELLGRPVGTKEAFDLAAGGDEPMKQLIETTYRRLGMGCVSLINTLDPELLVIGGGVSQIGEPLLDAIRSYVSEHALSPAGRRTEIVPAALSQNAGLIGAASLVHQAY

InterPro domains:
  IPR000600 ROK family [PF00480] (4-298)
  IPR000600 ROK family [PTHR18964] (3-296)
  IPR043129 ATPase, nucleotide binding domain [SSF53067] (1-299)